Protein AF-0000000086440190 (afdb_homodimer)

Structure (mmCIF, N/CA/C/O backbone):
data_AF-0000000086440190-model_v1
#
loop_
_entity.id
_entity.type
_entity.pdbx_description
1 polymer 'Cleavage and polyadenylation specificity factor subunit 5'
#
loop_
_atom_site.group_PDB
_atom_site.id
_atom_site.type_symbol
_atom_site.label_atom_id
_atom_site.label_alt_id
_atom_site.label_comp_id
_atom_site.label_asym_id
_atom_site.label_entity_id
_atom_site.label_seq_id
_atom_site.pdbx_PDB_ins_code
_atom_site.Cartn_x
_atom_site.Cartn_y
_atom_site.Cartn_z
_atom_site.occupancy
_atom_site.B_iso_or_equiv
_atom_site.auth_seq_id
_atom_site.auth_comp_id
_atom_site.auth_asym_id
_atom_site.auth_atom_id
_atom_site.pdbx_PDB_model_num
ATOM 1 N N . MET A 1 1 ? -8 -5.422 13.922 1 87.81 1 MET A N 1
ATOM 2 C CA . MET A 1 1 ? -9.266 -4.715 13.742 1 87.81 1 MET A CA 1
ATOM 3 C C . MET A 1 1 ? -9.133 -3.25 14.148 1 87.81 1 MET A C 1
ATOM 5 O O . MET A 1 1 ? -8.477 -2.936 15.148 1 87.81 1 MET A O 1
ATOM 9 N N . GLN A 1 2 ? -9.625 -2.344 13.266 1 91.38 2 GLN A N 1
ATOM 10 C CA . GLN A 1 2 ? -9.523 -0.905 13.492 1 91.38 2 GLN A CA 1
ATOM 11 C C . GLN A 1 2 ? -10.906 -0.265 13.602 1 91.38 2 GLN A C 1
ATOM 13 O O . GLN A 1 2 ? -11.703 -0.325 12.656 1 91.38 2 GLN A O 1
ATOM 18 N N . SER A 1 3 ? -11.188 0.339 14.719 1 95.25 3 SER A N 1
ATOM 19 C CA . SER A 1 3 ? -12.453 1.037 14.883 1 95.25 3 SER A CA 1
ATOM 20 C C . SER A 1 3 ? -12.453 2.369 14.141 1 95.25 3 SER A C 1
ATOM 22 O O . SER A 1 3 ? -11.516 3.156 14.266 1 95.25 3 SER A O 1
ATOM 24 N N . VAL A 1 4 ? -13.477 2.572 13.422 1 96.94 4 VAL A N 1
ATOM 25 C CA . VAL A 1 4 ? -13.664 3.824 12.695 1 96.94 4 VAL A CA 1
ATOM 26 C C . VAL A 1 4 ? -15.008 4.445 13.078 1 96.94 4 VAL A C 1
ATOM 28 O O . VAL A 1 4 ? -16.031 3.752 13.133 1 96.94 4 VAL A O 1
ATOM 31 N N . TYR A 1 5 ? -15.016 5.688 13.367 1 98 5 TYR A N 1
ATOM 32 C CA . TYR A 1 5 ? -16.203 6.391 13.844 1 98 5 TYR A CA 1
ATOM 33 C C . TYR A 1 5 ? -16.719 7.367 12.797 1 98 5 TYR A C 1
ATOM 35 O O . TYR A 1 5 ? -15.969 7.781 11.906 1 98 5 TYR A O 1
ATOM 43 N N . PRO A 1 6 ? -17.969 7.664 12.859 1 97.75 6 PRO A N 1
ATOM 44 C CA . PRO A 1 6 ? -18.547 8.562 11.859 1 97.75 6 PRO A CA 1
ATOM 45 C C . PRO A 1 6 ? -17.953 9.977 11.93 1 97.75 6 PRO A C 1
ATOM 47 O O . PRO A 1 6 ? -17.656 10.461 13.023 1 97.75 6 PRO A O 1
ATOM 50 N N . LEU A 1 7 ? -17.891 10.602 10.836 1 97.12 7 LEU A N 1
ATOM 51 C CA . LEU A 1 7 ? -17.375 11.961 10.742 1 97.12 7 LEU A CA 1
ATOM 52 C C . LEU A 1 7 ? -18.125 12.898 11.68 1 97.12 7 LEU A C 1
ATOM 54 O O . LEU A 1 7 ? -17.547 13.836 12.234 1 97.12 7 LEU A O 1
ATOM 58 N N . THR A 1 8 ? -19.344 12.648 11.898 1 97 8 THR A N 1
ATOM 59 C CA . THR A 1 8 ? -20.234 13.508 12.688 1 97 8 THR A CA 1
ATOM 60 C C . THR A 1 8 ? -19.844 13.477 14.164 1 97 8 THR A C 1
ATOM 62 O O . THR A 1 8 ? -20.297 14.312 14.945 1 97 8 THR A O 1
ATOM 65 N N . ASN A 1 9 ? -19 12.484 14.539 1 97.12 9 ASN A N 1
ATOM 66 C CA . ASN A 1 9 ? -18.547 12.383 15.93 1 97.12 9 ASN A CA 1
ATOM 67 C C . ASN A 1 9 ? -17.531 13.461 16.266 1 97.12 9 ASN A C 1
ATOM 69 O O . ASN A 1 9 ? -17.203 13.672 17.438 1 97.12 9 ASN A O 1
ATOM 73 N N . TYR A 1 10 ? -17.094 14.172 15.25 1 96.12 10 TYR A N 1
ATOM 74 C CA . TYR A 1 10 ? -15.984 15.109 15.453 1 96.12 10 TYR A CA 1
ATOM 75 C C . TYR A 1 10 ? -16.422 16.547 15.164 1 96.12 10 TYR A C 1
ATOM 77 O O . TYR A 1 10 ? -17.188 16.781 14.227 1 96.12 10 TYR A O 1
ATOM 85 N N . THR A 1 11 ? -16.047 17.344 16.047 1 95.25 11 THR A N 1
ATOM 86 C CA . THR A 1 11 ? -16.297 18.781 15.875 1 95.25 11 THR A CA 1
ATOM 87 C C . THR A 1 11 ? -15.016 19.5 15.469 1 95.25 11 THR A C 1
ATOM 89 O O . THR A 1 11 ? -13.938 19.188 15.969 1 95.25 11 THR A O 1
ATOM 92 N N . PHE A 1 12 ? -15.219 20.422 14.617 1 93.12 12 PHE A N 1
ATOM 93 C CA . PHE A 1 12 ? -14.055 21.109 14.07 1 93.12 12 PHE A CA 1
ATOM 94 C C . PHE A 1 12 ? -14.125 22.609 14.375 1 93.12 12 PHE A C 1
ATOM 96 O O . PHE A 1 12 ? -14.992 23.312 13.852 1 93.12 12 PHE A O 1
ATOM 103 N N . GLY A 1 13 ? -13.312 23.031 15.297 1 94.19 13 GLY A N 1
ATOM 104 C CA . GLY A 1 13 ? -13.125 24.453 15.523 1 94.19 13 GLY A CA 1
ATOM 105 C C . GLY A 1 13 ? -12.039 25.062 14.656 1 94.19 13 GLY A C 1
ATOM 106 O O . GLY A 1 13 ? -11.484 24.391 13.789 1 94.19 13 GLY A O 1
ATOM 107 N N . THR A 1 14 ? -11.852 26.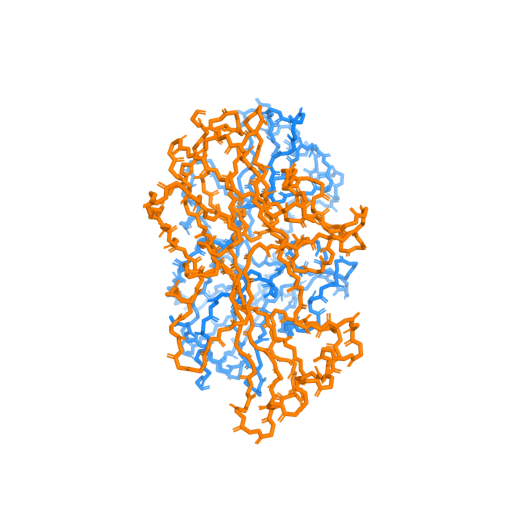359 14.836 1 95.12 14 THR A N 1
ATOM 108 C CA . THR A 1 14 ? -10.844 27.062 14.055 1 95.12 14 THR A CA 1
ATOM 109 C C . THR A 1 14 ? -9.805 27.703 14.969 1 95.12 14 THR A C 1
ATOM 111 O O . THR A 1 14 ? -10.133 28.141 16.078 1 95.12 14 THR A O 1
ATOM 114 N N . LYS A 1 15 ? -8.594 27.734 14.539 1 95.81 15 LYS A N 1
ATOM 115 C CA . LYS A 1 15 ? -7.527 28.406 15.273 1 95.81 15 LYS A CA 1
ATOM 116 C C . LYS A 1 15 ? -6.699 29.297 14.352 1 95.81 15 LYS A C 1
ATOM 118 O O . LYS A 1 15 ? -7.02 29.438 13.172 1 95.81 15 LYS A O 1
ATOM 123 N N . GLU A 1 16 ? -5.672 29.984 14.906 1 95.44 16 GLU A N 1
ATOM 124 C CA . GLU A 1 16 ? -4.824 30.891 14.141 1 95.44 16 GLU A CA 1
ATOM 125 C C . GLU A 1 16 ? -4.148 30.172 12.977 1 95.44 16 GLU A C 1
ATOM 127 O O . GLU A 1 16 ? -3.846 28.984 13.07 1 95.44 16 GLU A O 1
ATOM 132 N N . PRO A 1 17 ? -3.91 30.922 11.984 1 94.81 17 PRO A N 1
ATOM 133 C CA . PRO A 1 17 ? -3.289 30.297 10.812 1 94.81 17 PRO A CA 1
ATOM 134 C C . PRO A 1 17 ? -1.923 29.688 11.117 1 94.81 17 PRO A C 1
ATOM 136 O O . PRO A 1 17 ? -1.203 30.188 11.992 1 94.81 17 PRO A O 1
ATOM 139 N N . LEU A 1 18 ? -1.679 28.672 10.469 1 91.19 18 LEU A N 1
ATOM 140 C CA . LEU A 1 18 ? -0.367 28.031 10.492 1 91.19 18 LEU A CA 1
ATOM 141 C C . LEU A 1 18 ? 0.325 28.172 9.141 1 91.19 18 LEU A C 1
ATOM 143 O O . LEU A 1 18 ? -0.147 27.641 8.133 1 91.19 18 LEU A O 1
ATOM 147 N N . TYR A 1 19 ? 1.412 28.938 9.117 1 86.38 19 TYR A N 1
ATOM 148 C CA . TYR A 1 19 ? 2.084 29.203 7.848 1 86.38 19 TYR A CA 1
ATOM 149 C C . TYR A 1 19 ? 3.275 28.266 7.664 1 86.38 19 TYR A C 1
ATOM 151 O O . TYR A 1 19 ? 3.984 27.953 8.625 1 86.38 19 TYR A O 1
ATOM 159 N N . GLU A 1 20 ? 3.379 27.734 6.441 1 77.56 20 GLU A N 1
ATOM 160 C CA . GLU A 1 20 ? 4.527 26.891 6.102 1 77.56 20 GLU A CA 1
ATOM 161 C C . GLU A 1 20 ? 5.832 27.672 6.234 1 77.56 20 GLU A C 1
ATOM 163 O O . GLU A 1 20 ? 5.848 28.906 6.102 1 77.56 20 GLU A O 1
ATOM 168 N N . ARG A 1 21 ? 6.859 27.047 6.57 1 80.12 21 ARG A N 1
ATOM 169 C CA . ARG A 1 21 ? 8.164 27.656 6.762 1 80.12 21 ARG A CA 1
ATOM 170 C C . ARG A 1 21 ? 8.688 28.266 5.465 1 80.12 21 ARG A C 1
ATOM 172 O O . ARG A 1 21 ? 9.344 29.312 5.48 1 80.12 21 ARG A O 1
ATOM 179 N N . ASP A 1 22 ? 8.234 27.547 4.348 1 84.31 22 ASP A N 1
ATOM 180 C CA . ASP A 1 22 ? 8.773 27.953 3.053 1 84.31 22 ASP A CA 1
ATOM 181 C C . ASP A 1 22 ? 7.695 28.625 2.199 1 84.31 22 ASP A C 1
ATOM 183 O O . ASP A 1 22 ? 6.562 28.141 2.129 1 84.31 22 ASP A O 1
ATOM 187 N N . SER A 1 23 ? 8.078 29.734 1.521 1 84.06 23 SER A N 1
ATOM 188 C CA . SER A 1 23 ? 7.141 30.547 0.744 1 84.06 23 SER A CA 1
ATOM 189 C C . SER A 1 23 ? 6.914 29.953 -0.642 1 84.06 23 SER A C 1
ATOM 191 O O . SER A 1 23 ? 5.969 30.328 -1.34 1 84.06 23 SER A O 1
ATOM 193 N N . SER A 1 24 ? 7.824 29.109 -1.024 1 85.5 24 SER A N 1
ATOM 194 C CA . SER A 1 24 ? 7.75 28.5 -2.346 1 85.5 24 SER A CA 1
ATOM 195 C C . SER A 1 24 ? 8.359 27.109 -2.338 1 85.5 24 SER A C 1
ATOM 197 O O . SER A 1 24 ? 9.055 26.719 -1.39 1 85.5 24 SER A O 1
ATOM 199 N N . VAL A 1 25 ? 8.047 26.422 -3.393 1 86.38 25 VAL A N 1
ATOM 200 C CA . VAL A 1 25 ? 8.633 25.109 -3.566 1 86.38 25 VAL A CA 1
ATOM 201 C C . VAL A 1 25 ? 10.148 25.219 -3.682 1 86.38 25 VAL A C 1
ATOM 203 O O . VAL A 1 25 ? 10.891 24.438 -3.076 1 86.38 25 VAL A O 1
ATOM 206 N N . LEU A 1 26 ? 10.539 26.188 -4.441 1 91.75 26 LEU A N 1
ATOM 207 C CA . LEU A 1 26 ? 11.969 26.422 -4.625 1 91.75 26 LEU A CA 1
ATOM 208 C C . LEU A 1 26 ? 12.648 26.703 -3.291 1 91.75 26 LEU A C 1
ATOM 210 O O . LEU A 1 26 ? 13.727 26.172 -3.01 1 91.75 26 LEU A O 1
ATOM 214 N N . ALA A 1 27 ? 12.039 27.547 -2.506 1 93.38 27 ALA A N 1
ATOM 215 C CA . ALA A 1 27 ? 12.586 27.891 -1.195 1 93.38 27 ALA A CA 1
ATOM 216 C C . ALA A 1 27 ? 12.68 26.672 -0.294 1 93.38 27 ALA A C 1
ATOM 218 O O . ALA A 1 27 ? 13.641 26.516 0.469 1 93.38 27 ALA A O 1
ATOM 219 N N . ARG A 1 28 ? 11.734 25.828 -0.378 1 91.31 28 ARG A N 1
ATOM 220 C CA . ARG A 1 28 ? 11.719 24.609 0.417 1 91.31 28 ARG A CA 1
ATOM 221 C C . ARG A 1 28 ? 12.898 23.703 0.056 1 91.31 28 ARG A C 1
ATOM 223 O O . ARG A 1 28 ? 13.594 23.203 0.939 1 91.31 28 ARG A O 1
ATOM 230 N N . PHE A 1 29 ? 13.156 23.547 -1.215 1 95.06 29 PHE A N 1
ATOM 231 C CA . PHE A 1 29 ? 14.234 22.656 -1.636 1 95.06 29 PHE A CA 1
ATOM 232 C C . PHE A 1 29 ? 15.594 23.281 -1.339 1 95.06 29 PHE A C 1
ATOM 234 O O . PHE A 1 29 ? 16.547 22.578 -1.028 1 95.06 29 PHE A O 1
ATOM 241 N N . GLN A 1 30 ? 15.625 24.609 -1.437 1 94.81 30 GLN A N 1
ATOM 242 C CA . GLN A 1 30 ? 16.859 25.281 -1.041 1 94.81 30 GLN A CA 1
ATOM 243 C C . GLN A 1 30 ? 17.141 25.078 0.442 1 94.81 30 GLN A C 1
ATOM 245 O O . GLN A 1 30 ? 18.281 24.797 0.823 1 94.81 30 GLN A O 1
ATOM 250 N N . ARG A 1 31 ? 16.109 25.219 1.192 1 95 31 ARG A N 1
ATOM 251 C CA . ARG A 1 31 ? 16.281 24.984 2.621 1 95 31 ARG A CA 1
ATOM 252 C C . ARG A 1 31 ? 16.703 23.531 2.879 1 95 31 ARG A C 1
ATOM 254 O O . ARG A 1 31 ? 17.562 23.281 3.723 1 95 31 ARG A O 1
ATOM 261 N N . MET A 1 32 ? 16.125 22.641 2.182 1 95.12 32 MET A N 1
ATOM 262 C CA . MET A 1 32 ? 16.484 21.219 2.328 1 95.12 32 MET A CA 1
ATOM 263 C C . MET A 1 32 ? 17.938 20.984 1.982 1 95.12 32 MET A C 1
ATOM 265 O O . MET A 1 32 ? 18.641 20.234 2.67 1 95.12 32 MET A O 1
ATOM 269 N N . ARG A 1 33 ? 18.375 21.625 0.956 1 96.25 33 ARG A N 1
ATOM 270 C CA . ARG A 1 33 ? 19.766 21.5 0.535 1 96.25 33 ARG A CA 1
ATOM 271 C C . ARG A 1 33 ? 20.703 22.016 1.62 1 96.25 33 ARG A C 1
ATOM 273 O O . ARG A 1 33 ? 21.688 21.328 1.964 1 96.25 33 ARG A O 1
ATOM 280 N N . ASP A 1 34 ? 20.406 23.125 2.176 1 95.56 34 ASP A N 1
ATOM 281 C CA . ASP A 1 34 ? 21.234 23.75 3.209 1 95.56 34 ASP A CA 1
ATOM 282 C C . ASP A 1 34 ? 21.266 22.891 4.473 1 95.56 34 ASP A C 1
ATOM 284 O O . ASP A 1 34 ? 22.328 22.719 5.082 1 95.56 34 ASP A O 1
ATOM 288 N N . GLU A 1 35 ? 20.188 22.344 4.773 1 94.75 35 GLU A N 1
ATOM 289 C CA . GLU A 1 35 ? 20.078 21.547 5.988 1 94.75 35 GLU A CA 1
ATOM 290 C C . GLU A 1 35 ? 20.75 20.188 5.816 1 94.75 35 GLU A C 1
ATOM 292 O O . GLU A 1 35 ? 21.266 19.609 6.777 1 94.75 35 GLU A O 1
ATOM 297 N N . PHE A 1 36 ? 20.688 19.719 4.586 1 96.12 36 PHE A N 1
ATOM 298 C CA . PHE A 1 36 ? 21.25 18.406 4.316 1 96.12 36 PHE A CA 1
ATOM 299 C C . PHE A 1 36 ? 22.75 18.375 4.613 1 96.12 36 PHE A C 1
ATOM 301 O O . PHE A 1 36 ? 23.266 17.391 5.141 1 96.12 36 PHE A O 1
ATOM 308 N N . GLU A 1 37 ? 23.422 19.375 4.309 1 93.5 37 GLU A N 1
ATOM 309 C CA . GLU A 1 37 ? 24.859 19.484 4.5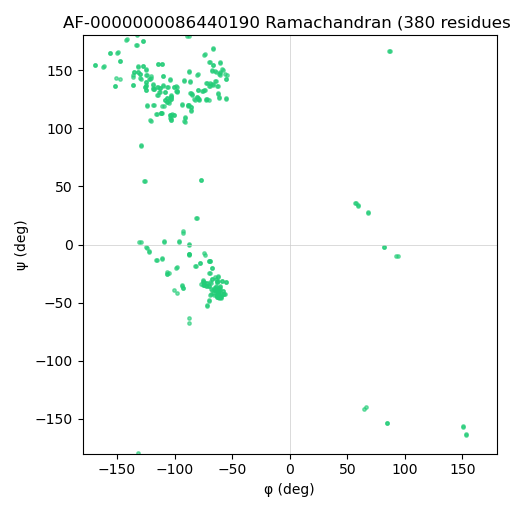31 1 93.5 37 GLU A CA 1
ATOM 310 C C . GLU A 1 37 ? 25.188 19.469 6.023 1 93.5 37 GLU A C 1
ATOM 312 O O . GLU A 1 37 ? 26.219 18.922 6.426 1 93.5 37 GLU A O 1
ATOM 317 N N . ARG A 1 38 ? 24.297 19.906 6.781 1 93.44 38 ARG A N 1
ATOM 318 C CA . ARG A 1 38 ? 24.562 20.062 8.203 1 93.44 38 ARG A CA 1
ATOM 319 C C . ARG A 1 38 ? 23.969 18.906 9.008 1 93.44 38 ARG A C 1
ATOM 321 O O . ARG A 1 38 ? 24.594 18.422 9.953 1 93.44 38 ARG A O 1
ATOM 328 N N . MET A 1 39 ? 22.766 18.484 8.594 1 93.94 39 MET A N 1
ATOM 329 C CA . MET A 1 39 ? 21.984 17.609 9.453 1 93.94 39 MET A CA 1
ATOM 330 C C . MET A 1 39 ? 21.781 16.25 8.789 1 93.94 39 MET A C 1
ATOM 332 O O . MET A 1 39 ? 21.359 15.289 9.438 1 93.94 39 MET A O 1
ATOM 336 N N . GLY A 1 40 ? 22.062 16.125 7.484 1 95.44 40 GLY A N 1
ATOM 337 C CA . GLY A 1 40 ? 21.828 14.883 6.754 1 95.44 40 GLY A CA 1
ATOM 338 C C . GLY A 1 40 ? 20.406 14.75 6.25 1 95.44 40 GLY A C 1
ATOM 339 O O . GLY A 1 40 ? 19.766 15.75 5.93 1 95.44 40 GLY A O 1
ATOM 340 N N . MET A 1 41 ? 19.969 13.508 6.086 1 97.38 41 MET A N 1
ATOM 341 C CA . MET A 1 41 ? 18.672 13.195 5.5 1 97.38 41 MET A CA 1
ATOM 342 C C . MET A 1 41 ? 17.531 13.766 6.352 1 97.38 41 MET A C 1
ATOM 344 O O . MET A 1 41 ? 17.531 13.602 7.57 1 97.38 41 MET A O 1
ATOM 348 N N . ARG A 1 42 ? 16.656 14.445 5.734 1 97.44 42 ARG A N 1
ATOM 349 C CA . ARG A 1 42 ? 15.461 14.945 6.418 1 97.44 42 ARG A CA 1
ATOM 350 C C . ARG A 1 42 ? 14.531 13.797 6.812 1 97.44 42 ARG A C 1
ATOM 352 O O . ARG A 1 42 ? 14.328 12.859 6.031 1 97.44 42 ARG A O 1
ATOM 359 N N . ARG A 1 43 ? 13.984 13.875 8.008 1 98 43 ARG A N 1
ATOM 360 C CA . ARG A 1 43 ? 12.992 12.906 8.477 1 98 43 ARG A CA 1
ATOM 361 C C . ARG A 1 43 ? 11.625 13.562 8.648 1 98 43 ARG A C 1
ATOM 363 O O . ARG A 1 43 ? 11.523 14.664 9.188 1 98 43 ARG A O 1
ATOM 370 N N . SER A 1 44 ? 10.648 12.953 8.125 1 98.12 44 SER A N 1
ATOM 371 C CA . SER A 1 44 ? 9.281 13.453 8.211 1 98.12 44 SER A CA 1
ATOM 372 C C . SER A 1 44 ? 8.312 12.359 8.633 1 98.12 44 SER A C 1
ATOM 374 O O . SER A 1 44 ? 8.586 11.172 8.422 1 98.12 44 SER A O 1
ATOM 376 N N . ALA A 1 45 ? 7.254 12.758 9.242 1 98.62 45 ALA A N 1
ATOM 377 C CA . ALA A 1 45 ? 6.18 11.859 9.648 1 98.62 45 ALA A CA 1
ATOM 378 C C . ALA A 1 45 ? 4.812 12.461 9.328 1 98.62 45 ALA A C 1
ATOM 380 O O . ALA A 1 45 ? 4.594 13.656 9.516 1 98.62 45 ALA A O 1
ATOM 381 N N . GLU A 1 46 ? 3.943 11.625 8.812 1 98.69 46 GLU A N 1
ATOM 382 C CA . GLU A 1 46 ? 2.576 12.039 8.523 1 98.69 46 GLU A CA 1
ATOM 383 C C . GLU A 1 46 ? 1.562 11.055 9.102 1 98.69 46 GLU A C 1
ATOM 385 O O . GLU A 1 46 ? 1.834 9.859 9.18 1 98.69 46 GLU A O 1
ATOM 390 N N . GLY A 1 47 ? 0.428 11.594 9.508 1 98.81 47 GLY A N 1
ATOM 391 C CA . GLY A 1 47 ? -0.616 10.781 10.109 1 98.81 47 GLY A CA 1
ATOM 392 C C . GLY A 1 47 ? -1.803 10.562 9.188 1 98.81 47 GLY A C 1
ATOM 393 O O . GLY A 1 47 ? -2.262 11.492 8.523 1 98.81 47 GLY A O 1
ATOM 394 N N . VAL A 1 48 ? -2.25 9.375 9.148 1 98.88 48 VAL A N 1
ATOM 395 C CA . VAL A 1 48 ? -3.455 9 8.414 1 98.88 48 VAL A CA 1
ATOM 396 C C . VAL A 1 48 ? -4.609 8.797 9.391 1 98.88 48 VAL A C 1
ATOM 398 O O . VAL A 1 48 ? -4.605 7.844 10.18 1 98.88 48 VAL A O 1
ATOM 401 N N . LEU A 1 49 ? -5.547 9.672 9.398 1 98.19 49 LEU A N 1
ATOM 402 C CA . LEU A 1 49 ? -6.734 9.633 10.25 1 98.19 49 LEU A CA 1
ATOM 403 C C . LEU A 1 49 ? -7.953 9.188 9.453 1 98.19 49 LEU A C 1
ATOM 405 O O . LEU A 1 49 ? -8.258 9.75 8.398 1 98.19 49 LEU A O 1
ATOM 409 N N . ILE A 1 50 ? -8.625 8.211 9.961 1 97.94 50 ILE A N 1
ATOM 410 C CA . ILE A 1 50 ? -9.711 7.613 9.195 1 97.94 50 ILE A CA 1
ATOM 411 C C . ILE A 1 50 ? -11.031 7.797 9.945 1 97.94 50 ILE A C 1
ATOM 413 O O . ILE A 1 50 ? -11.102 7.574 11.156 1 97.94 50 ILE A O 1
ATOM 417 N N . VAL A 1 51 ? -11.992 8.203 9.242 1 98.12 51 VAL A N 1
ATOM 418 C CA . VAL A 1 51 ? -13.383 8.258 9.688 1 98.12 51 VAL A CA 1
ATOM 419 C C . VAL A 1 51 ? -14.273 7.539 8.68 1 98.12 51 VAL A C 1
ATOM 421 O O . VAL A 1 51 ? -13.789 7.008 7.68 1 98.12 51 VAL A O 1
ATOM 424 N N . HIS A 1 52 ? -15.547 7.41 8.977 1 97.06 52 HIS A N 1
ATOM 425 C CA . HIS A 1 52 ? -16.422 6.84 7.949 1 97.06 52 HIS A CA 1
ATOM 426 C C . HIS A 1 52 ? -17.672 7.68 7.77 1 97.06 52 HIS A C 1
ATOM 428 O O . HIS A 1 52 ? -18.078 8.414 8.68 1 97.06 52 HIS A O 1
ATOM 434 N N . GLU A 1 53 ? -18.156 7.699 6.605 1 95.88 53 GLU A N 1
ATOM 435 C CA . GLU A 1 53 ? -19.469 8.203 6.215 1 95.88 53 GLU A CA 1
ATOM 436 C C . GLU A 1 53 ? -20.281 7.141 5.477 1 95.88 53 GLU A C 1
ATOM 438 O O . GLU A 1 53 ? -19.828 6.598 4.465 1 95.88 53 GLU A O 1
ATOM 443 N N . HIS A 1 54 ? -21.406 6.734 5.957 1 90.88 54 HIS A N 1
ATOM 444 C CA . HIS A 1 54 ? -22.25 5.68 5.391 1 90.88 54 HIS A CA 1
ATOM 445 C C . HIS A 1 54 ? -21.469 4.367 5.281 1 90.88 54 HIS A C 1
ATOM 447 O O . HIS A 1 54 ? -21.547 3.684 4.258 1 90.88 54 HIS A O 1
ATOM 453 N N . ARG A 1 55 ? -20.625 4.121 6.23 1 91.06 55 ARG A N 1
ATOM 454 C CA . ARG A 1 55 ? -19.844 2.893 6.336 1 91.06 55 ARG A CA 1
ATOM 455 C C . ARG A 1 55 ? -18.812 2.795 5.207 1 91.06 55 ARG A C 1
ATOM 457 O O . ARG A 1 55 ? -18.562 1.708 4.684 1 91.06 55 ARG A O 1
ATOM 464 N N . LEU A 1 56 ? -18.453 3.959 4.785 1 93.62 56 LEU A N 1
ATOM 465 C CA . LEU A 1 56 ? -17.344 4.098 3.84 1 93.62 56 LEU A CA 1
ATOM 466 C C . LEU A 1 56 ? -16.172 4.832 4.477 1 93.62 56 LEU A C 1
ATOM 468 O O . LEU A 1 56 ? -16.359 5.895 5.074 1 93.62 56 LEU A O 1
ATOM 472 N N . PRO A 1 57 ? -15.016 4.25 4.379 1 96.56 57 PRO A N 1
ATOM 473 C CA . PRO A 1 57 ? -13.859 4.898 5 1 96.56 57 PRO A CA 1
ATOM 474 C C . PRO A 1 57 ? -13.445 6.18 4.281 1 96.56 57 PRO A C 1
ATOM 476 O O . PRO A 1 57 ? -13.469 6.234 3.047 1 96.56 57 PRO A O 1
ATOM 479 N N . HIS A 1 58 ? -13.148 7.203 5.039 1 98.38 58 HIS A N 1
ATOM 480 C CA . HIS A 1 58 ? -12.648 8.5 4.59 1 98.38 58 HIS A CA 1
ATOM 481 C C . HIS A 1 58 ? -11.344 8.859 5.285 1 98.38 58 HIS A C 1
ATOM 483 O O . HIS A 1 58 ? -11.172 8.586 6.477 1 98.38 58 HIS A O 1
ATOM 489 N N . VAL A 1 59 ? -10.453 9.414 4.52 1 98.62 59 VAL A N 1
ATOM 490 C CA . VAL A 1 59 ? -9.211 9.922 5.086 1 98.62 59 VAL A CA 1
ATOM 491 C C . VAL A 1 59 ? -9.328 11.43 5.312 1 98.62 59 VAL A C 1
ATOM 493 O O . VAL A 1 59 ? -9.789 12.164 4.434 1 98.62 59 VAL A O 1
ATOM 496 N N . LEU A 1 60 ? -8.961 11.891 6.473 1 98.56 60 LEU A N 1
ATOM 497 C CA . LEU A 1 60 ? -8.938 13.32 6.742 1 98.56 60 LEU A CA 1
ATOM 498 C C . LEU A 1 60 ? -7.699 13.977 6.137 1 98.56 60 LEU A C 1
ATOM 500 O O . LEU A 1 60 ? -6.574 13.539 6.398 1 98.56 60 LEU A O 1
ATOM 504 N N . LEU A 1 61 ? -7.934 14.977 5.324 1 98.44 61 LEU A N 1
ATOM 505 C CA . LEU A 1 61 ? -6.867 15.695 4.637 1 98.44 61 LEU A CA 1
ATOM 506 C C . LEU A 1 61 ? -6.941 17.188 4.938 1 98.44 61 LEU A C 1
ATOM 508 O O . LEU A 1 61 ? -8.031 17.734 5.129 1 98.44 61 LEU A O 1
ATOM 512 N N . LEU A 1 62 ? -5.785 17.781 5.004 1 97.25 62 LEU A N 1
ATOM 513 C CA . LEU A 1 62 ? -5.707 19.234 5.008 1 97.25 62 LEU A CA 1
ATOM 514 C C . LEU A 1 62 ? -5.73 19.781 3.586 1 97.25 62 LEU A C 1
ATOM 516 O O . LEU A 1 62 ? -5.016 19.281 2.713 1 97.25 62 LEU A O 1
ATOM 520 N N . GLN A 1 63 ? -6.539 20.656 3.361 1 96.06 63 GLN A N 1
ATOM 521 C CA . GLN A 1 63 ? -6.645 21.297 2.055 1 96.06 63 GLN A CA 1
ATOM 522 C C . GLN A 1 63 ? -6.148 22.734 2.107 1 96.06 63 GLN A C 1
ATOM 524 O O . GLN A 1 63 ? -6.594 23.516 2.947 1 96.06 63 GLN A O 1
ATOM 529 N N . LEU A 1 64 ? -5.184 23 1.376 1 90.44 64 LEU A N 1
ATOM 530 C CA . LEU A 1 64 ? -4.695 24.359 1.185 1 90.44 64 LEU A CA 1
ATOM 531 C C . LEU A 1 64 ? -5.105 24.906 -0.18 1 90.44 64 LEU A C 1
ATOM 533 O O . LEU A 1 64 ? -4.754 24.328 -1.213 1 90.44 64 LEU A O 1
ATOM 537 N N . GLY A 1 65 ? -5.805 25.984 -0.242 1 87.81 65 GLY A N 1
ATOM 538 C CA . GLY A 1 65 ? -6.367 26.438 -1.503 1 87.81 65 GLY A CA 1
ATOM 539 C C . GLY A 1 65 ? -7.426 25.516 -2.055 1 87.81 65 GLY A C 1
ATOM 540 O O . GLY A 1 65 ? -8.234 24.969 -1.302 1 87.81 65 GLY A O 1
ATOM 541 N N . THR A 1 66 ? -7.41 25.312 -3.354 1 88.12 66 THR A N 1
ATOM 542 C CA . THR A 1 66 ? -8.492 24.547 -3.957 1 88.12 66 THR A CA 1
ATOM 543 C C . THR A 1 66 ? -8 23.156 -4.355 1 88.12 66 THR A C 1
ATOM 545 O O . THR A 1 66 ? -8.781 22.203 -4.371 1 88.12 66 THR A O 1
ATOM 548 N N . THR A 1 67 ? -6.758 23.016 -4.559 1 88.94 67 THR A N 1
ATOM 549 C CA . THR A 1 67 ? -6.359 21.781 -5.223 1 88.94 67 THR A CA 1
ATOM 550 C C . THR A 1 67 ? -5.219 21.109 -4.469 1 88.94 67 THR A C 1
ATOM 552 O O . THR A 1 67 ? -4.672 20.094 -4.926 1 88.94 67 THR A O 1
ATOM 555 N N . PHE A 1 68 ? -4.848 21.688 -3.41 1 91.19 68 PHE A N 1
ATOM 556 C CA . PHE A 1 68 ? -3.705 21.109 -2.715 1 91.19 68 PHE A CA 1
ATOM 557 C C . PHE A 1 68 ? -4.148 20.391 -1.444 1 91.19 68 PHE A C 1
ATOM 559 O O . PHE A 1 68 ? -4.777 21 -0.573 1 91.19 68 PHE A O 1
ATOM 566 N N . PHE A 1 69 ? -3.826 19.156 -1.372 1 96.75 69 PHE A N 1
ATOM 567 C CA . PHE A 1 69 ? -4.18 18.312 -0.229 1 96.75 69 PHE A CA 1
ATOM 568 C C . PHE A 1 69 ? -2.934 17.719 0.417 1 96.75 69 PHE A C 1
ATOM 570 O O . PHE A 1 69 ? -1.987 17.344 -0.278 1 96.75 69 PHE A O 1
ATOM 577 N N . LYS A 1 70 ? -2.928 17.625 1.721 1 96.44 70 LYS A N 1
ATOM 578 C CA . LYS A 1 70 ? -1.82 16.969 2.404 1 96.44 70 LYS A CA 1
ATOM 579 C C . LYS A 1 70 ? -2.295 16.266 3.676 1 96.44 70 LYS A C 1
ATOM 581 O O . LYS A 1 70 ? -3.375 16.578 4.188 1 96.44 70 LYS A O 1
ATOM 586 N N . LEU A 1 71 ? -1.578 15.367 4.094 1 98.5 71 LEU A N 1
ATOM 587 C CA . LEU A 1 71 ? -1.8 14.719 5.379 1 98.5 71 LEU A CA 1
ATOM 588 C C . LEU A 1 71 ? -1.248 15.57 6.52 1 98.5 71 LEU A C 1
ATOM 590 O O . LEU A 1 71 ? -0.276 16.312 6.34 1 98.5 71 LEU A O 1
ATOM 594 N N . PRO A 1 72 ? -1.892 15.555 7.676 1 98.12 72 PRO A N 1
ATOM 595 C CA . PRO A 1 72 ? -1.267 16.234 8.812 1 98.12 72 PRO A CA 1
ATOM 596 C C . PRO A 1 72 ? 0.073 15.609 9.203 1 98.12 72 PRO A C 1
ATOM 598 O O . PRO A 1 72 ? 0.202 14.383 9.25 1 98.12 72 PRO A O 1
ATOM 601 N N . GLY A 1 73 ? 1.046 16.375 9.469 1 97.5 73 GLY A N 1
ATOM 602 C CA . GLY A 1 73 ? 2.402 15.961 9.789 1 97.5 73 GLY A CA 1
ATOM 603 C C . GLY A 1 73 ? 3.453 16.969 9.367 1 97.5 73 GLY A C 1
ATOM 604 O O . GLY A 1 73 ? 3.184 18.172 9.312 1 97.5 73 GLY A O 1
ATOM 605 N N . GLY A 1 74 ? 4.723 16.469 9.164 1 96.5 74 GLY A N 1
ATOM 606 C CA . GLY A 1 74 ? 5.805 17.359 8.781 1 96.5 74 GLY A CA 1
ATOM 607 C C . GLY A 1 74 ? 7.168 16.859 9.219 1 96.5 74 GLY A C 1
ATOM 608 O O . GLY A 1 74 ? 7.352 15.664 9.453 1 96.5 74 GLY A O 1
ATOM 609 N N . GLU A 1 75 ? 8.039 17.797 9.18 1 96.5 75 GLU A N 1
ATOM 610 C CA . GLU A 1 75 ? 9.438 17.5 9.469 1 96.5 75 GLU A CA 1
ATOM 611 C C . GLU A 1 75 ? 9.648 17.234 10.961 1 96.5 75 GLU A C 1
ATOM 613 O O . GLU A 1 75 ? 9.094 17.953 11.805 1 96.5 75 GLU A O 1
ATOM 618 N N . LEU A 1 76 ? 10.453 16.266 11.242 1 97.75 76 LEU A N 1
ATOM 619 C CA . LEU A 1 76 ? 10.82 15.938 12.617 1 97.75 76 LEU A CA 1
ATOM 620 C C . LEU A 1 76 ? 12.031 16.75 13.062 1 97.75 76 LEU A C 1
ATOM 622 O O . LEU A 1 76 ? 12.883 17.109 12.242 1 97.75 76 LEU A O 1
ATOM 626 N N . ASN A 1 77 ? 12.062 17.047 14.297 1 95.81 77 ASN A N 1
ATOM 627 C CA . ASN A 1 77 ? 13.266 17.656 14.859 1 95.81 77 ASN A CA 1
ATOM 628 C C . ASN A 1 77 ? 14.422 16.672 14.898 1 95.81 77 ASN A C 1
ATOM 630 O O . ASN A 1 77 ? 14.203 15.453 14.938 1 95.81 77 ASN A O 1
ATOM 634 N N . PRO A 1 78 ? 15.609 17.234 14.922 1 93.5 78 PRO A N 1
ATOM 635 C CA . PRO A 1 78 ? 16.75 16.328 15.039 1 93.5 78 PRO A CA 1
ATOM 636 C C . PRO A 1 78 ? 16.656 15.414 16.25 1 93.5 78 PRO A C 1
ATOM 638 O O . PRO A 1 78 ? 16.438 15.883 17.375 1 93.5 78 PRO A O 1
ATOM 641 N N . GLY A 1 79 ? 16.766 14.156 16.047 1 94.5 79 GLY A N 1
ATOM 642 C CA . GLY A 1 79 ? 16.781 13.18 17.125 1 94.5 79 GLY A CA 1
ATOM 643 C C . GLY A 1 79 ? 15.391 12.828 17.625 1 94.5 79 GLY A C 1
ATOM 644 O O . GLY A 1 79 ? 15.242 11.984 18.516 1 94.5 79 GLY A O 1
ATOM 645 N N . GLU A 1 80 ? 14.43 13.445 17.078 1 97.31 80 GLU A N 1
ATOM 646 C CA . GLU A 1 80 ? 13.062 13.211 17.516 1 97.31 80 GLU A CA 1
ATOM 647 C C . GLU A 1 80 ? 12.547 11.859 17.031 1 97.31 80 GLU A C 1
ATOM 649 O O . GLU A 1 80 ? 12.758 11.492 15.875 1 97.31 80 GLU A O 1
ATOM 654 N N . ASP A 1 81 ? 11.953 11.156 17.969 1 97.69 81 ASP A N 1
ATOM 655 C CA . ASP A 1 81 ? 11.305 9.898 17.594 1 97.69 81 ASP A CA 1
ATOM 656 C C . ASP A 1 81 ? 10.133 10.148 16.656 1 97.69 81 ASP A C 1
ATOM 658 O O . ASP A 1 81 ? 9.375 11.109 16.828 1 97.69 81 ASP A O 1
ATOM 662 N N . GLU A 1 82 ? 9.945 9.312 15.656 1 97.62 82 GLU A N 1
ATOM 663 C CA . GLU A 1 82 ? 8.914 9.516 14.641 1 97.62 82 GLU A CA 1
ATOM 664 C C . GLU A 1 82 ? 7.527 9.609 15.266 1 97.62 82 GLU A C 1
ATOM 666 O O . GLU A 1 82 ? 6.723 10.461 14.883 1 97.62 82 GLU A O 1
ATOM 671 N N . VAL A 1 83 ? 7.258 8.75 16.219 1 98.06 83 VAL A N 1
ATOM 672 C CA . VAL A 1 83 ? 5.941 8.688 16.844 1 98.06 83 VAL A CA 1
ATOM 673 C C . VAL A 1 83 ? 5.727 9.93 17.703 1 98.06 83 VAL A C 1
ATOM 675 O O . VAL A 1 83 ? 4.684 10.586 17.609 1 98.06 83 VAL A O 1
ATOM 678 N N . GLU A 1 84 ? 6.695 10.258 18.516 1 97.5 84 GLU A N 1
ATOM 679 C CA . GLU A 1 84 ? 6.605 11.445 19.359 1 97.5 84 GLU A CA 1
ATOM 680 C C . GLU A 1 84 ? 6.527 12.711 18.516 1 97.5 84 GLU A C 1
ATOM 682 O O . GLU A 1 84 ? 5.762 13.625 18.844 1 97.5 84 GLU A O 1
ATOM 687 N N . GLY A 1 85 ? 7.344 12.711 17.484 1 98.25 85 GLY A N 1
ATOM 688 C CA . GLY A 1 85 ? 7.301 13.852 16.578 1 98.25 85 GLY A CA 1
ATOM 689 C C . GLY A 1 85 ? 5.957 14.016 15.891 1 98.25 85 GLY A C 1
ATOM 690 O O . GLY A 1 85 ? 5.457 15.133 15.75 1 98.25 85 GLY A O 1
ATOM 691 N N . LEU A 1 86 ? 5.387 12.898 15.523 1 98.56 86 LEU A N 1
ATOM 692 C CA . LEU A 1 86 ? 4.082 12.969 14.867 1 98.56 86 LEU A CA 1
ATOM 693 C C . LEU A 1 86 ? 3.01 13.438 15.844 1 98.56 86 LEU A C 1
ATOM 695 O O . LEU A 1 86 ? 2.137 14.227 15.477 1 98.56 86 LEU A O 1
ATOM 699 N N . LYS A 1 87 ? 3.082 13 17.047 1 98.19 87 LYS A N 1
ATOM 700 C CA . LYS A 1 87 ? 2.131 13.461 18.062 1 98.19 87 LYS A CA 1
ATOM 701 C C . LYS A 1 87 ? 2.232 14.977 18.266 1 98.19 87 LYS A C 1
ATOM 703 O O . LYS A 1 87 ? 1.214 15.664 18.344 1 98.19 87 LYS A O 1
ATOM 708 N N . ARG A 1 88 ? 3.459 15.398 18.344 1 97.44 88 ARG A N 1
ATOM 709 C CA . ARG A 1 88 ? 3.684 16.844 18.469 1 97.44 88 ARG A CA 1
ATOM 710 C C . ARG A 1 88 ? 3.1 17.594 17.281 1 97.44 88 ARG A C 1
ATOM 712 O O . ARG A 1 88 ? 2.426 18.609 17.453 1 97.44 88 ARG A O 1
ATOM 719 N N . LEU A 1 89 ? 3.316 17.109 16.125 1 97.38 89 LEU A N 1
ATOM 720 C CA . LEU A 1 89 ? 2.863 17.734 14.883 1 97.38 89 LEU A CA 1
ATOM 721 C C . LEU A 1 89 ? 1.342 17.734 14.797 1 97.38 89 LEU A C 1
ATOM 723 O O . LEU A 1 89 ? 0.733 18.734 14.398 1 97.38 89 LEU A O 1
ATOM 727 N N . LEU A 1 90 ? 0.734 16.641 15.156 1 97.94 90 LEU A N 1
ATOM 728 C CA . LEU A 1 90 ? -0.721 16.547 15.164 1 97.94 90 LEU A CA 1
ATOM 729 C C . LEU A 1 90 ? -1.322 17.531 16.156 1 97.94 90 LEU A C 1
ATOM 731 O O . LEU A 1 90 ? -2.346 18.156 15.867 1 97.94 90 LEU A O 1
ATOM 735 N N . ALA A 1 91 ? -0.679 17.625 17.281 1 96.62 91 ALA A N 1
ATOM 736 C CA . ALA A 1 91 ? -1.134 18.594 18.266 1 96.62 91 ALA A CA 1
ATOM 737 C C . ALA A 1 91 ? -1.033 20.016 17.719 1 96.62 91 ALA A C 1
ATOM 739 O O . ALA A 1 91 ? -1.928 20.844 17.938 1 96.62 91 ALA A O 1
ATOM 740 N N . GLU A 1 92 ? 0.011 20.266 17.047 1 95.25 92 GLU A N 1
ATOM 741 C CA . GLU A 1 92 ? 0.224 21.594 16.453 1 95.25 92 GLU A CA 1
ATOM 742 C C . GLU A 1 92 ? -0.821 21.906 15.391 1 95.25 92 GLU A C 1
ATOM 744 O O . GLU A 1 92 ? -1.339 23.016 15.32 1 95.25 92 GLU A O 1
ATOM 749 N N . ILE A 1 93 ? -1.18 20.938 14.617 1 96.5 93 ILE A N 1
ATOM 750 C CA . ILE A 1 93 ? -1.975 21.172 13.414 1 96.5 93 ILE A CA 1
ATOM 751 C C . ILE A 1 93 ? -3.459 21.031 13.742 1 96.5 93 ILE A C 1
ATOM 753 O O . ILE A 1 93 ? -4.285 21.812 13.281 1 96.5 93 ILE A O 1
ATOM 757 N N . LEU A 1 94 ? -3.766 20.047 14.633 1 96.81 94 LEU A N 1
ATOM 758 C CA . LEU A 1 94 ? -5.176 19.719 14.828 1 96.81 94 LEU A CA 1
ATOM 759 C C . LEU A 1 94 ? -5.555 19.828 16.297 1 96.81 94 LEU A C 1
ATOM 761 O O . LEU A 1 94 ? -6.719 19.641 16.656 1 96.81 94 LEU A O 1
ATOM 765 N N . GLY A 1 95 ? -4.629 20.125 17.125 1 95.69 95 GLY A N 1
ATOM 766 C CA . GLY A 1 95 ? -4.887 20.188 18.562 1 95.69 95 GLY A CA 1
ATOM 767 C C . GLY A 1 95 ? -5.809 21.328 18.953 1 95.69 95 GLY A C 1
ATOM 768 O O . GLY A 1 95 ? -5.766 22.391 18.344 1 95.69 95 GLY A O 1
ATOM 769 N N . ARG A 1 96 ? -6.504 21.094 19.969 1 92.56 96 ARG A N 1
ATOM 770 C CA . ARG A 1 96 ? -7.43 22.109 20.484 1 92.56 96 ARG A CA 1
ATOM 771 C C . ARG A 1 96 ? -6.68 23.234 21.188 1 92.56 96 ARG A C 1
ATOM 773 O O . ARG A 1 96 ? -5.5 23.078 21.516 1 92.56 96 ARG A O 1
ATOM 780 N N . GLN A 1 97 ? -7.43 24.344 21.359 1 89.19 97 GLN A N 1
ATOM 781 C CA . GLN A 1 97 ? -6.836 25.531 21.969 1 89.19 97 GLN A CA 1
ATOM 782 C C . GLN A 1 97 ? -7.387 25.766 23.375 1 89.19 97 GLN A C 1
ATOM 784 O O . GLN A 1 97 ? -7.066 26.781 24 1 89.19 97 GLN A O 1
ATOM 789 N N . ASP A 1 98 ? -8.188 25.016 23.922 1 89.5 98 ASP A N 1
ATOM 790 C CA . ASP A 1 98 ? -8.82 25.234 25.203 1 89.5 98 ASP A CA 1
ATOM 791 C C . ASP A 1 98 ? -8.023 24.594 26.344 1 89.5 98 ASP A C 1
ATOM 793 O O . ASP A 1 98 ? -8.508 24.469 27.453 1 89.5 98 ASP A O 1
ATOM 797 N N . GLY A 1 99 ? -6.805 24.125 26.078 1 86.5 99 GLY A N 1
ATOM 798 C CA . GLY A 1 99 ? -5.938 23.594 27.125 1 86.5 99 GLY A CA 1
ATOM 799 C C . GLY A 1 99 ? -6.059 22.094 27.281 1 86.5 99 GLY A C 1
ATOM 800 O O . GLY A 1 99 ? -5.297 21.484 28.047 1 86.5 99 GLY A O 1
ATOM 801 N N . VAL A 1 100 ? -7.02 21.531 26.641 1 86.62 100 VAL A N 1
ATOM 802 C CA . VAL A 1 100 ? -7.188 20.078 26.719 1 86.62 100 VAL A CA 1
ATOM 803 C C . VAL A 1 100 ? -6.195 19.406 25.781 1 86.62 100 VAL A C 1
ATOM 805 O O . VAL A 1 100 ? -6.105 19.75 24.594 1 86.62 100 VAL A O 1
ATOM 808 N N . HIS A 1 101 ? -5.461 18.516 26.406 1 87.56 101 HIS A N 1
ATOM 809 C CA . HIS A 1 101 ? -4.477 17.781 25.625 1 87.56 101 HIS A CA 1
ATOM 810 C C . HIS A 1 101 ? -5.09 16.531 25.016 1 87.56 101 HIS A C 1
ATOM 812 O O . HIS A 1 101 ? -5.629 15.68 25.734 1 87.56 101 HIS A O 1
ATOM 818 N N . GLN A 1 102 ? -5.062 16.5 23.734 1 88.88 102 GLN A N 1
ATOM 819 C CA . GLN A 1 102 ? -5.531 15.305 23.031 1 88.88 102 GLN A CA 1
ATOM 820 C C . GLN A 1 102 ? -4.473 14.203 23.031 1 88.88 102 GLN A C 1
ATOM 822 O O . GLN A 1 102 ? -3.293 14.469 22.812 1 88.88 102 GLN A O 1
ATOM 827 N N . ASP A 1 103 ? -4.926 13.047 23.359 1 90.56 103 ASP A N 1
ATOM 828 C CA . ASP A 1 103 ? -4.023 11.898 23.312 1 90.56 103 ASP A CA 1
ATOM 829 C C . ASP A 1 103 ? -4.074 11.219 21.953 1 90.56 103 ASP A C 1
ATOM 831 O O . ASP A 1 103 ? -5.07 10.57 21.609 1 90.56 103 ASP A O 1
ATOM 835 N N . TRP A 1 104 ? -3.057 11.422 21.188 1 95.88 104 TRP A N 1
ATOM 836 C CA . TRP A 1 104 ? -2.971 10.805 19.875 1 95.88 104 TRP A CA 1
ATOM 837 C C . TRP A 1 104 ? -2.451 9.367 19.969 1 95.88 104 TRP A C 1
ATOM 839 O O . TRP A 1 104 ? -1.392 9.125 20.547 1 95.88 104 TRP A O 1
ATOM 849 N N . ILE A 1 105 ? -3.137 8.438 19.469 1 96.12 105 ILE A N 1
ATOM 850 C CA . ILE A 1 105 ? -2.752 7.031 19.469 1 96.12 105 ILE A CA 1
ATOM 851 C C . ILE A 1 105 ? -2.24 6.637 18.094 1 96.12 105 ILE A C 1
ATOM 853 O O . ILE A 1 105 ? -3.014 6.57 17.125 1 96.12 105 ILE A O 1
ATOM 857 N N . ILE A 1 106 ? -0.989 6.453 18 1 96.94 106 ILE A N 1
ATOM 858 C CA . ILE A 1 106 ? -0.367 6.035 16.75 1 96.94 106 ILE A CA 1
ATOM 859 C C . ILE A 1 106 ? -0.355 4.508 16.656 1 96.94 106 ILE A C 1
ATOM 861 O O . ILE A 1 106 ? 0.198 3.836 17.531 1 96.94 106 ILE A O 1
ATOM 865 N N . GLU A 1 107 ? -0.955 3.916 15.695 1 93.12 107 GLU A N 1
ATOM 866 C CA . GLU A 1 107 ? -1.134 2.473 15.578 1 93.12 107 GLU A CA 1
ATOM 867 C C . GLU A 1 107 ? 0.06 1.821 14.883 1 93.12 107 GLU A C 1
ATOM 869 O O . GLU A 1 107 ? 0.769 1.013 15.492 1 93.12 107 GLU A O 1
ATOM 874 N N . ASP A 1 108 ? 0.244 2.086 13.672 1 92.69 108 ASP A N 1
ATOM 875 C CA . ASP A 1 108 ? 1.209 1.356 12.852 1 92.69 108 ASP A CA 1
ATOM 876 C C . ASP A 1 108 ? 1.823 2.262 11.789 1 92.69 108 ASP A C 1
ATOM 878 O O . ASP A 1 108 ? 1.174 3.191 11.305 1 92.69 108 ASP A O 1
ATOM 882 N N . CYS A 1 109 ? 3.133 2.043 11.539 1 97.06 109 CYS A N 1
ATOM 883 C CA . CYS A 1 109 ? 3.701 2.59 10.312 1 97.06 109 CYS A CA 1
ATOM 884 C C . CYS A 1 109 ? 3.17 1.851 9.086 1 97.06 109 CYS A C 1
ATOM 886 O O . CYS A 1 109 ? 3.301 0.629 8.992 1 97.06 109 CYS A O 1
ATOM 888 N N . ILE A 1 110 ? 2.613 2.588 8.188 1 97.69 110 ILE A N 1
ATOM 889 C CA . ILE A 1 110 ? 1.931 1.864 7.121 1 97.69 110 ILE A CA 1
ATOM 890 C C . ILE A 1 110 ? 2.697 2.031 5.812 1 97.69 110 ILE A C 1
ATOM 892 O O . ILE A 1 110 ? 2.414 1.345 4.828 1 97.69 110 ILE A O 1
ATOM 896 N N . SER A 1 111 ? 3.67 2.955 5.77 1 98.25 111 SER A N 1
ATOM 897 C CA . SER A 1 111 ? 4.473 3.072 4.555 1 98.25 111 SER A CA 1
ATOM 898 C C . SER A 1 111 ? 5.68 3.975 4.777 1 98.25 111 SER A C 1
ATOM 900 O O . SER A 1 111 ? 5.676 4.824 5.672 1 98.25 111 SER A O 1
ATOM 902 N N . ASN A 1 112 ? 6.684 3.779 4.023 1 98.44 112 ASN A N 1
ATOM 903 C CA . ASN A 1 112 ? 7.879 4.609 3.932 1 98.44 112 ASN A CA 1
ATOM 904 C C . ASN A 1 112 ? 8.055 5.188 2.531 1 98.44 112 ASN A C 1
ATOM 906 O O . ASN A 1 112 ? 7.828 4.496 1.537 1 98.44 112 ASN A O 1
ATOM 910 N N . TRP A 1 113 ? 8.406 6.406 2.504 1 98.62 113 TRP A N 1
ATOM 911 C CA . TRP A 1 113 ? 8.672 7.098 1.245 1 98.62 113 TRP A CA 1
ATOM 912 C C . TRP A 1 113 ? 10.016 7.812 1.284 1 98.62 113 TRP A C 1
ATOM 914 O O . TRP A 1 113 ? 10.391 8.391 2.307 1 98.62 113 TRP A O 1
ATOM 924 N N . TRP A 1 114 ? 10.688 7.801 0.183 1 98.31 114 TRP A N 1
ATOM 925 C CA . TRP A 1 114 ? 12.023 8.398 0.09 1 98.31 114 TRP A CA 1
ATOM 926 C C . TRP A 1 114 ? 12.078 9.43 -1.033 1 98.31 114 TRP A C 1
ATOM 928 O O . TRP A 1 114 ? 11.539 9.203 -2.117 1 98.31 114 TRP A O 1
ATOM 938 N N . ARG A 1 115 ? 12.688 10.477 -0.711 1 98.25 115 ARG A N 1
ATOM 939 C CA . ARG A 1 115 ? 13.055 11.469 -1.719 1 98.25 115 ARG A CA 1
ATOM 940 C C . ARG A 1 115 ? 14.531 11.375 -2.068 1 98.25 115 ARG A C 1
ATOM 942 O O . ARG A 1 115 ? 15.391 11.664 -1.232 1 98.25 115 ARG A O 1
ATOM 949 N N . PRO A 1 116 ? 14.836 10.961 -3.25 1 97.5 116 PRO A N 1
ATOM 950 C CA . PRO A 1 116 ? 16.25 10.711 -3.58 1 97.5 116 PRO A CA 1
ATOM 951 C C . PRO A 1 116 ? 17.031 12 -3.809 1 97.5 116 PRO A C 1
ATOM 953 O O . PRO A 1 116 ? 18.234 12.039 -3.547 1 97.5 116 PRO A O 1
ATOM 956 N N . ASN A 1 117 ? 16.344 13.062 -4.324 1 96.88 117 ASN A N 1
ATOM 957 C CA . ASN A 1 117 ? 17 14.305 -4.695 1 96.88 117 ASN A CA 1
ATOM 958 C C . ASN A 1 117 ? 16.25 15.523 -4.152 1 96.88 117 ASN A C 1
ATOM 960 O O . ASN A 1 117 ? 15.18 15.383 -3.557 1 96.88 117 ASN A O 1
ATOM 964 N N . PHE A 1 118 ? 16.859 16.641 -4.305 1 96.69 118 PHE A N 1
ATOM 965 C CA . PHE A 1 118 ? 16.219 17.891 -3.906 1 96.69 118 PHE A CA 1
ATOM 966 C C . PHE A 1 118 ? 15.172 18.312 -4.93 1 96.69 118 PHE A C 1
ATOM 968 O O . PHE A 1 118 ? 15.258 19.406 -5.508 1 96.69 118 PHE A O 1
ATOM 975 N N . GLU A 1 119 ? 14.227 17.328 -5.148 1 95.06 119 GLU A N 1
ATOM 976 C CA . GLU A 1 119 ? 13.148 17.5 -6.117 1 95.06 119 GLU A CA 1
ATOM 977 C C . GLU A 1 119 ? 11.844 16.891 -5.609 1 95.06 119 GLU A C 1
ATOM 979 O O . GLU A 1 119 ? 11.797 16.344 -4.508 1 95.06 119 GLU A O 1
ATOM 984 N N . GLN A 1 120 ? 10.828 17.031 -6.297 1 94 120 GLN A N 1
ATOM 985 C CA . GLN A 1 120 ? 9.469 16.703 -5.859 1 94 120 GLN A CA 1
ATOM 986 C C . GLN A 1 120 ? 9.258 15.195 -5.773 1 94 120 GLN A C 1
ATOM 988 O O . GLN A 1 120 ? 8.617 14.711 -4.84 1 94 120 GLN A O 1
ATOM 993 N N . PRO A 1 121 ? 9.844 14.414 -6.656 1 95.69 121 PRO A N 1
ATOM 994 C CA . PRO A 1 121 ? 9.469 13 -6.68 1 95.69 121 PRO A CA 1
ATOM 995 C C . PRO A 1 121 ? 9.891 12.258 -5.414 1 95.69 121 PRO A C 1
ATOM 997 O O . PRO A 1 121 ? 10.977 12.508 -4.879 1 95.69 121 PRO A O 1
ATOM 1000 N N . GLN A 1 122 ? 9.023 11.445 -4.941 1 97.38 122 GLN A N 1
ATOM 1001 C CA . GLN A 1 122 ? 9.25 10.5 -3.848 1 97.38 122 GLN A CA 1
ATOM 1002 C C . GLN A 1 122 ? 8.852 9.086 -4.25 1 97.38 122 GLN A C 1
ATOM 1004 O O . GLN A 1 122 ? 7.988 8.898 -5.109 1 97.38 122 GLN A O 1
ATOM 1009 N N . TYR A 1 123 ? 9.453 8.125 -3.635 1 98.06 123 TYR A N 1
ATOM 1010 C CA . TYR A 1 123 ? 9.211 6.73 -3.988 1 98.06 123 TYR A CA 1
ATOM 1011 C C . TYR A 1 123 ? 9.023 5.875 -2.74 1 98.06 123 TYR A C 1
ATOM 1013 O O . TYR A 1 123 ? 9.625 6.145 -1.701 1 98.06 123 TYR A O 1
ATOM 1021 N N . PRO A 1 124 ? 8.234 4.844 -2.789 1 98.25 124 PRO A N 1
ATOM 1022 C CA . PRO A 1 124 ? 8.047 3.93 -1.66 1 98.25 124 PRO A CA 1
ATOM 1023 C C . PRO A 1 124 ? 9.164 2.896 -1.546 1 98.25 124 PRO A C 1
ATOM 1025 O O . PRO A 1 124 ? 8.938 1.779 -1.075 1 98.25 124 PRO A O 1
ATOM 1028 N N . TYR A 1 125 ? 10.32 3.182 -2.088 1 96.25 125 TYR A N 1
ATOM 1029 C CA . TYR A 1 125 ? 11.578 2.439 -2.031 1 96.25 125 TYR A CA 1
ATOM 1030 C C . TYR A 1 125 ? 12.766 3.363 -2.273 1 96.25 125 TYR A C 1
ATOM 1032 O O . TYR A 1 125 ? 12.594 4.5 -2.721 1 96.25 125 TYR A O 1
ATOM 1040 N N . ILE A 1 126 ? 13.93 2.902 -1.952 1 94.44 126 ILE A N 1
ATOM 1041 C CA . ILE A 1 126 ? 15.125 3.658 -2.316 1 94.44 126 ILE A CA 1
ATOM 1042 C C . ILE A 1 126 ? 15.555 3.289 -3.736 1 94.44 126 ILE A C 1
ATOM 1044 O O . ILE A 1 126 ? 15.883 2.133 -4.012 1 94.44 126 ILE A O 1
ATOM 1048 N N . PRO A 1 127 ? 15.555 4.266 -4.609 1 92.38 127 PRO A N 1
ATOM 1049 C CA . PRO A 1 127 ? 16 3.963 -5.969 1 92.38 127 PRO A CA 1
ATOM 1050 C C . PRO A 1 127 ? 17.406 3.354 -6 1 92.38 127 PRO A C 1
ATOM 1052 O O . PRO A 1 127 ? 18.266 3.717 -5.188 1 92.38 127 PRO A O 1
ATOM 1055 N N . ALA A 1 128 ? 17.609 2.498 -6.918 1 88.25 128 ALA A N 1
ATOM 1056 C CA . ALA A 1 128 ? 18.797 1.643 -6.984 1 88.25 128 ALA A CA 1
ATOM 1057 C C . ALA A 1 128 ? 20.078 2.475 -7.055 1 88.25 128 ALA A C 1
ATOM 1059 O O . ALA A 1 128 ? 21.094 2.094 -6.492 1 88.25 128 ALA A O 1
ATOM 1060 N N . HIS A 1 129 ? 19.984 3.605 -7.648 1 90.56 129 HIS A N 1
ATOM 1061 C CA . HIS A 1 129 ? 21.188 4.387 -7.887 1 90.56 129 HIS A CA 1
ATOM 1062 C C . HIS A 1 129 ? 21.391 5.434 -6.793 1 90.56 129 HIS A C 1
ATOM 1064 O O . HIS A 1 129 ? 22.359 6.211 -6.844 1 90.56 129 HIS A O 1
ATOM 1070 N N . ILE A 1 130 ? 20.578 5.457 -5.863 1 92.62 130 ILE A N 1
ATOM 1071 C CA . ILE A 1 130 ? 20.641 6.449 -4.793 1 92.62 130 ILE A CA 1
ATOM 1072 C C . ILE A 1 130 ? 21.219 5.816 -3.533 1 92.62 130 ILE A C 1
ATOM 1074 O O . ILE A 1 130 ? 20.688 4.824 -3.025 1 92.62 130 ILE A O 1
ATOM 1078 N N . THR A 1 131 ? 22.234 6.398 -3.01 1 91.5 131 THR A N 1
ATOM 1079 C CA . THR A 1 131 ? 22.875 5.895 -1.796 1 91.5 131 THR A CA 1
ATOM 1080 C C . THR A 1 131 ? 22.547 6.801 -0.607 1 91.5 131 THR A C 1
ATOM 1082 O O . THR A 1 131 ? 22.609 6.363 0.544 1 91.5 131 THR A O 1
ATOM 1085 N N . LYS A 1 132 ? 22.266 8.031 -0.953 1 95.31 132 LYS A N 1
ATOM 1086 C CA . LYS A 1 132 ? 21.969 8.984 0.114 1 95.31 132 LYS A CA 1
ATOM 1087 C C . LYS A 1 132 ? 20.656 9.727 -0.159 1 95.31 132 LYS A C 1
ATOM 1089 O O . LYS A 1 132 ? 20.672 10.844 -0.675 1 95.31 132 LYS A O 1
ATOM 1094 N N . PRO A 1 133 ? 19.594 9.102 0.224 1 97.25 133 PRO A N 1
ATOM 1095 C CA . PRO A 1 133 ? 18.328 9.82 0.023 1 97.25 133 PRO A CA 1
ATOM 1096 C C . PRO A 1 133 ? 18.266 11.141 0.786 1 97.25 133 PRO A C 1
ATOM 1098 O O . PRO A 1 133 ? 18.984 11.32 1.771 1 97.25 133 PRO A O 1
ATOM 1101 N N . LYS A 1 134 ? 17.438 12.086 0.341 1 98.31 134 LYS A N 1
ATOM 1102 C CA . LYS A 1 134 ? 17.391 13.438 0.885 1 98.31 134 LYS A CA 1
ATOM 1103 C C . LYS A 1 134 ? 16.266 13.586 1.904 1 98.31 134 LYS A C 1
ATOM 1105 O O . LYS A 1 134 ? 16.297 14.5 2.734 1 98.31 134 LYS A O 1
ATOM 1110 N N . GLU A 1 135 ? 15.289 12.68 1.854 1 98.12 135 GLU A N 1
ATOM 1111 C CA . GLU A 1 135 ? 14.188 12.688 2.818 1 98.12 135 GLU A CA 1
ATOM 1112 C C . GLU A 1 135 ? 13.633 11.281 3.025 1 98.12 135 GLU A C 1
ATOM 1114 O O . GLU A 1 135 ? 13.516 10.508 2.072 1 98.12 135 GLU A O 1
ATOM 1119 N N . HIS A 1 136 ? 13.398 10.938 4.211 1 98.12 136 HIS A N 1
ATOM 1120 C CA . HIS A 1 136 ? 12.664 9.742 4.613 1 98.12 136 HIS A CA 1
ATOM 1121 C C . HIS A 1 136 ? 11.367 10.109 5.332 1 98.12 136 HIS A C 1
ATOM 1123 O O . HIS A 1 136 ? 11.398 10.703 6.414 1 98.12 136 HIS A O 1
ATOM 1129 N N . LYS A 1 137 ? 10.273 9.828 4.711 1 98.5 137 LYS A N 1
ATOM 1130 C CA . LYS A 1 137 ? 8.953 10.109 5.266 1 98.5 137 LYS A CA 1
ATOM 1131 C C . LYS A 1 137 ? 8.242 8.82 5.688 1 98.5 137 LYS A C 1
ATOM 1133 O O . LYS A 1 137 ? 8.195 7.855 4.922 1 98.5 137 LYS A O 1
ATOM 1138 N N . LYS A 1 138 ? 7.73 8.812 6.871 1 98.62 138 LYS A N 1
ATOM 1139 C CA . LYS A 1 138 ? 6.953 7.676 7.363 1 98.62 138 LYS A CA 1
ATOM 1140 C C . LYS A 1 138 ? 5.484 8.055 7.547 1 98.62 138 LYS A C 1
ATOM 1142 O O . LYS A 1 138 ? 5.176 9.148 8.031 1 98.62 138 LYS A O 1
ATOM 1147 N N . LEU A 1 139 ? 4.633 7.207 7.09 1 98.81 139 LEU A N 1
ATOM 1148 C CA . LEU A 1 139 ? 3.199 7.359 7.309 1 98.81 139 LEU A CA 1
ATOM 1149 C C . LEU A 1 139 ? 2.725 6.449 8.438 1 98.81 139 LEU A C 1
ATOM 1151 O O . LEU A 1 139 ? 3.076 5.266 8.477 1 98.81 139 LEU A O 1
ATOM 1155 N N . PHE A 1 140 ? 1.906 7.008 9.305 1 98.75 140 PHE A N 1
ATOM 1156 C CA . PHE A 1 140 ? 1.389 6.246 10.43 1 98.75 140 PHE A CA 1
ATOM 1157 C C . PHE A 1 140 ? -0.135 6.289 10.461 1 98.75 140 PHE A C 1
ATOM 1159 O O . PHE A 1 140 ? -0.737 7.332 10.203 1 98.75 140 PHE A O 1
ATOM 1166 N N . LEU A 1 141 ? -0.745 5.176 10.688 1 98.31 141 LEU A N 1
ATOM 1167 C CA . LEU A 1 141 ? -2.17 5.141 11 1 98.31 141 LEU A CA 1
ATOM 1168 C C . LEU A 1 141 ? -2.432 5.664 12.406 1 98.31 141 LEU A C 1
ATOM 1170 O O . LEU A 1 141 ? -1.809 5.211 13.367 1 98.31 141 LEU A O 1
ATOM 1174 N N . VAL A 1 142 ? -3.283 6.66 12.484 1 98.06 142 VAL A N 1
ATOM 1175 C CA . VAL A 1 142 ? -3.623 7.277 13.758 1 98.06 142 VAL A CA 1
ATOM 1176 C C . VAL A 1 142 ? -5.047 6.891 14.156 1 98.06 142 VAL A C 1
ATOM 1178 O O . VAL A 1 142 ? -5.984 7.07 13.375 1 98.06 142 VAL A O 1
ATOM 1181 N N . GLN A 1 143 ? -5.195 6.34 15.305 1 96.12 143 GLN A N 1
ATOM 1182 C CA . GLN A 1 143 ? -6.512 5.988 15.82 1 96.12 143 GLN A CA 1
ATOM 1183 C C . GLN A 1 143 ? -7.215 7.203 16.422 1 96.12 143 GLN A C 1
ATOM 1185 O O . GLN A 1 143 ? -6.648 7.898 17.266 1 96.12 143 GLN A O 1
ATOM 1190 N N . LEU A 1 144 ? -8.375 7.414 15.953 1 96.12 144 LEU A N 1
ATOM 1191 C CA . LEU A 1 144 ? -9.172 8.508 16.516 1 96.12 144 LEU A CA 1
ATOM 1192 C C . LEU A 1 144 ? -10.055 8.008 17.656 1 96.12 144 LEU A C 1
ATOM 1194 O O . LEU A 1 144 ? -10.562 6.887 17.609 1 96.12 144 LEU A O 1
ATOM 1198 N N . PRO A 1 145 ? -10.172 8.82 18.672 1 95 145 PRO A N 1
ATOM 1199 C CA . PRO A 1 145 ? -11.141 8.469 19.703 1 95 145 PRO A CA 1
ATOM 1200 C C . PRO A 1 145 ? -12.586 8.516 19.219 1 95 145 PRO A C 1
ATOM 1202 O O . PRO A 1 145 ? -12.844 8.977 18.094 1 95 145 PRO A O 1
ATOM 1205 N N . GLU A 1 146 ? -13.492 8.016 19.969 1 96.19 146 GLU A N 1
ATOM 1206 C CA . GLU A 1 146 ? -14.906 7.977 19.594 1 96.19 146 GLU A CA 1
ATOM 1207 C C . GLU A 1 146 ? -15.43 9.367 19.266 1 96.19 146 GLU A C 1
ATOM 1209 O O . GLU A 1 146 ? -16.219 9.539 18.344 1 96.19 146 GLU A O 1
ATOM 1214 N N . LYS A 1 147 ? -15.016 10.32 20.125 1 95.06 147 LYS A N 1
ATOM 1215 C CA . LYS A 1 147 ? -15.352 11.727 19.953 1 95.06 147 LYS A CA 1
ATOM 1216 C C . LYS A 1 147 ? -14.148 12.625 20.203 1 95.06 147 LYS A C 1
ATOM 1218 O O . LYS A 1 147 ? -13.297 12.305 21.031 1 95.06 147 LYS A O 1
ATOM 1223 N N . ALA A 1 148 ? -14.148 13.672 19.406 1 94.62 148 ALA A N 1
ATOM 1224 C CA . ALA A 1 148 ? -13.062 14.633 19.625 1 94.62 148 ALA A CA 1
ATOM 1225 C C . ALA A 1 148 ? -13.398 15.984 19 1 94.62 148 ALA A C 1
ATOM 1227 O O . ALA A 1 148 ? -14.219 16.062 18.078 1 94.62 148 ALA A O 1
ATOM 1228 N N . LEU A 1 149 ? -12.812 16.969 19.562 1 95 149 LEU A N 1
ATOM 1229 C CA . LEU A 1 149 ? -12.82 18.312 18.969 1 95 149 LEU A CA 1
ATOM 1230 C C . LEU A 1 149 ? -11.453 18.641 18.391 1 95 149 LEU A C 1
ATOM 1232 O O . LEU A 1 149 ? -10.43 18.531 19.078 1 95 149 LEU A O 1
ATOM 1236 N N . PHE A 1 150 ? -11.406 19.016 17.141 1 95.25 150 PHE A N 1
ATOM 1237 C CA . PHE A 1 150 ? -10.18 19.438 16.484 1 95.25 150 PHE A CA 1
ATOM 1238 C C . PHE A 1 150 ? -10.211 20.938 16.203 1 95.25 150 PHE A C 1
ATOM 1240 O O . PHE A 1 150 ? -11.281 21.516 15.984 1 95.25 150 PHE A O 1
ATOM 1247 N N . ALA A 1 151 ? -9.109 21.547 16.297 1 96.69 151 ALA A N 1
ATOM 1248 C CA . ALA A 1 151 ? -8.961 22.938 15.883 1 96.69 151 ALA A CA 1
ATOM 1249 C C . ALA A 1 151 ? -8.094 23.047 14.633 1 96.69 151 ALA A C 1
ATOM 1251 O O . ALA A 1 151 ? -6.887 22.797 14.688 1 96.69 151 ALA A O 1
ATOM 1252 N N . VAL A 1 152 ? -8.695 23.453 13.578 1 96.5 152 VAL A N 1
ATOM 1253 C CA . VAL A 1 152 ? -8.016 23.516 12.289 1 96.5 152 VAL A CA 1
ATOM 1254 C C . VAL A 1 152 ? -7.543 24.938 12.016 1 96.5 152 VAL A C 1
ATOM 1256 O O . VAL A 1 152 ? -8.297 25.891 12.195 1 96.5 152 VAL A O 1
ATOM 1259 N N . PRO A 1 153 ? -6.305 25.047 11.609 1 96.44 153 PRO A N 1
ATOM 1260 C CA . PRO A 1 153 ? -5.848 26.391 11.234 1 96.44 153 PRO A CA 1
ATOM 1261 C C . PRO A 1 153 ? -6.727 27.047 10.172 1 96.44 153 PRO A C 1
ATOM 1263 O O . PRO A 1 153 ? -7.164 26.375 9.234 1 96.44 153 PRO A O 1
ATOM 1266 N N . LYS A 1 154 ? -6.938 28.328 10.297 1 95.69 154 LYS A N 1
ATOM 1267 C CA . LYS A 1 154 ? -7.906 29.062 9.492 1 95.69 154 LYS A CA 1
ATOM 1268 C C . LYS A 1 154 ? -7.535 29.016 8.008 1 95.69 154 LYS A C 1
ATOM 1270 O O . LYS A 1 154 ? -8.398 29.172 7.145 1 95.69 154 LYS A O 1
ATOM 1275 N N . ASN A 1 155 ? -6.289 28.891 7.746 1 94.06 155 ASN A N 1
ATOM 1276 C CA . ASN A 1 155 ? -5.859 28.891 6.352 1 94.06 155 ASN A CA 1
ATOM 1277 C C . ASN A 1 155 ? -5.91 27.484 5.746 1 94.06 155 ASN A C 1
ATOM 1279 O O . ASN A 1 155 ? -5.492 27.281 4.605 1 94.06 155 ASN A O 1
ATOM 1283 N N . TYR A 1 156 ? -6.309 26.531 6.48 1 94.5 156 TYR A N 1
ATOM 1284 C CA . TYR A 1 156 ? -6.539 25.172 6.004 1 94.5 156 TYR A CA 1
ATOM 1285 C C . TYR A 1 156 ? -8.016 24.797 6.086 1 94.5 156 TYR A C 1
ATOM 1287 O O . TYR A 1 156 ? -8.773 25.422 6.828 1 94.5 156 TYR A O 1
ATOM 1295 N N . LYS A 1 157 ? -8.344 23.891 5.273 1 95.62 157 LYS A N 1
ATOM 1296 C CA . LYS A 1 157 ? -9.602 23.156 5.445 1 95.62 157 LYS A CA 1
ATOM 1297 C C . LYS A 1 157 ? -9.352 21.688 5.734 1 95.62 157 LYS A C 1
ATOM 1299 O O . LYS A 1 157 ? -8.461 21.078 5.137 1 95.62 157 LYS A O 1
ATOM 1304 N N . LEU A 1 158 ? -10.07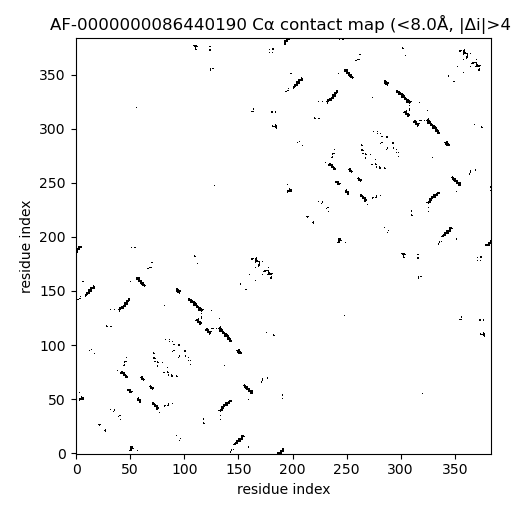 21.234 6.664 1 96.75 158 LEU A N 1
ATOM 1305 C CA . LEU A 1 158 ? -10.047 19.797 6.902 1 96.75 158 LEU A CA 1
ATOM 1306 C C . LEU A 1 158 ? -11.172 19.094 6.145 1 96.75 158 LEU A C 1
ATOM 1308 O O . LEU A 1 158 ? -12.344 19.391 6.363 1 96.75 158 LEU A O 1
ATOM 1312 N N . VAL A 1 159 ? -10.805 18.203 5.301 1 96.88 159 VAL A N 1
ATOM 1313 C CA . VAL A 1 159 ? -11.812 17.531 4.484 1 96.88 159 VAL A CA 1
ATOM 1314 C C . VAL A 1 159 ? -11.688 16.016 4.656 1 96.88 159 VAL A C 1
ATOM 1316 O O . VAL A 1 159 ? -10.609 15.516 4.988 1 96.88 159 VAL A O 1
ATOM 1319 N N . ALA A 1 160 ? -12.75 15.367 4.512 1 97.88 160 ALA A N 1
ATOM 1320 C CA . ALA A 1 160 ? -12.789 13.906 4.512 1 97.88 160 ALA A CA 1
ATOM 1321 C C . ALA A 1 160 ? -12.953 13.359 3.096 1 97.88 160 ALA A C 1
ATOM 1323 O O . ALA A 1 160 ? -14 13.547 2.471 1 97.88 160 ALA A O 1
ATOM 1324 N N . ALA A 1 161 ? -11.961 12.734 2.611 1 97.88 161 ALA A N 1
ATOM 1325 C CA . ALA A 1 161 ? -12.008 12.18 1.26 1 97.88 161 ALA A CA 1
ATOM 1326 C C . ALA A 1 161 ? -12.234 10.672 1.291 1 97.88 161 ALA A C 1
ATOM 1328 O O . ALA A 1 161 ? -11.523 9.945 1.988 1 97.88 161 ALA A O 1
ATOM 1329 N N . PRO A 1 162 ? -13.242 10.203 0.576 1 97.75 162 PRO A N 1
ATOM 1330 C CA . PRO A 1 162 ? -13.438 8.75 0.536 1 97.75 162 PRO A CA 1
ATOM 1331 C C . PRO A 1 162 ? -12.305 8.023 -0.178 1 97.75 162 PRO A C 1
ATOM 1333 O O . PRO A 1 162 ? -11.672 8.586 -1.081 1 97.75 162 PRO A O 1
ATOM 1336 N N . LEU A 1 163 ? -12.102 6.809 0.142 1 97.31 163 LEU A N 1
ATOM 1337 C CA . LEU A 1 163 ? -11.016 6.023 -0.43 1 97.31 163 LEU A CA 1
ATOM 1338 C C . LEU A 1 163 ? -11.164 5.91 -1.943 1 97.31 163 LEU A C 1
ATOM 1340 O O . LEU A 1 163 ? -10.164 5.918 -2.672 1 97.31 163 LEU A O 1
ATOM 1344 N N . PHE A 1 164 ? -12.359 5.816 -2.412 1 96.25 164 PHE A N 1
ATOM 1345 C CA . PHE A 1 164 ? -12.562 5.598 -3.84 1 96.25 164 PHE A CA 1
ATOM 1346 C C . PHE A 1 164 ? -12.172 6.836 -4.637 1 96.25 164 PHE A C 1
ATOM 1348 O O . PHE A 1 164 ? -11.891 6.75 -5.836 1 96.25 164 PHE A O 1
ATOM 1355 N N . GLU A 1 165 ? -12.211 8 -3.994 1 97.06 165 GLU A N 1
ATOM 1356 C CA . GLU A 1 165 ? -11.758 9.227 -4.648 1 97.06 165 GLU A CA 1
ATOM 1357 C C . GLU A 1 165 ? -10.234 9.273 -4.73 1 97.06 165 GLU A C 1
ATOM 1359 O O . GLU A 1 165 ? -9.68 9.82 -5.688 1 97.06 165 GLU A O 1
ATOM 1364 N N . LEU A 1 166 ? -9.602 8.75 -3.719 1 98.12 166 LEU A N 1
ATOM 1365 C CA . LEU A 1 166 ? -8.148 8.773 -3.639 1 98.12 166 LEU A CA 1
ATOM 1366 C C . LEU A 1 166 ? -7.531 7.742 -4.578 1 98.12 166 LEU A C 1
ATOM 1368 O O . LEU A 1 166 ? -6.508 8.008 -5.211 1 98.12 166 LEU A O 1
ATOM 1372 N N . TYR A 1 167 ? -8.188 6.605 -4.746 1 97.94 167 TYR A N 1
ATOM 1373 C CA . TYR A 1 167 ? -7.641 5.469 -5.477 1 97.94 167 TYR A CA 1
ATOM 1374 C C . TYR A 1 167 ? -7.363 5.836 -6.93 1 97.94 167 TYR A C 1
ATOM 1376 O O . TYR A 1 167 ? -8.242 6.355 -7.625 1 97.94 167 TYR A O 1
ATOM 1384 N N . ASP A 1 168 ? -6.074 5.547 -7.305 1 95.5 168 ASP A N 1
ATOM 1385 C CA . ASP A 1 168 ? -5.629 5.77 -8.68 1 95.5 168 ASP A CA 1
ATOM 1386 C C . ASP A 1 168 ? -5.785 7.234 -9.078 1 95.5 168 ASP A C 1
ATOM 1388 O O . ASP A 1 168 ? -6.168 7.535 -10.211 1 95.5 168 ASP A O 1
ATOM 1392 N N . ASN A 1 169 ? -5.602 8.195 -8.117 1 96.56 169 ASN A N 1
ATOM 1393 C CA . ASN A 1 169 ? -5.773 9.625 -8.367 1 96.56 169 ASN A CA 1
ATOM 1394 C C . ASN A 1 169 ? -4.539 10.422 -7.949 1 96.56 169 ASN A C 1
ATOM 1396 O O . ASN A 1 169 ? -4.648 11.406 -7.219 1 96.56 169 ASN A O 1
ATOM 1400 N N . ALA A 1 170 ? -3.43 9.992 -8.508 1 95.69 170 ALA A N 1
ATOM 1401 C CA . ALA A 1 170 ? -2.178 10.672 -8.188 1 95.69 170 ALA A CA 1
ATOM 1402 C C . ALA A 1 170 ? -2.166 12.094 -8.758 1 95.69 170 ALA A C 1
ATOM 1404 O O . ALA A 1 170 ? -1.516 12.984 -8.203 1 95.69 170 ALA A O 1
ATOM 1405 N N . SER A 1 171 ? -2.836 12.297 -9.805 1 95.25 171 SER A N 1
ATOM 1406 C CA . SER A 1 171 ? -2.898 13.625 -10.406 1 95.25 171 SER A CA 1
ATOM 1407 C C . SER A 1 171 ? -3.57 14.625 -9.461 1 95.25 171 SER A C 1
ATOM 1409 O O . SER A 1 171 ? -3.193 15.797 -9.422 1 95.25 171 SER A O 1
ATOM 1411 N N . GLY A 1 172 ? -4.496 14.164 -8.688 1 95.44 172 GLY A N 1
ATOM 1412 C CA . GLY A 1 172 ? -5.246 15.039 -7.801 1 95.44 172 GLY A CA 1
ATOM 1413 C C . GLY A 1 172 ? -4.656 15.125 -6.406 1 95.44 172 GLY A C 1
ATOM 1414 O O . GLY A 1 172 ? -4.621 16.203 -5.805 1 95.44 172 GLY A O 1
ATOM 1415 N N . TYR A 1 173 ? -4.125 14.016 -5.965 1 97.31 173 TYR A N 1
ATOM 1416 C CA . TYR A 1 173 ? -3.793 13.969 -4.547 1 97.31 173 TYR A CA 1
ATOM 1417 C C . TYR A 1 173 ? -2.312 13.664 -4.344 1 97.31 173 TYR A C 1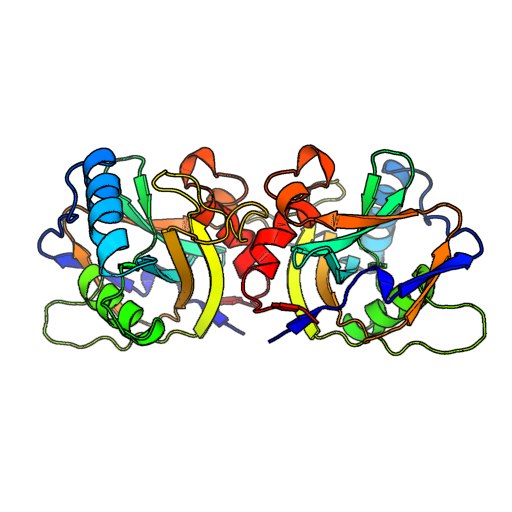
ATOM 1419 O O . TYR A 1 173 ? -1.813 13.695 -3.217 1 97.31 173 TYR A O 1
ATOM 1427 N N . GLY A 1 174 ? -1.578 13.375 -5.477 1 96 174 GLY A N 1
ATOM 1428 C CA . GLY A 1 174 ? -0.185 12.969 -5.371 1 96 174 GLY A CA 1
ATOM 1429 C C . GLY A 1 174 ? -0.009 11.484 -5.145 1 96 174 GLY A C 1
ATOM 1430 O O . GLY A 1 174 ? -0.959 10.789 -4.773 1 96 174 GLY A O 1
ATOM 1431 N N . PRO A 1 175 ? 1.16 10.977 -5.297 1 96.94 175 PRO A N 1
ATOM 1432 C CA . PRO A 1 175 ? 1.419 9.539 -5.234 1 96.94 175 PRO A CA 1
ATOM 1433 C C . PRO A 1 175 ? 1.237 8.969 -3.832 1 96.94 175 PRO A C 1
ATOM 1435 O O . PRO A 1 175 ? 0.79 7.824 -3.68 1 96.94 175 PRO A O 1
ATOM 1438 N N . VAL A 1 176 ? 1.545 9.773 -2.848 1 98.12 176 VAL A N 1
ATOM 1439 C CA . VAL A 1 176 ? 1.502 9.281 -1.478 1 98.12 176 VAL A CA 1
ATOM 1440 C C . VAL A 1 176 ? 0.051 9.078 -1.045 1 98.12 176 VAL A C 1
ATOM 1442 O O . VAL A 1 176 ? -0.349 7.969 -0.689 1 98.12 176 VAL A O 1
ATOM 1445 N N . ILE A 1 177 ? -0.744 10.078 -1.203 1 98.44 177 ILE A N 1
ATOM 1446 C CA . ILE A 1 177 ? -2.125 10.031 -0.734 1 98.44 177 ILE A CA 1
ATOM 1447 C C . ILE A 1 177 ? -2.93 9.062 -1.595 1 98.44 177 ILE A C 1
ATOM 1449 O O . ILE A 1 177 ? -3.799 8.352 -1.09 1 98.44 177 ILE A O 1
ATOM 1453 N N . SER A 1 178 ? -2.643 9.016 -2.846 1 98.12 178 SER A N 1
ATOM 1454 C CA . SER A 1 178 ? -3.393 8.148 -3.746 1 98.12 178 SER A CA 1
ATOM 1455 C C . SER A 1 178 ? -3.086 6.676 -3.477 1 98.12 178 SER A C 1
ATOM 1457 O O . SER A 1 178 ? -3.797 5.793 -3.957 1 98.12 178 SER A O 1
ATOM 1459 N N . SER A 1 179 ? -2.037 6.379 -2.732 1 98.25 179 SER A N 1
ATOM 1460 C CA . SER A 1 179 ? -1.672 5 -2.414 1 98.25 179 SER A CA 1
ATOM 1461 C C . SER A 1 179 ? -2.395 4.512 -1.163 1 98.25 179 SER A C 1
ATOM 1463 O O . SER A 1 179 ? -2.377 3.318 -0.856 1 98.25 179 SER A O 1
ATOM 1465 N N . LEU A 1 180 ? -3.062 5.34 -0.483 1 98.69 180 LEU A N 1
ATOM 1466 C CA . LEU A 1 180 ? -3.611 5.031 0.833 1 98.69 180 LEU A CA 1
ATOM 1467 C C . LEU A 1 180 ? -4.676 3.945 0.736 1 98.69 180 LEU A C 1
ATOM 1469 O O . LEU A 1 180 ? -4.77 3.078 1.609 1 98.69 180 LEU A O 1
ATOM 1473 N N . PRO A 1 181 ? -5.5 3.953 -0.34 1 98.44 181 PRO A N 1
ATOM 1474 C CA . PRO A 1 181 ? -6.496 2.879 -0.408 1 98.44 181 PRO A CA 1
ATOM 1475 C C . PRO A 1 181 ? -5.863 1.488 -0.381 1 98.44 181 PRO A C 1
ATOM 1477 O O . PRO A 1 181 ? -6.367 0.592 0.303 1 98.44 181 PRO A O 1
ATOM 1480 N N . GLN A 1 182 ? -4.758 1.279 -1.062 1 98.12 182 GLN A N 1
ATOM 1481 C CA . GLN A 1 182 ? -4.062 -0.002 -1.053 1 98.12 182 GLN A CA 1
ATOM 1482 C C . GLN A 1 182 ? -3.445 -0.282 0.315 1 98.12 182 GLN A C 1
ATOM 1484 O O . GLN A 1 182 ? -3.545 -1.396 0.831 1 98.12 182 GLN A O 1
ATOM 1489 N N . LEU A 1 183 ? -2.852 0.74 0.872 1 98.12 183 LEU A N 1
ATOM 1490 C CA . LEU A 1 183 ? -2.162 0.607 2.152 1 98.12 183 LEU A CA 1
ATOM 1491 C C . LEU A 1 183 ? -3.146 0.257 3.264 1 98.12 183 LEU A C 1
ATOM 1493 O O . LEU A 1 183 ? -2.824 -0.526 4.16 1 98.12 183 LEU A O 1
ATOM 1497 N N . LEU A 1 184 ? -4.289 0.801 3.166 1 97.75 184 LEU A N 1
ATOM 1498 C CA . LEU A 1 184 ? -5.273 0.649 4.234 1 97.75 184 LEU A CA 1
ATOM 1499 C C . LEU A 1 184 ? -6.105 -0.612 4.027 1 97.75 184 LEU A C 1
ATOM 1501 O O . LEU A 1 184 ? -6.852 -1.02 4.918 1 97.75 184 LEU A O 1
ATOM 1505 N N . SER A 1 185 ? -5.961 -1.267 2.893 1 97.56 185 SER A N 1
ATOM 1506 C CA . SER A 1 185 ? -6.812 -2.393 2.521 1 97.56 185 SER A CA 1
ATOM 1507 C C . SER A 1 185 ? -6.562 -3.594 3.428 1 97.56 185 SER A C 1
ATOM 1509 O O . SER A 1 185 ? -7.402 -4.492 3.52 1 97.56 185 SER A O 1
ATOM 1511 N N . ARG A 1 186 ? -5.457 -3.637 4.07 1 96.25 186 ARG A N 1
ATOM 1512 C CA . ARG A 1 186 ? -5.148 -4.789 4.91 1 96.25 186 ARG A CA 1
ATOM 1513 C C . ARG A 1 186 ? -5.898 -4.715 6.238 1 96.25 186 ARG A C 1
ATOM 1515 O O . ARG A 1 186 ? -5.934 -5.688 6.992 1 96.25 186 ARG A O 1
ATOM 1522 N N . PHE A 1 187 ? -6.414 -3.574 6.582 1 95.06 187 PHE A N 1
ATOM 1523 C CA . PHE A 1 187 ? -7.078 -3.402 7.867 1 95.06 187 PHE A CA 1
ATOM 1524 C C . PHE A 1 187 ? -8.547 -3.791 7.773 1 95.06 187 PHE A C 1
ATOM 1526 O O . PHE A 1 187 ? -9.203 -3.523 6.766 1 95.06 187 PHE A O 1
ATOM 1533 N N . ASN A 1 188 ? -9.008 -4.418 8.766 1 92.56 188 ASN A N 1
ATOM 1534 C CA . ASN A 1 188 ? -10.438 -4.645 8.938 1 92.56 188 ASN A CA 1
ATOM 1535 C C . ASN A 1 188 ? -11.094 -3.525 9.742 1 92.56 188 ASN A C 1
ATOM 1537 O O . ASN A 1 188 ? -10.898 -3.438 10.961 1 92.56 188 ASN A O 1
ATOM 1541 N N . PHE A 1 189 ? -11.875 -2.736 9.062 1 94.25 189 PHE A N 1
ATOM 1542 C CA . PHE A 1 189 ? -12.508 -1.597 9.719 1 94.25 189 PHE A CA 1
ATOM 1543 C C . PHE A 1 189 ? -13.812 -2.01 10.383 1 94.25 189 PHE A C 1
ATOM 1545 O O . PHE A 1 189 ? -14.625 -2.715 9.781 1 94.25 189 PHE A O 1
ATOM 1552 N N . ILE A 1 190 ? -13.938 -1.648 11.547 1 95.56 190 ILE A N 1
ATOM 1553 C CA . ILE A 1 190 ? -15.203 -1.76 12.258 1 95.56 190 ILE A CA 1
ATOM 1554 C C . ILE A 1 190 ? -15.898 -0.403 12.281 1 95.56 190 ILE A C 1
ATOM 1556 O O . ILE A 1 190 ? -15.43 0.534 12.938 1 95.56 190 ILE A O 1
ATOM 1560 N N . TYR A 1 191 ? -16.953 -0.382 11.562 1 94.31 191 TYR A N 1
ATOM 1561 C CA . TYR A 1 191 ? -17.703 0.869 11.477 1 94.31 191 TYR A CA 1
ATOM 1562 C C . TYR A 1 191 ? -18.688 0.994 12.641 1 94.31 191 TYR A C 1
ATOM 1564 O O . TYR A 1 191 ? -19.641 0.213 12.742 1 94.31 191 TYR A O 1
ATOM 1572 N N . ASN A 1 192 ? -18.453 1.961 13.461 1 93.06 192 ASN A N 1
ATOM 1573 C CA . ASN A 1 192 ? -19.281 2.184 14.648 1 93.06 192 ASN A CA 1
ATOM 1574 C C . ASN A 1 192 ? -20.438 3.146 14.352 1 93.06 192 ASN A C 1
ATOM 1576 O O . ASN A 1 192 ? -20.328 3.977 13.445 1 93.06 192 ASN A O 1
ATOM 1580 N N . MET B 1 1 ? 11.102 -6.734 11.055 1 87.88 1 MET B N 1
ATOM 1581 C CA . MET B 1 1 ? 12.234 -6.941 10.156 1 87.88 1 MET B CA 1
ATOM 1582 C C . MET B 1 1 ? 12.039 -8.203 9.328 1 87.88 1 MET B C 1
ATOM 1584 O O . MET B 1 1 ? 11.562 -9.219 9.828 1 87.88 1 MET B O 1
ATOM 1588 N N . GLN B 1 2 ? 12.281 -8.094 7.988 1 91.44 2 GLN B N 1
ATOM 1589 C CA . GLN B 1 2 ? 12.086 -9.195 7.055 1 91.44 2 GLN B CA 1
ATOM 1590 C C . GLN B 1 2 ? 13.398 -9.57 6.363 1 91.44 2 GLN B C 1
ATOM 1592 O O . GLN B 1 2 ? 14 -8.742 5.672 1 91.44 2 GLN B O 1
ATOM 1597 N N . SER B 1 3 ? 13.828 -10.789 6.539 1 95.25 3 SER B N 1
ATOM 1598 C CA . SER B 1 3 ? 15.039 -11.242 5.863 1 95.25 3 SER B CA 1
ATOM 1599 C C . SER B 1 3 ? 14.766 -11.539 4.391 1 95.25 3 SER B C 1
ATOM 1601 O O . SER B 1 3 ? 13.805 -12.234 4.055 1 95.25 3 SER B O 1
ATOM 1603 N N . VAL B 1 4 ? 15.602 -11.039 3.6 1 96.94 4 VAL B N 1
ATOM 1604 C CA . VAL B 1 4 ? 15.531 -11.281 2.162 1 96.94 4 VAL B CA 1
ATOM 1605 C C . VAL B 1 4 ? 16.859 -11.844 1.671 1 96.94 4 VAL B C 1
ATOM 1607 O O . VAL B 1 4 ? 17.922 -11.344 2.023 1 96.94 4 VAL B O 1
ATOM 1610 N N . TYR B 1 5 ? 16.812 -12.875 0.907 1 98 5 TYR B N 1
ATOM 1611 C CA . TYR B 1 5 ? 18.016 -13.578 0.442 1 98 5 TYR B CA 1
ATOM 1612 C C . TYR B 1 5 ? 18.219 -13.367 -1.052 1 98 5 TYR B C 1
ATOM 1614 O O . TYR B 1 5 ? 17.281 -13.023 -1.775 1 98 5 TYR B O 1
ATOM 1622 N N . PRO B 1 6 ? 19.438 -13.492 -1.476 1 97.69 6 PRO B N 1
ATOM 1623 C CA . PRO B 1 6 ? 19.719 -13.258 -2.895 1 97.69 6 PRO B CA 1
ATOM 1624 C C . PRO B 1 6 ? 19.031 -14.281 -3.805 1 97.69 6 PRO B C 1
ATOM 1626 O O . PRO B 1 6 ? 18.891 -15.445 -3.436 1 97.69 6 PRO B O 1
ATOM 1629 N N . LEU B 1 7 ? 18.703 -13.867 -4.949 1 97.06 7 LEU B N 1
ATOM 1630 C CA . LEU B 1 7 ? 18.062 -14.719 -5.945 1 97.06 7 LEU B CA 1
ATOM 1631 C C . LEU B 1 7 ? 18.891 -15.969 -6.207 1 97.06 7 LEU B C 1
ATOM 1633 O O . LEU B 1 7 ? 18.344 -17.047 -6.465 1 97.06 7 LEU B O 1
ATOM 1637 N N . THR B 1 8 ? 20.141 -15.867 -6.113 1 96.94 8 THR B N 1
ATOM 1638 C CA . THR B 1 8 ? 21.078 -16.938 -6.441 1 96.94 8 THR B CA 1
ATOM 1639 C C . THR B 1 8 ? 20.984 -18.062 -5.422 1 96.94 8 THR B C 1
ATOM 1641 O O . THR B 1 8 ? 21.5 -19.172 -5.648 1 96.94 8 THR B O 1
ATOM 1644 N N . ASN B 1 9 ? 20.328 -17.781 -4.273 1 97.12 9 ASN B N 1
ATOM 1645 C CA . ASN B 1 9 ? 20.172 -18.812 -3.248 1 97.12 9 ASN B CA 1
ATOM 1646 C C . ASN B 1 9 ? 19.125 -19.859 -3.656 1 97.12 9 ASN B C 1
ATOM 1648 O O . ASN B 1 9 ? 19.016 -20.906 -3.025 1 97.12 9 ASN B O 1
ATOM 1652 N N . TYR B 1 10 ? 18.453 -19.594 -4.75 1 96.12 10 TYR B N 1
ATOM 1653 C CA . TYR B 1 10 ? 17.328 -20.453 -5.121 1 96.12 10 TYR B CA 1
ATOM 1654 C C . TYR B 1 10 ? 17.578 -21.125 -6.469 1 96.12 10 TYR B C 1
ATOM 1656 O O . TYR B 1 10 ? 18.125 -20.5 -7.383 1 96.12 10 TYR B O 1
ATOM 1664 N N . THR B 1 11 ? 17.297 -22.344 -6.461 1 95.31 11 THR B N 1
ATOM 1665 C CA . THR B 1 11 ? 17.391 -23.125 -7.695 1 95.31 11 THR B CA 1
ATOM 1666 C C . THR B 1 11 ? 15.992 -23.391 -8.258 1 95.31 11 THR B C 1
ATOM 1668 O O . THR B 1 11 ? 15.055 -23.656 -7.504 1 95.31 11 THR B O 1
ATOM 1671 N N . PHE B 1 12 ? 15.953 -23.344 -9.523 1 93.31 12 PHE B N 1
ATOM 1672 C CA . PHE B 1 12 ? 14.656 -23.469 -10.172 1 93.31 12 PHE B CA 1
ATOM 1673 C C . PHE B 1 12 ? 14.641 -24.656 -11.125 1 93.31 12 PHE B C 1
ATOM 1675 O O . PHE B 1 12 ? 15.336 -24.656 -12.148 1 93.31 12 PHE B O 1
ATOM 1682 N N . GLY B 1 13 ? 13.953 -25.688 -10.719 1 94.31 13 GLY B N 1
ATOM 1683 C CA . GLY B 1 13 ? 13.688 -26.797 -11.617 1 94.31 13 GLY B CA 1
ATOM 1684 C C . GLY B 1 13 ? 12.406 -26.625 -12.414 1 94.31 13 GLY B C 1
ATOM 1685 O O . GLY B 1 13 ? 11.766 -25.578 -12.344 1 94.31 13 GLY B O 1
ATOM 1686 N N . THR B 1 14 ? 12.141 -27.609 -13.258 1 95.19 14 THR B N 1
ATOM 1687 C CA . THR B 1 14 ? 10.945 -27.562 -14.094 1 95.19 14 THR B CA 1
ATOM 1688 C C . THR B 1 14 ? 10.047 -28.766 -13.812 1 95.19 14 THR B C 1
ATOM 1690 O O . THR B 1 14 ? 10.539 -29.859 -13.531 1 95.19 14 THR B O 1
ATOM 1693 N N . LYS B 1 15 ? 8.781 -28.547 -13.852 1 95.88 15 LYS B N 1
ATOM 1694 C CA . LYS B 1 15 ? 7.816 -29.641 -13.703 1 95.88 15 LYS B CA 1
ATOM 1695 C C . LYS B 1 15 ? 6.75 -29.578 -14.797 1 95.88 15 LYS B C 1
ATOM 1697 O O . LYS B 1 15 ? 6.828 -28.75 -15.703 1 95.88 15 LYS B O 1
ATOM 1702 N N . GLU B 1 16 ? 5.785 -30.531 -14.773 1 95.5 16 GLU B N 1
ATOM 1703 C CA . GLU B 1 16 ? 4.727 -30.609 -15.773 1 95.5 16 GLU B CA 1
ATOM 1704 C C . GLU B 1 16 ? 3.91 -29.328 -15.812 1 95.5 16 GLU B C 1
ATOM 1706 O O . GLU B 1 16 ? 3.74 -28.656 -14.797 1 95.5 16 GLU B O 1
ATOM 1711 N N . PRO B 1 17 ? 3.414 -29.078 -16.953 1 94.88 17 PRO B N 1
ATOM 1712 C CA . PRO B 1 17 ? 2.643 -27.828 -17.094 1 94.88 17 PRO B CA 1
ATOM 1713 C C . PRO B 1 17 ? 1.425 -27.797 -16.172 1 94.88 17 PRO B C 1
ATOM 1715 O O . PRO B 1 17 ? 0.838 -28.844 -15.875 1 94.88 17 PRO B O 1
ATOM 1718 N N . LEU B 1 18 ? 1.158 -26.672 -15.758 1 91.31 18 LEU B N 1
ATOM 1719 C CA . LEU B 1 18 ? -0.06 -26.391 -15.008 1 91.31 18 LEU B CA 1
ATOM 1720 C C . LEU B 1 18 ? -1.009 -25.516 -15.82 1 91.31 18 LEU B C 1
ATOM 1722 O O . LEU B 1 18 ? -0.694 -24.359 -16.125 1 91.31 18 LEU B O 1
ATOM 1726 N N . TYR B 1 19 ? -2.141 -26.078 -16.203 1 86.5 19 TYR B N 1
ATOM 1727 C CA . TYR B 1 19 ? -3.064 -25.344 -17.062 1 86.5 19 TYR B CA 1
ATOM 1728 C C . TYR B 1 19 ? -4.184 -24.719 -16.234 1 86.5 19 TYR B C 1
ATOM 1730 O O . TYR B 1 19 ? -4.656 -25.312 -15.266 1 86.5 19 TYR B O 1
ATOM 1738 N N . GLU B 1 20 ? -4.477 -23.453 -16.578 1 77.69 20 GLU B N 1
ATOM 1739 C CA . GLU B 1 20 ? -5.594 -22.766 -15.938 1 77.69 20 GLU B CA 1
ATOM 1740 C C . GLU B 1 20 ? -6.91 -23.484 -16.203 1 77.69 20 GLU B C 1
ATOM 1742 O O . GLU B 1 20 ? -7.055 -24.188 -17.219 1 77.69 20 GLU B O 1
ATOM 1747 N N . ARG B 1 21 ? -7.793 -23.438 -15.32 1 80.56 21 ARG B N 1
ATOM 1748 C CA . ARG B 1 21 ? -9.086 -24.094 -15.422 1 80.56 21 ARG B CA 1
ATOM 1749 C C . ARG B 1 21 ? -9.891 -23.547 -16.594 1 80.56 21 ARG B C 1
ATOM 1751 O O . ARG B 1 21 ? -10.617 -24.297 -17.266 1 80.56 21 ARG B O 1
ATOM 1758 N N . ASP B 1 22 ? -9.609 -22.203 -16.828 1 84.69 22 ASP B N 1
ATOM 1759 C CA . ASP B 1 22 ? -10.422 -21.531 -17.844 1 84.69 22 ASP B CA 1
ATOM 1760 C C . ASP B 1 22 ? -9.602 -21.219 -19.094 1 84.69 22 ASP B C 1
ATOM 1762 O O . ASP B 1 22 ? -8.461 -20.766 -18.984 1 84.69 22 ASP B O 1
ATOM 1766 N N . SER B 1 23 ? -10.195 -21.469 -20.281 1 84.12 23 SER B N 1
ATOM 1767 C CA . SER B 1 23 ? -9.508 -21.328 -21.562 1 84.12 23 SER B CA 1
ATOM 1768 C C . SER B 1 23 ? -9.5 -19.859 -22.016 1 84.12 23 SER B C 1
ATOM 1770 O O . SER B 1 23 ? -8.75 -19.5 -22.922 1 84.12 23 SER B O 1
ATOM 1772 N N . SER B 1 24 ? -10.383 -19.109 -21.438 1 85.5 24 SER B N 1
ATOM 1773 C CA . SER B 1 24 ? -10.508 -17.703 -21.812 1 85.5 24 SER B CA 1
ATOM 1774 C C . SER B 1 24 ? -10.984 -16.859 -20.625 1 85.5 24 SER B C 1
ATOM 1776 O O . SER B 1 24 ? -11.438 -17.406 -19.609 1 85.5 24 SER B O 1
ATOM 1778 N N . VAL B 1 25 ? -10.805 -15.602 -20.844 1 86.38 25 VAL B N 1
ATOM 1779 C CA . VAL B 1 25 ? -11.289 -14.672 -19.828 1 86.38 25 VAL B CA 1
ATOM 1780 C C . VAL B 1 25 ? -12.805 -14.789 -19.688 1 86.38 25 VAL B C 1
ATOM 1782 O O . VAL B 1 25 ? -13.336 -14.812 -18.578 1 86.38 25 VAL B O 1
ATOM 1785 N N . LEU B 1 26 ? -13.422 -14.875 -20.828 1 91.69 26 LEU B N 1
ATOM 1786 C CA . LEU B 1 26 ? -14.875 -15.008 -20.828 1 91.69 26 LEU B CA 1
ATOM 1787 C C . LEU B 1 26 ? -15.305 -16.266 -20.094 1 91.69 26 LEU B C 1
ATOM 1789 O O . LEU B 1 26 ? -16.25 -16.234 -19.297 1 91.69 26 LEU B O 1
ATOM 1793 N N . ALA B 1 27 ? -14.648 -17.344 -20.359 1 93.38 27 ALA B N 1
ATOM 1794 C CA . ALA B 1 27 ? -14.953 -18.609 -19.703 1 93.38 27 ALA B CA 1
ATOM 1795 C C . ALA B 1 27 ? -14.766 -18.516 -18.188 1 93.38 27 ALA B C 1
ATOM 1797 O O . ALA B 1 27 ? -15.539 -19.094 -17.422 1 93.38 27 ALA B O 1
ATOM 1798 N N . ARG B 1 28 ? -13.789 -17.828 -17.797 1 91.38 28 ARG B N 1
ATOM 1799 C CA . ARG B 1 28 ? -13.508 -17.641 -16.375 1 91.38 28 ARG B CA 1
ATOM 1800 C C . ARG B 1 28 ? -14.641 -16.891 -15.688 1 91.38 28 ARG B C 1
ATOM 1802 O O . ARG B 1 28 ? -15.109 -17.297 -14.625 1 91.38 28 ARG B O 1
ATOM 1809 N N . PHE B 1 29 ? -15.125 -15.836 -16.297 1 95 29 PHE B N 1
ATOM 1810 C CA . PHE B 1 29 ? -16.172 -15.039 -15.68 1 95 29 PHE B CA 1
ATOM 1811 C C . PHE B 1 29 ? -17.5 -15.797 -15.703 1 95 29 PHE B C 1
ATOM 1813 O O . PHE B 1 29 ? -18.312 -15.656 -14.781 1 95 29 PHE B O 1
ATOM 1820 N N . GLN B 1 30 ? -17.672 -16.578 -16.75 1 94.88 30 GLN B N 1
ATOM 1821 C CA . GLN B 1 30 ? -18.859 -17.438 -16.781 1 94.88 30 GLN B CA 1
ATOM 1822 C C . GLN B 1 30 ? -18.828 -18.453 -15.641 1 94.88 30 GLN B C 1
ATOM 1824 O O . GLN B 1 30 ? -19.844 -18.656 -14.969 1 94.88 30 GLN B O 1
ATOM 1829 N N . ARG B 1 31 ? -17.703 -19.031 -15.492 1 95 31 ARG B N 1
ATOM 1830 C CA . ARG B 1 31 ? -17.562 -19.969 -14.383 1 95 31 ARG B CA 1
ATOM 1831 C C . ARG B 1 31 ? -17.781 -19.266 -13.047 1 95 31 ARG B C 1
ATOM 1833 O O . ARG B 1 31 ? -18.438 -19.812 -12.156 1 95 31 ARG B O 1
ATOM 1840 N N . MET B 1 32 ? -17.281 -18.109 -12.914 1 95.12 32 MET B N 1
ATOM 1841 C CA . MET B 1 32 ? -17.453 -17.328 -11.688 1 95.12 32 MET B CA 1
ATOM 1842 C C . MET B 1 32 ? -18.938 -17.047 -11.438 1 95.12 32 MET B C 1
ATOM 1844 O O . MET B 1 32 ? -19.391 -17.141 -10.305 1 95.12 32 MET B O 1
ATOM 1848 N N . ARG B 1 33 ? -19.609 -16.719 -12.469 1 96.31 33 ARG B N 1
ATOM 1849 C CA . ARG B 1 33 ? -21.047 -16.453 -12.367 1 96.31 33 ARG B CA 1
ATOM 1850 C C . ARG B 1 33 ? -21.797 -17.688 -11.891 1 96.31 33 ARG B C 1
ATOM 1852 O O . ARG B 1 33 ? -22.625 -17.594 -10.977 1 96.31 33 ARG B O 1
ATOM 1859 N N . ASP B 1 34 ? -21.5 -18.797 -12.453 1 95.69 34 ASP B N 1
ATOM 1860 C CA . ASP B 1 34 ? -22.172 -20.047 -12.117 1 95.69 34 ASP B CA 1
ATOM 1861 C C . ASP B 1 34 ? -21.875 -20.453 -10.68 1 95.69 34 ASP B C 1
ATOM 1863 O O . ASP B 1 34 ? -22.781 -20.906 -9.961 1 95.69 34 ASP B O 1
ATOM 1867 N N . GLU B 1 35 ? -20.719 -20.25 -10.297 1 94.75 35 GLU B N 1
ATOM 1868 C CA . GLU B 1 35 ? -20.297 -20.641 -8.953 1 94.75 35 GLU B CA 1
ATOM 1869 C C . GLU B 1 35 ? -20.859 -19.688 -7.902 1 94.75 35 GLU B C 1
ATOM 1871 O O . GLU B 1 35 ? -21.125 -20.094 -6.77 1 94.75 35 GLU B O 1
ATOM 1876 N N . PHE B 1 36 ? -21 -18.453 -8.328 1 96.12 36 PHE B N 1
ATOM 1877 C CA . PHE B 1 36 ? -21.484 -17.453 -7.395 1 96.12 36 PHE B CA 1
ATOM 1878 C C . PHE B 1 36 ? -22.891 -17.797 -6.914 1 96.12 36 PHE B C 1
ATOM 1880 O O . PHE B 1 36 ? -23.219 -17.609 -5.738 1 96.12 36 PHE B O 1
ATOM 1887 N N . GLU B 1 37 ? -23.688 -18.266 -7.73 1 93.56 37 GLU B N 1
ATOM 1888 C CA . GLU B 1 37 ? -25.062 -18.641 -7.406 1 93.56 37 GLU B CA 1
ATOM 1889 C C . GLU B 1 37 ? -25.094 -19.781 -6.402 1 93.56 37 GLU B C 1
ATOM 1891 O O . GLU B 1 37 ? -25.984 -19.844 -5.547 1 93.56 37 GLU B O 1
ATOM 1896 N N . ARG B 1 38 ? -24.125 -20.578 -6.441 1 93.56 38 ARG B N 1
ATOM 1897 C CA . ARG B 1 38 ? -24.109 -21.781 -5.621 1 93.56 38 ARG B CA 1
ATOM 1898 C C . ARG B 1 38 ? -23.297 -21.578 -4.355 1 93.56 38 ARG B C 1
ATOM 1900 O O . ARG B 1 38 ? -23.672 -22.031 -3.277 1 93.56 38 ARG B O 1
ATOM 1907 N N . MET B 1 39 ? -22.141 -20.891 -4.516 1 94 39 MET B N 1
ATOM 1908 C CA . MET B 1 39 ? -21.141 -20.891 -3.453 1 94 39 MET B CA 1
ATOM 1909 C C . MET B 1 39 ? -20.969 -19.484 -2.877 1 94 39 MET B C 1
ATOM 1911 O O . MET B 1 39 ? -20.344 -19.312 -1.822 1 94 39 MET B O 1
ATOM 1915 N N . GLY B 1 40 ? -21.484 -18.453 -3.545 1 95.44 40 GLY B N 1
ATOM 1916 C CA . GLY B 1 40 ? -21.281 -17.078 -3.107 1 95.44 40 GLY B CA 1
ATOM 1917 C C . GLY B 1 40 ? -19.969 -16.469 -3.59 1 95.44 40 GLY B C 1
ATOM 1918 O O . GLY B 1 40 ? -19.5 -16.797 -4.68 1 95.44 40 GLY B O 1
ATOM 1919 N N . MET B 1 41 ? -19.469 -15.508 -2.832 1 97.38 41 MET B N 1
ATOM 1920 C CA . MET B 1 41 ? -18.281 -14.75 -3.209 1 97.38 41 MET B CA 1
ATOM 1921 C C . MET B 1 41 ? -17.062 -15.656 -3.326 1 97.38 41 MET B C 1
ATOM 1923 O O . MET B 1 41 ? -16.812 -16.484 -2.445 1 97.38 41 MET B O 1
ATOM 1927 N N . ARG B 1 42 ? -16.375 -15.555 -4.391 1 97.44 42 ARG B N 1
ATOM 1928 C CA . ARG B 1 42 ? -15.125 -16.297 -4.57 1 97.44 42 ARG B CA 1
ATOM 1929 C C . ARG B 1 42 ? -14.039 -15.766 -3.635 1 97.44 42 ARG B C 1
ATOM 1931 O O . ARG B 1 42 ? -13.906 -14.555 -3.447 1 97.44 42 ARG B O 1
ATOM 1938 N N . ARG B 1 43 ? -13.281 -16.672 -3.061 1 98 43 ARG B N 1
ATOM 1939 C CA . ARG B 1 43 ? -12.141 -16.312 -2.225 1 98 43 ARG B CA 1
ATOM 1940 C C . ARG B 1 43 ? -10.828 -16.75 -2.875 1 98 43 ARG B C 1
ATOM 1942 O O . ARG B 1 43 ? -10.719 -17.859 -3.398 1 98 43 ARG B O 1
ATOM 1949 N N . SER B 1 44 ? -9.914 -15.875 -2.928 1 98.12 44 SER B N 1
ATOM 1950 C CA . SER B 1 44 ? -8.602 -16.141 -3.518 1 98.12 44 SER B CA 1
ATOM 1951 C C . SER B 1 44 ? -7.48 -15.664 -2.605 1 98.12 44 SER B C 1
ATOM 1953 O O . SER B 1 44 ? -7.676 -14.766 -1.785 1 98.12 44 SER B O 1
ATOM 1955 N N . ALA B 1 45 ? -6.371 -16.281 -2.732 1 98.62 45 ALA B N 1
ATOM 1956 C CA . ALA B 1 45 ? -5.164 -15.914 -2.002 1 98.62 45 ALA B CA 1
ATOM 1957 C C . ALA B 1 45 ? -3.941 -15.938 -2.916 1 98.62 45 ALA B C 1
ATOM 1959 O O . ALA B 1 45 ? -3.803 -16.844 -3.752 1 98.62 45 ALA B O 1
ATOM 1960 N N . GLU B 1 46 ? -3.113 -14.93 -2.766 1 98.69 46 GLU B N 1
ATOM 1961 C CA . GLU B 1 46 ? -1.87 -14.859 -3.529 1 98.69 46 GLU B CA 1
ATOM 1962 C C . GLU B 1 46 ? -0.679 -14.57 -2.619 1 98.69 46 GLU B C 1
ATOM 1964 O O . GLU B 1 46 ? -0.817 -13.883 -1.607 1 98.69 46 GLU B O 1
ATOM 1969 N N . GLY B 1 47 ? 0.456 -15.133 -2.986 1 98.81 47 GLY B N 1
ATOM 1970 C CA . GLY B 1 47 ? 1.668 -14.977 -2.197 1 98.81 47 GLY B CA 1
ATOM 1971 C C . GLY B 1 47 ? 2.672 -14.031 -2.832 1 98.81 47 GLY B C 1
ATOM 1972 O O . GLY B 1 47 ? 2.906 -14.086 -4.039 1 98.81 47 GLY B O 1
ATOM 1973 N N . VAL B 1 48 ? 3.207 -13.195 -2.053 1 98.88 48 VAL B N 1
ATOM 1974 C CA . VAL B 1 48 ? 4.277 -12.289 -2.459 1 98.88 48 VAL B CA 1
ATOM 1975 C C . VAL B 1 48 ? 5.613 -12.797 -1.918 1 98.88 48 VAL B C 1
ATOM 1977 O O . VAL B 1 48 ? 5.848 -12.781 -0.708 1 98.88 48 VAL B O 1
ATOM 1980 N N . LEU B 1 49 ? 6.449 -13.281 -2.754 1 98.19 49 LEU B N 1
ATOM 1981 C CA . LEU B 1 49 ? 7.777 -13.789 -2.424 1 98.19 49 LEU B CA 1
ATOM 1982 C C . LEU B 1 49 ? 8.859 -12.781 -2.812 1 98.19 49 LEU B C 1
ATOM 1984 O O . LEU B 1 49 ? 8.898 -12.328 -3.957 1 98.19 49 LEU B O 1
ATOM 1988 N N . ILE B 1 50 ? 9.695 -12.484 -1.899 1 97.94 50 ILE B N 1
ATOM 1989 C CA . ILE B 1 50 ? 10.664 -11.422 -2.131 1 97.94 50 ILE B CA 1
ATOM 1990 C C . ILE B 1 50 ? 12.078 -11.984 -2.057 1 97.94 50 ILE B C 1
ATOM 1992 O O . ILE B 1 50 ? 12.398 -12.75 -1.147 1 97.94 50 ILE B O 1
ATOM 1996 N N . VAL B 1 51 ? 12.852 -11.633 -2.984 1 98.12 51 VAL B N 1
ATOM 1997 C CA . VAL B 1 51 ? 14.289 -11.875 -3.02 1 98.12 51 VAL B CA 1
ATOM 1998 C C . VAL B 1 51 ? 15.031 -10.57 -3.273 1 98.12 51 VAL B C 1
ATOM 2000 O O . VAL B 1 51 ? 14.414 -9.508 -3.391 1 98.12 51 VAL B O 1
ATOM 2003 N N . HIS B 1 52 ? 16.344 -10.594 -3.23 1 97.06 52 HIS B N 1
ATOM 2004 C CA . HIS B 1 52 ? 17.047 -9.375 -3.604 1 97.06 52 HIS B CA 1
ATOM 2005 C C . HIS B 1 52 ? 18.172 -9.664 -4.594 1 97.06 52 HIS B C 1
ATOM 2007 O O . HIS B 1 52 ? 18.656 -10.789 -4.664 1 97.06 52 HIS B O 1
ATOM 2013 N N . GLU B 1 53 ? 18.406 -8.742 -5.422 1 95.94 53 GLU B N 1
ATOM 2014 C CA . GLU B 1 53 ? 19.578 -8.656 -6.297 1 95.94 53 GLU B CA 1
ATOM 2015 C C . GLU B 1 53 ? 20.328 -7.34 -6.102 1 95.94 53 GLU B C 1
ATOM 2017 O O . GLU B 1 53 ? 19.734 -6.266 -6.23 1 95.94 53 GLU B O 1
ATOM 2022 N N . HIS B 1 54 ? 21.547 -7.34 -5.719 1 90.88 54 HIS B N 1
ATOM 2023 C CA . HIS B 1 54 ? 22.344 -6.156 -5.43 1 90.88 54 HIS B CA 1
ATOM 2024 C C . HIS B 1 54 ? 21.688 -5.293 -4.359 1 90.88 54 HIS B C 1
ATOM 2026 O O . HIS B 1 54 ? 21.641 -4.066 -4.492 1 90.88 54 HIS B O 1
ATOM 2032 N N . ARG B 1 55 ? 21.062 -5.918 -3.422 1 91 55 ARG B N 1
ATOM 2033 C CA . ARG B 1 55 ? 20.438 -5.277 -2.277 1 91 55 ARG B CA 1
ATOM 2034 C C . ARG B 1 55 ? 19.234 -4.445 -2.713 1 91 55 ARG B C 1
ATOM 2036 O O . ARG B 1 55 ? 18.984 -3.361 -2.18 1 91 55 ARG B O 1
ATOM 2043 N N . LEU B 1 56 ? 18.703 -4.93 -3.785 1 93.62 56 LEU B N 1
ATOM 2044 C CA . LEU B 1 56 ? 17.422 -4.402 -4.27 1 93.62 56 LEU B CA 1
ATOM 2045 C C . LEU B 1 56 ? 16.344 -5.465 -4.203 1 93.62 56 LEU B C 1
ATOM 2047 O O . LEU B 1 56 ? 16.531 -6.59 -4.672 1 93.62 56 LEU B O 1
ATOM 2051 N N . PRO B 1 57 ? 15.234 -5.125 -3.604 1 96.62 57 PRO B N 1
ATOM 2052 C CA . PRO B 1 57 ? 14.164 -6.117 -3.486 1 96.62 57 PRO B CA 1
ATOM 2053 C C . PRO B 1 57 ? 13.5 -6.434 -4.828 1 96.62 57 PRO B C 1
ATOM 2055 O O . PRO B 1 57 ? 13.281 -5.535 -5.641 1 96.62 57 PRO B O 1
ATOM 2058 N N . HIS B 1 58 ? 13.266 -7.695 -5.066 1 98.38 58 HIS B N 1
ATOM 2059 C CA . HIS B 1 58 ? 12.578 -8.234 -6.234 1 98.38 58 HIS B CA 1
ATOM 2060 C C . HIS B 1 58 ? 11.398 -9.109 -5.82 1 98.38 58 HIS B C 1
ATOM 2062 O O . HIS B 1 58 ? 11.492 -9.852 -4.84 1 98.38 58 HIS B O 1
ATOM 2068 N N . VAL B 1 59 ? 10.336 -8.969 -6.547 1 98.56 59 VAL B N 1
ATOM 2069 C CA . VAL B 1 59 ? 9.18 -9.836 -6.344 1 98.56 59 VAL B CA 1
ATOM 2070 C C . VAL B 1 59 ? 9.203 -10.969 -7.371 1 98.56 59 VAL B C 1
ATOM 2072 O O . VAL B 1 59 ? 9.422 -10.734 -8.562 1 98.56 59 VAL B O 1
ATOM 2075 N N . LEU B 1 60 ? 9.016 -12.18 -6.93 1 98.56 60 LEU B N 1
ATOM 2076 C CA . LEU B 1 60 ? 8.922 -13.312 -7.848 1 98.56 60 LEU B CA 1
ATOM 2077 C C . LEU B 1 60 ? 7.535 -13.383 -8.477 1 98.56 60 LEU B C 1
ATOM 2079 O O . LEU B 1 60 ? 6.523 -13.398 -7.77 1 98.56 60 LEU B O 1
ATOM 2083 N N . LEU B 1 61 ? 7.512 -13.398 -9.789 1 98.44 61 LEU B N 1
ATOM 2084 C CA . LEU B 1 61 ? 6.273 -13.438 -10.562 1 98.44 61 LEU B CA 1
ATOM 2085 C C . LEU B 1 61 ? 6.27 -14.625 -11.523 1 98.44 61 LEU B C 1
ATOM 2087 O O . LEU B 1 61 ? 7.32 -15.016 -12.031 1 98.44 61 LEU B O 1
ATOM 2091 N N . LEU B 1 62 ? 5.109 -15.148 -11.695 1 97.25 62 LEU B N 1
ATOM 2092 C CA . LEU B 1 62 ? 4.902 -16.094 -12.781 1 97.25 62 LEU B CA 1
ATOM 2093 C C . LEU B 1 62 ? 4.598 -15.375 -14.094 1 97.25 62 LEU B C 1
ATOM 2095 O O . LEU B 1 62 ? 3.781 -14.453 -14.117 1 97.25 62 LEU B O 1
ATOM 2099 N N . GLN B 1 63 ? 5.258 -15.703 -15.047 1 96.06 63 GLN B N 1
ATOM 2100 C CA . GLN B 1 63 ? 5.051 -15.109 -16.359 1 96.06 63 GLN B CA 1
ATOM 2101 C C . GLN B 1 63 ? 4.449 -16.125 -17.328 1 96.06 63 GLN B C 1
ATOM 2103 O O . GLN B 1 63 ? 4.977 -17.234 -17.484 1 96.06 63 GLN B O 1
ATOM 2108 N N . LEU B 1 64 ? 3.342 -15.836 -17.797 1 90.44 64 LEU B N 1
ATOM 2109 C CA . LEU B 1 64 ? 2.707 -16.609 -18.859 1 90.44 64 LEU B CA 1
ATOM 2110 C C . LEU B 1 64 ? 2.795 -15.875 -20.188 1 90.44 64 LEU B C 1
ATOM 2112 O O . LEU B 1 64 ? 2.309 -14.75 -20.312 1 90.44 64 LEU B O 1
ATOM 2116 N N . GLY B 1 65 ? 3.352 -16.469 -21.203 1 87.69 65 GLY B N 1
ATOM 2117 C CA . GLY B 1 65 ? 3.613 -15.742 -22.438 1 87.69 65 GLY B CA 1
ATOM 2118 C C . GLY B 1 65 ? 4.625 -14.625 -22.266 1 87.69 65 GLY B C 1
ATOM 2119 O O . GLY B 1 65 ? 5.613 -14.781 -21.547 1 87.69 65 GLY B O 1
ATOM 2120 N N . THR B 1 66 ? 4.375 -13.523 -22.938 1 88.06 66 THR B N 1
ATOM 2121 C CA . THR B 1 66 ? 5.383 -12.469 -22.922 1 88.06 66 THR B CA 1
ATOM 2122 C C . THR B 1 66 ? 4.953 -11.32 -22.016 1 88.06 66 THR B C 1
ATOM 2124 O O . THR B 1 66 ? 5.797 -10.633 -21.438 1 88.06 66 THR B O 1
ATOM 2127 N N . THR B 1 67 ? 3.715 -11.172 -21.812 1 88.94 67 THR B N 1
ATOM 2128 C CA . THR B 1 67 ? 3.309 -9.914 -21.203 1 88.94 67 THR B CA 1
ATOM 2129 C C . THR B 1 67 ? 2.4 -10.156 -20 1 88.94 67 THR B C 1
ATOM 2131 O O . THR B 1 67 ? 1.867 -9.211 -19.422 1 88.94 67 THR B O 1
ATOM 2134 N N . PHE B 1 68 ? 2.207 -11.375 -19.719 1 91.12 68 PHE B N 1
ATOM 2135 C CA . PHE B 1 68 ? 1.277 -11.633 -18.625 1 91.12 68 PHE B CA 1
ATOM 2136 C C . PHE B 1 68 ? 2.023 -12.094 -17.375 1 91.12 68 PHE B C 1
ATOM 2138 O O . PHE B 1 68 ? 2.75 -13.094 -17.406 1 91.12 68 PHE B O 1
ATOM 2145 N N . PHE B 1 69 ? 1.831 -11.375 -16.312 1 96.75 69 PHE B N 1
ATOM 2146 C CA . PHE B 1 69 ? 2.475 -11.672 -15.047 1 96.75 69 PHE B CA 1
ATOM 2147 C C . PHE B 1 69 ? 1.436 -11.891 -13.953 1 96.75 69 PHE B C 1
ATOM 2149 O O . PHE B 1 69 ? 0.408 -11.211 -13.914 1 96.75 69 PHE B O 1
ATOM 2156 N N . LYS B 1 70 ? 1.697 -12.828 -13.07 1 96.38 70 LYS B N 1
ATOM 2157 C CA . LYS B 1 70 ? 0.805 -13.023 -11.93 1 96.38 70 LYS B CA 1
ATOM 2158 C C . LYS B 1 70 ? 1.579 -13.492 -10.695 1 96.38 70 LYS B C 1
ATOM 2160 O O . LYS B 1 70 ? 2.705 -13.977 -10.82 1 96.38 70 LYS B O 1
ATOM 2165 N N . LEU B 1 71 ? 1.04 -13.289 -9.617 1 98.5 71 LEU B N 1
ATOM 2166 C CA . LEU B 1 71 ? 1.563 -13.828 -8.367 1 98.5 71 LEU B CA 1
ATOM 2167 C C . LEU B 1 71 ? 1.164 -15.289 -8.203 1 98.5 71 LEU B C 1
ATOM 2169 O O . LEU B 1 71 ? 0.112 -15.711 -8.688 1 98.5 71 LEU B O 1
ATOM 2173 N N . PRO B 1 72 ? 2.014 -16.094 -7.586 1 98.12 72 PRO B N 1
ATOM 2174 C CA . PRO B 1 72 ? 1.558 -17.453 -7.273 1 98.12 72 PRO B CA 1
ATOM 2175 C C . PRO B 1 72 ? 0.381 -17.469 -6.301 1 98.12 72 PRO B C 1
ATOM 2177 O O . PRO B 1 72 ? 0.376 -16.719 -5.316 1 98.12 72 PRO B O 1
ATOM 2180 N N . GLY B 1 73 ? -0.589 -18.25 -6.531 1 97.44 73 GLY B N 1
ATOM 2181 C CA . GLY B 1 73 ? -1.814 -18.344 -5.754 1 97.44 73 GLY B CA 1
ATOM 2182 C C . GLY B 1 73 ? -3.014 -18.766 -6.578 1 97.44 73 GLY B C 1
ATOM 2183 O O . GLY B 1 73 ? -2.867 -19.484 -7.566 1 97.44 73 GLY B O 1
ATOM 2184 N N . GLY B 1 74 ? -4.246 -18.406 -6.074 1 96.5 74 GLY B N 1
ATOM 2185 C CA . GLY B 1 74 ? -5.457 -18.797 -6.777 1 96.5 74 GLY B CA 1
ATOM 2186 C C . GLY B 1 74 ? -6.664 -18.922 -5.863 1 96.5 74 GLY B C 1
ATOM 2187 O O . GLY B 1 74 ? -6.684 -18.344 -4.773 1 96.5 74 GLY B O 1
ATOM 2188 N N . GLU B 1 75 ? -7.602 -19.578 -6.445 1 96.5 75 GLU B N 1
ATOM 2189 C CA . GLU B 1 75 ? -8.883 -19.734 -5.77 1 96.5 75 GLU B CA 1
ATOM 2190 C C . GLU B 1 75 ? -8.781 -20.703 -4.605 1 96.5 75 GLU B C 1
ATOM 2192 O O . GLU B 1 75 ? -8.141 -21.75 -4.723 1 96.5 75 GLU B O 1
ATOM 2197 N N . LEU B 1 76 ? -9.422 -20.359 -3.529 1 97.75 76 LEU B N 1
ATOM 2198 C CA . LEU B 1 76 ? -9.492 -21.234 -2.361 1 97.75 76 LEU B CA 1
ATOM 2199 C C . LEU B 1 76 ? -10.664 -22.203 -2.475 1 97.75 76 LEU B C 1
ATOM 2201 O O . LEU B 1 76 ? -11.68 -21.875 -3.088 1 97.75 76 LEU B O 1
ATOM 2205 N N . ASN B 1 77 ? -10.484 -23.328 -1.917 1 95.81 77 ASN B N 1
ATOM 2206 C CA . ASN B 1 77 ? -11.609 -24.25 -1.799 1 95.81 77 ASN B CA 1
ATOM 2207 C C . ASN B 1 77 ? -12.641 -23.75 -0.793 1 95.81 77 ASN B C 1
ATOM 2209 O O . ASN B 1 77 ? -12.32 -22.969 0.102 1 95.81 77 ASN B O 1
ATOM 2213 N N . PRO B 1 78 ? -13.852 -24.234 -0.979 1 93.5 78 PRO B N 1
ATOM 2214 C CA . PRO B 1 78 ? -14.867 -23.844 0.001 1 93.5 78 PRO B CA 1
ATOM 2215 C C . PRO B 1 78 ? -14.461 -24.172 1.437 1 93.5 78 PRO B C 1
ATOM 2217 O O . PRO B 1 78 ? -14.062 -25.297 1.729 1 93.5 78 PRO B O 1
ATOM 2220 N N . GLY B 1 79 ? -14.484 -23.203 2.277 1 94.5 79 GLY B N 1
ATOM 2221 C CA . GLY B 1 79 ? -14.203 -23.391 3.689 1 94.5 79 GLY B CA 1
ATOM 2222 C C . GLY B 1 79 ? -12.719 -23.422 4.004 1 94.5 79 GLY B C 1
ATOM 2223 O O . GLY B 1 79 ? -12.328 -23.531 5.164 1 94.5 79 GLY B O 1
ATOM 2224 N N . GLU B 1 80 ? -11.93 -23.328 3.012 1 97.31 80 GLU B N 1
ATOM 2225 C CA . GLU B 1 80 ? -10.484 -23.391 3.203 1 97.31 80 GLU B CA 1
ATOM 2226 C C . GLU B 1 80 ? -9.953 -22.094 3.82 1 97.31 80 GLU B C 1
ATOM 2228 O O . GLU B 1 80 ? -10.352 -21 3.418 1 97.31 80 GLU B O 1
ATOM 2233 N N . ASP B 1 81 ? -9.141 -22.297 4.824 1 97.75 81 ASP B N 1
ATOM 2234 C CA . ASP B 1 81 ? -8.469 -21.141 5.418 1 97.75 81 ASP B CA 1
ATOM 2235 C C . ASP B 1 81 ? -7.523 -20.484 4.418 1 97.75 81 ASP B C 1
ATOM 2237 O O . ASP B 1 81 ? -6.836 -21.172 3.66 1 97.75 81 ASP B O 1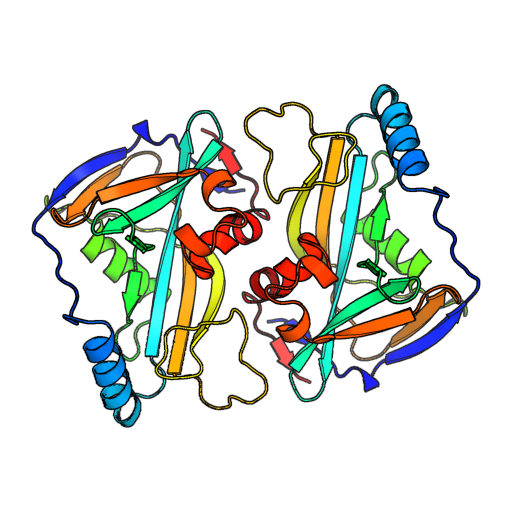
ATOM 2241 N N . GLU B 1 82 ? -7.445 -19.172 4.387 1 97.62 82 GLU B N 1
ATOM 2242 C CA . GLU B 1 82 ? -6.656 -18.438 3.406 1 97.62 82 GLU B CA 1
ATOM 2243 C C . GLU B 1 82 ? -5.188 -18.844 3.457 1 97.62 82 GLU B C 1
ATOM 2245 O O . GLU B 1 82 ? -4.555 -19.031 2.418 1 97.62 82 GLU B O 1
ATOM 2250 N N . VAL B 1 83 ? -4.668 -18.984 4.648 1 98.06 83 VAL B N 1
ATOM 2251 C CA . VAL B 1 83 ? -3.258 -19.312 4.828 1 98.06 83 VAL B CA 1
ATOM 2252 C C . VAL B 1 83 ? -2.994 -20.75 4.387 1 98.06 83 VAL B C 1
ATOM 2254 O O . VAL B 1 83 ? -2.053 -21.016 3.633 1 98.06 83 VAL B O 1
ATOM 2257 N N . GLU B 1 84 ? -3.816 -21.656 4.844 1 97.5 84 GLU B N 1
ATOM 2258 C CA . GLU B 1 84 ? -3.672 -23.062 4.453 1 97.5 84 GLU B CA 1
ATOM 2259 C C . GLU B 1 84 ? -3.869 -23.234 2.949 1 97.5 84 GLU B C 1
ATOM 2261 O O . GLU B 1 84 ? -3.143 -24 2.307 1 97.5 84 GLU B O 1
ATOM 2266 N N . GLY B 1 85 ? -4.867 -22.516 2.461 1 98.25 85 GLY B N 1
ATOM 2267 C CA . GLY B 1 85 ? -5.098 -22.562 1.025 1 98.25 85 GLY B CA 1
ATOM 2268 C C . GLY B 1 85 ? -3.932 -22.031 0.215 1 98.25 85 GLY B C 1
ATOM 2269 O O . GLY B 1 85 ? -3.57 -22.609 -0.814 1 98.25 85 GLY B O 1
ATOM 2270 N N . LEU B 1 86 ? -3.344 -20.984 0.71 1 98.5 86 LEU B N 1
ATOM 2271 C CA . LEU B 1 86 ? -2.201 -20.406 -0 1 98.5 86 LEU B CA 1
ATOM 2272 C C . LEU B 1 86 ? -1.008 -21.359 0.046 1 98.5 86 LEU B C 1
ATOM 2274 O O . LEU B 1 86 ? -0.294 -21.516 -0.948 1 98.5 86 LEU B O 1
ATOM 2278 N N . LYS B 1 87 ? -0.804 -22 1.146 1 98.19 87 LYS B N 1
ATOM 2279 C CA . LYS B 1 87 ? 0.277 -22.969 1.241 1 98.19 87 LYS B CA 1
ATOM 2280 C C . LYS B 1 87 ? 0.081 -24.109 0.241 1 98.19 87 LYS B C 1
ATOM 2282 O O . LYS B 1 87 ? 1.03 -24.531 -0.429 1 98.19 87 LYS B O 1
ATOM 2287 N N . ARG B 1 88 ? -1.143 -24.562 0.209 1 97.44 88 ARG B N 1
ATOM 2288 C CA . ARG B 1 88 ? -1.468 -25.609 -0.759 1 97.44 88 ARG B CA 1
ATOM 2289 C C . ARG B 1 88 ? -1.195 -25.125 -2.184 1 97.44 88 ARG B C 1
ATOM 2291 O O . ARG B 1 88 ? -0.594 -25.859 -2.979 1 97.44 88 ARG B O 1
ATOM 2298 N N . LEU B 1 89 ? -1.59 -23.969 -2.498 1 97.38 89 LEU B N 1
ATOM 2299 C CA . LEU B 1 89 ? -1.441 -23.406 -3.836 1 97.38 89 LEU B CA 1
ATOM 2300 C C . LEU B 1 89 ? 0.03 -23.188 -4.176 1 97.38 89 LEU B C 1
ATOM 2302 O O . LEU B 1 89 ? 0.459 -23.484 -5.297 1 97.38 89 LEU B O 1
ATOM 2306 N N . LEU B 1 90 ? 0.792 -22.703 -3.238 1 97.88 90 LEU B N 1
ATOM 2307 C CA . LEU B 1 90 ? 2.225 -22.516 -3.443 1 97.88 90 LEU B CA 1
ATOM 2308 C C . LEU B 1 90 ? 2.912 -23.859 -3.695 1 97.88 90 LEU B C 1
ATOM 2310 O O . LEU B 1 90 ? 3.803 -23.953 -4.543 1 97.88 90 LEU B O 1
ATOM 2314 N N . ALA B 1 91 ? 2.5 -24.828 -2.953 1 96.62 91 ALA B N 1
ATOM 2315 C CA . ALA B 1 91 ? 3.045 -26.156 -3.164 1 96.62 91 ALA B CA 1
ATOM 2316 C C . ALA B 1 91 ? 2.711 -26.672 -4.562 1 96.62 91 ALA B C 1
ATOM 2318 O O . ALA B 1 91 ? 3.555 -27.297 -5.223 1 96.62 91 ALA B O 1
ATOM 2319 N N . GLU B 1 92 ? 1.537 -26.422 -4.965 1 95.25 92 GLU B N 1
ATOM 2320 C CA . GLU B 1 92 ? 1.096 -26.844 -6.289 1 95.25 92 GLU B CA 1
ATOM 2321 C C . GLU B 1 92 ? 1.882 -26.141 -7.391 1 95.25 92 GLU B C 1
ATOM 2323 O O . GLU B 1 92 ? 2.27 -26.766 -8.383 1 95.25 92 GLU B O 1
ATOM 2328 N N . ILE B 1 93 ? 2.168 -24.906 -7.207 1 96.5 93 ILE B N 1
ATOM 2329 C CA . ILE B 1 93 ? 2.691 -24.078 -8.289 1 96.5 93 ILE B CA 1
ATOM 2330 C C . ILE B 1 93 ? 4.219 -24.094 -8.258 1 96.5 93 ILE B C 1
ATOM 2332 O O . ILE B 1 93 ? 4.863 -24.188 -9.312 1 96.5 93 ILE B O 1
ATOM 2336 N N . LEU B 1 94 ? 4.781 -24.094 -7.039 1 96.81 94 LEU B N 1
ATOM 2337 C CA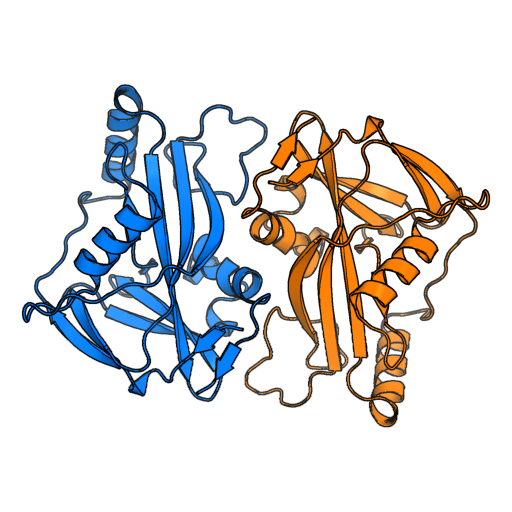 . LEU B 1 94 ? 6.223 -23.906 -6.941 1 96.81 94 LEU B CA 1
ATOM 2338 C C . LEU B 1 94 ? 6.871 -25.062 -6.184 1 96.81 94 LEU B C 1
ATOM 2340 O O . LEU B 1 94 ? 8.094 -25.109 -6.039 1 96.81 94 LEU B O 1
ATOM 2344 N N . GLY B 1 95 ? 6.09 -25.969 -5.695 1 95.62 95 GLY B N 1
ATOM 2345 C CA . GLY B 1 95 ? 6.613 -27.062 -4.898 1 95.62 95 GLY B CA 1
ATOM 2346 C C . GLY B 1 95 ? 7.48 -28.016 -5.699 1 95.62 95 GLY B C 1
ATOM 2347 O O . GLY B 1 95 ? 7.215 -28.266 -6.875 1 95.62 95 GLY B O 1
ATOM 2348 N N . ARG B 1 96 ? 8.391 -28.562 -5.047 1 92.56 96 ARG B N 1
ATOM 2349 C CA . ARG B 1 96 ? 9.289 -29.531 -5.676 1 92.56 96 ARG B CA 1
ATOM 2350 C C . ARG B 1 96 ? 8.586 -30.859 -5.93 1 92.56 96 ARG B C 1
ATOM 2352 O O . ARG B 1 96 ? 7.512 -31.109 -5.375 1 92.56 96 ARG B O 1
ATOM 2359 N N . GLN B 1 97 ? 9.242 -31.656 -6.809 1 89.25 97 GLN B N 1
ATOM 2360 C CA . GLN B 1 97 ? 8.664 -32.938 -7.211 1 89.25 97 GLN B CA 1
ATOM 2361 C C . GLN B 1 97 ? 9.445 -34.094 -6.629 1 89.25 97 GLN B C 1
ATOM 2363 O O . GLN B 1 97 ? 9.164 -35.25 -6.938 1 89.25 97 GLN B O 1
ATOM 2368 N N . ASP B 1 98 ? 10.406 -33.969 -5.871 1 89.44 98 ASP B N 1
ATOM 2369 C CA . ASP B 1 98 ? 11.258 -35.031 -5.367 1 89.44 98 ASP B CA 1
ATOM 2370 C C . ASP B 1 98 ? 10.75 -35.531 -4.02 1 89.44 98 ASP B C 1
ATOM 2372 O O . ASP B 1 98 ? 11.453 -36.281 -3.322 1 89.44 98 ASP B O 1
ATOM 2376 N N . GLY B 1 99 ? 9.555 -35.156 -3.588 1 86.5 99 GLY B N 1
ATOM 2377 C CA . GLY B 1 99 ? 8.953 -35.688 -2.371 1 86.5 99 GLY B CA 1
ATOM 2378 C C . GLY B 1 99 ? 9.25 -34.844 -1.147 1 86.5 99 GLY B C 1
ATOM 2379 O O . GLY B 1 99 ? 8.711 -35.094 -0.068 1 86.5 99 GLY B O 1
ATOM 2380 N N . VAL B 1 100 ? 10.125 -33.906 -1.294 1 86.62 100 VAL B N 1
ATOM 2381 C CA . VAL B 1 100 ? 10.438 -33 -0.179 1 86.62 100 VAL B CA 1
ATOM 2382 C C . VAL B 1 100 ? 9.352 -31.938 -0.046 1 86.62 100 VAL B C 1
ATOM 2384 O O . VAL B 1 100 ? 9.008 -31.266 -1.024 1 86.62 100 VAL B O 1
ATOM 2387 N N . HIS B 1 101 ? 8.836 -31.906 1.148 1 87.5 101 HIS B N 1
ATOM 2388 C CA . HIS B 1 101 ? 7.797 -30.922 1.41 1 87.5 101 HIS B CA 1
ATOM 2389 C C . HIS B 1 101 ? 8.398 -29.594 1.853 1 87.5 101 HIS B C 1
ATOM 2391 O O . HIS B 1 101 ? 9.148 -29.531 2.824 1 87.5 101 HIS B O 1
ATOM 2397 N N . GLN B 1 102 ? 8.117 -28.609 1.093 1 88.75 102 GLN B N 1
ATOM 2398 C CA . GLN B 1 102 ? 8.547 -27.266 1.46 1 88.75 102 GLN B CA 1
ATOM 2399 C C . GLN B 1 102 ? 7.621 -26.656 2.506 1 88.75 102 GLN B C 1
ATOM 2401 O O . GLN B 1 102 ? 6.398 -26.75 2.393 1 88.75 102 GLN B O 1
ATOM 2406 N N . ASP B 1 103 ? 8.234 -26.109 3.484 1 90.62 103 ASP B N 1
ATOM 2407 C CA . ASP B 1 103 ? 7.449 -25.406 4.5 1 90.62 103 ASP B CA 1
ATOM 2408 C C . ASP B 1 103 ? 7.297 -23.922 4.156 1 90.62 103 ASP B C 1
ATOM 2410 O O . ASP B 1 103 ? 8.266 -23.172 4.23 1 90.62 103 ASP B O 1
ATOM 2414 N N . TRP B 1 104 ? 6.137 -23.562 3.734 1 95.81 104 TRP B N 1
ATOM 2415 C CA . TRP B 1 104 ? 5.852 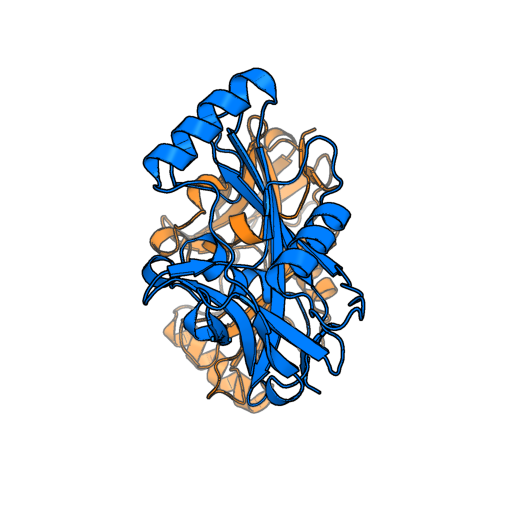-22.172 3.398 1 95.81 104 TRP B CA 1
ATOM 2416 C C . TRP B 1 104 ? 5.5 -21.375 4.648 1 95.81 104 TRP B C 1
ATOM 2418 O O . TRP B 1 104 ? 4.602 -21.75 5.402 1 95.81 104 TRP B O 1
ATOM 2428 N N . ILE B 1 105 ? 6.156 -20.328 4.906 1 96.06 105 ILE B N 1
ATOM 2429 C CA . ILE B 1 105 ? 5.91 -19.453 6.051 1 96.06 105 ILE B CA 1
ATOM 2430 C C . ILE B 1 105 ? 5.18 -18.203 5.586 1 96.06 105 ILE B C 1
ATOM 2432 O O . ILE B 1 105 ? 5.754 -17.359 4.887 1 96.06 105 ILE B O 1
ATOM 2436 N N . ILE B 1 106 ? 3.947 -18.125 5.91 1 96.94 106 ILE B N 1
ATOM 2437 C CA . ILE B 1 106 ? 3.137 -16.969 5.57 1 96.94 106 ILE B CA 1
ATOM 2438 C C . ILE B 1 106 ? 3.252 -15.914 6.676 1 96.94 106 ILE B C 1
ATOM 2440 O O . ILE B 1 106 ? 2.934 -16.188 7.836 1 96.94 106 ILE B O 1
ATOM 2444 N N . GLU B 1 107 ? 3.709 -14.734 6.406 1 92.56 107 GLU B N 1
ATOM 2445 C CA . GLU B 1 107 ? 4.012 -13.703 7.398 1 92.56 107 GLU B CA 1
ATOM 2446 C C . GLU B 1 107 ? 2.777 -12.859 7.711 1 92.56 107 GLU B C 1
ATOM 2448 O O . GLU B 1 107 ? 2.33 -12.812 8.859 1 92.56 107 GLU B O 1
ATOM 2453 N N . ASP B 1 108 ? 2.299 -12.18 6.762 1 92.81 108 ASP B N 1
ATOM 2454 C CA . ASP B 1 108 ? 1.278 -11.164 6.996 1 92.81 108 ASP B CA 1
ATOM 2455 C C . ASP B 1 108 ? 0.382 -10.992 5.773 1 92.81 108 ASP B C 1
ATOM 2457 O O . ASP B 1 108 ? 0.827 -11.18 4.637 1 92.81 108 ASP B O 1
ATOM 2461 N N . CYS B 1 109 ? -0.911 -10.75 6.035 1 97 109 CYS B N 1
ATOM 2462 C CA . CYS B 1 109 ? -1.757 -10.227 4.969 1 97 109 CYS B CA 1
ATOM 2463 C C . CYS B 1 109 ? -1.412 -8.773 4.664 1 97 109 CYS B C 1
ATOM 2465 O O . CYS B 1 109 ? -1.452 -7.918 5.551 1 97 109 CYS B O 1
ATOM 2467 N N . ILE B 1 110 ? -1.121 -8.516 3.439 1 97.69 110 ILE B N 1
ATOM 2468 C CA . ILE B 1 110 ? -0.594 -7.18 3.189 1 97.69 110 ILE B CA 1
ATOM 2469 C C . ILE B 1 110 ? -1.61 -6.363 2.395 1 97.69 110 ILE B C 1
ATOM 2471 O O . ILE B 1 110 ? -1.466 -5.148 2.252 1 97.69 110 ILE B O 1
ATOM 2475 N N . SER B 1 111 ? -2.65 -7.016 1.852 1 98.25 111 SER B N 1
ATOM 2476 C CA . SER B 1 111 ? -3.676 -6.242 1.156 1 98.25 111 SER B CA 1
ATOM 2477 C C . SER B 1 111 ? -4.895 -7.102 0.841 1 98.25 111 SER B C 1
ATOM 2479 O O . SER B 1 111 ? -4.793 -8.328 0.757 1 98.25 111 SER B O 1
ATOM 2481 N N . ASN B 1 112 ? -6 -6.484 0.717 1 98.44 112 ASN B N 1
ATOM 2482 C CA . ASN B 1 112 ? -7.262 -7.059 0.256 1 98.44 112 ASN B CA 1
ATOM 2483 C C . ASN B 1 112 ? -7.75 -6.383 -1.021 1 98.44 112 ASN B C 1
ATOM 2485 O O . ASN B 1 112 ? -7.652 -5.164 -1.16 1 98.44 112 ASN B O 1
ATOM 2489 N N . TRP B 1 113 ? -8.219 -7.184 -1.903 1 98.62 113 TRP B N 1
ATOM 2490 C CA . TRP B 1 113 ? -8.781 -6.695 -3.16 1 98.62 113 TRP B CA 1
ATOM 2491 C C . TRP B 1 113 ? -10.148 -7.309 -3.416 1 98.62 113 TRP B C 1
ATOM 2493 O O . TRP B 1 113 ? -10.375 -8.492 -3.143 1 98.62 113 TRP B O 1
ATOM 2503 N N . TRP B 1 114 ? -11.023 -6.527 -3.965 1 98.31 114 TRP B N 1
ATOM 2504 C CA . TRP B 1 114 ? -12.391 -6.961 -4.223 1 98.31 114 TRP B CA 1
ATOM 2505 C C . TRP B 1 114 ? -12.758 -6.777 -5.691 1 98.31 114 TRP B C 1
ATOM 2507 O O . TRP B 1 114 ? -12.414 -5.758 -6.297 1 98.31 114 TRP B O 1
ATOM 2517 N N . ARG B 1 115 ? -13.383 -7.754 -6.172 1 98.25 115 ARG B N 1
ATOM 2518 C CA . ARG B 1 115 ? -14.023 -7.66 -7.48 1 98.25 115 ARG B CA 1
ATOM 2519 C C . ARG B 1 115 ? -15.531 -7.465 -7.34 1 98.25 115 ARG B C 1
ATOM 2521 O O . ARG B 1 115 ? -16.234 -8.359 -6.871 1 98.25 115 ARG B O 1
ATOM 2528 N N . PRO B 1 116 ? -16.016 -6.336 -7.707 1 97.5 116 PRO B N 1
ATOM 2529 C CA . PRO B 1 116 ? -17.438 -6.047 -7.453 1 97.5 116 PRO B CA 1
ATOM 2530 C C . PRO B 1 116 ? -18.375 -6.773 -8.414 1 97.5 116 PRO B C 1
ATOM 2532 O O . PRO B 1 116 ? -19.5 -7.094 -8.055 1 97.5 116 PRO B O 1
ATOM 2535 N N . ASN B 1 117 ? -17.875 -7.012 -9.672 1 96.94 117 ASN B N 1
ATOM 2536 C CA . ASN B 1 117 ? -18.703 -7.594 -10.719 1 96.94 117 ASN B CA 1
ATOM 2537 C C . ASN B 1 117 ? -17.969 -8.719 -11.453 1 96.94 117 ASN B C 1
ATOM 2539 O O . ASN B 1 117 ? -16.797 -8.977 -11.18 1 96.94 117 ASN B O 1
ATOM 2543 N N . PHE B 1 118 ? -18.688 -9.391 -12.281 1 96.69 118 PHE B N 1
ATOM 2544 C CA . PHE B 1 118 ? -18.094 -10.438 -13.102 1 96.69 118 PHE B CA 1
ATOM 2545 C C . PHE B 1 118 ? -17.312 -9.836 -14.258 1 96.69 118 PHE B C 1
ATOM 2547 O O . PHE B 1 118 ? -17.594 -10.117 -15.422 1 96.69 118 PHE B O 1
ATOM 2554 N N . GLU B 1 119 ? -16.359 -8.938 -13.828 1 95.06 119 GLU B N 1
ATOM 2555 C CA . GLU B 1 119 ? -15.508 -8.219 -14.766 1 95.06 119 GLU B CA 1
ATOM 2556 C C . GLU B 1 119 ? -14.078 -8.094 -14.242 1 95.06 119 GLU B C 1
ATOM 2558 O O . GLU B 1 119 ? -13.773 -8.594 -13.156 1 95.06 119 GLU B O 1
ATOM 2563 N N . GLN B 1 120 ? -13.242 -7.559 -14.961 1 94 120 GLN B N 1
ATOM 2564 C CA . GLN B 1 120 ? -11.805 -7.566 -14.711 1 94 120 GLN B CA 1
ATOM 2565 C C . GLN B 1 120 ? -11.438 -6.648 -13.547 1 94 120 GLN B C 1
ATOM 2567 O O . GLN B 1 120 ? -10.594 -6.988 -12.719 1 94 120 GLN B O 1
ATOM 2572 N N . PRO B 1 121 ? -12.109 -5.527 -13.375 1 95.69 121 PRO B N 1
ATOM 2573 C CA . PRO B 1 121 ? -11.617 -4.566 -12.391 1 95.69 121 PRO B CA 1
ATOM 2574 C C . PRO B 1 121 ? -11.719 -5.086 -10.953 1 95.69 121 PRO B C 1
ATOM 2576 O O . PRO B 1 121 ? -12.695 -5.75 -10.602 1 95.69 121 PRO B O 1
ATOM 2579 N N . GLN B 1 122 ? -10.711 -4.844 -10.219 1 97.31 122 GLN B N 1
ATOM 2580 C CA . GLN B 1 122 ? -10.633 -5.086 -8.781 1 97.31 122 GLN B CA 1
ATOM 2581 C C . GLN B 1 122 ? -10.188 -3.832 -8.031 1 97.31 122 GLN B C 1
ATOM 2583 O O . GLN B 1 122 ? -9.5 -2.98 -8.594 1 97.31 122 GLN B O 1
ATOM 2588 N N . TYR B 1 123 ? -10.57 -3.725 -6.805 1 98.06 123 TYR B N 1
ATOM 2589 C CA . TYR B 1 123 ? -10.273 -2.533 -6.016 1 98.06 123 TYR B CA 1
ATOM 2590 C C . TYR B 1 123 ? -9.773 -2.91 -4.625 1 98.06 123 TYR B C 1
ATOM 2592 O O . TYR B 1 123 ? -10.195 -3.926 -4.066 1 98.06 123 TYR B O 1
ATOM 2600 N N . PRO B 1 124 ? -8.922 -2.141 -4.023 1 98.25 124 PRO B N 1
ATOM 2601 C CA . PRO B 1 124 ? -8.445 -2.389 -2.66 1 98.25 124 PRO B CA 1
ATOM 2602 C C . PRO B 1 124 ? -9.43 -1.904 -1.595 1 98.25 124 PRO B C 1
ATOM 2604 O O . PRO B 1 124 ? -9.016 -1.508 -0.502 1 98.25 124 PRO B O 1
ATOM 2607 N N . TYR B 1 125 ? -10.68 -1.785 -1.937 1 96.31 125 TYR B N 1
ATOM 2608 C CA . TYR B 1 125 ? -11.836 -1.463 -1.102 1 96.31 125 TYR B CA 1
ATOM 2609 C C . TYR B 1 125 ? -13.125 -1.981 -1.728 1 96.31 125 TYR B C 1
ATOM 2611 O O . TYR B 1 125 ? -13.141 -2.359 -2.9 1 96.31 125 TYR B O 1
ATOM 2619 N N . ILE B 1 126 ? -14.172 -2.043 -0.96 1 94.5 126 ILE B N 1
ATOM 2620 C CA . ILE B 1 126 ? -15.477 -2.357 -1.536 1 94.5 126 ILE B CA 1
ATOM 2621 C C . ILE B 1 126 ? -16.125 -1.082 -2.057 1 94.5 126 ILE B C 1
ATOM 2623 O O . ILE B 1 126 ? -16.406 -0.158 -1.286 1 94.5 126 ILE B O 1
ATOM 2627 N N . PRO B 1 127 ? -16.375 -1.046 -3.342 1 92.62 127 PRO B N 1
ATOM 2628 C CA . PRO B 1 127 ? -17.062 0.143 -3.867 1 92.62 127 PRO B CA 1
ATOM 2629 C C . PRO B 1 127 ? -18.375 0.437 -3.156 1 92.62 127 PRO B C 1
ATOM 2631 O O . PRO B 1 127 ? -19.094 -0.49 -2.766 1 92.62 127 PRO B O 1
ATOM 2634 N N . ALA B 1 128 ? -18.672 1.667 -3.037 1 88.69 128 ALA B N 1
ATOM 2635 C CA . ALA B 1 128 ? -19.75 2.166 -2.203 1 88.69 128 ALA B CA 1
ATOM 2636 C C . ALA B 1 128 ? -21.094 1.568 -2.631 1 88.69 128 ALA B C 1
ATOM 2638 O O . ALA B 1 128 ? -21.953 1.296 -1.794 1 88.69 128 ALA B O 1
ATOM 2639 N N . HIS B 1 129 ? -21.234 1.295 -3.883 1 90.88 129 HIS B N 1
ATOM 2640 C CA . HIS B 1 129 ? -22.531 0.865 -4.391 1 90.88 129 HIS B CA 1
ATOM 2641 C C . HIS B 1 129 ? -22.609 -0.656 -4.469 1 90.88 129 HIS B C 1
ATOM 2643 O O . HIS B 1 129 ? -23.625 -1.204 -4.91 1 90.88 129 HIS B O 1
ATOM 2649 N N . ILE B 1 130 ? -21.641 -1.31 -4.055 1 93.06 130 ILE B N 1
ATOM 2650 C CA . ILE B 1 130 ? -21.578 -2.766 -4.133 1 93.06 130 ILE B CA 1
ATOM 2651 C C . ILE B 1 130 ? -21.859 -3.367 -2.758 1 93.06 130 ILE B C 1
ATOM 2653 O O . ILE B 1 130 ? -21.156 -3.066 -1.787 1 93.06 130 ILE B O 1
ATOM 2657 N N . THR B 1 131 ? -22.797 -4.219 -2.682 1 91.69 131 THR B N 1
ATOM 2658 C CA . THR B 1 131 ? -23.141 -4.875 -1.427 1 91.69 131 THR B CA 1
ATOM 2659 C C . THR B 1 131 ? -22.688 -6.332 -1.431 1 91.69 131 THR B C 1
ATOM 2661 O O . THR B 1 131 ? -22.484 -6.926 -0.371 1 91.69 131 THR B O 1
ATOM 2664 N N . LYS B 1 132 ? -22.578 -6.852 -2.633 1 95.44 132 LYS B N 1
ATOM 2665 C CA . LYS B 1 132 ? -22.156 -8.25 -2.746 1 95.44 132 LYS B CA 1
ATOM 2666 C C . LYS B 1 132 ? -21 -8.398 -3.727 1 95.44 132 LYS B C 1
ATOM 2668 O O . LYS B 1 132 ? -21.203 -8.727 -4.895 1 95.44 132 LYS B O 1
ATOM 2673 N N . PRO B 1 133 ? -19.828 -8.203 -3.225 1 97.31 133 PRO B N 1
ATOM 2674 C CA . PRO B 1 133 ? -18.688 -8.398 -4.133 1 97.31 133 PRO B CA 1
ATOM 2675 C C . PRO B 1 133 ? -18.609 -9.82 -4.672 1 97.31 133 PRO B C 1
ATOM 2677 O O . PRO B 1 133 ? -19.141 -10.75 -4.059 1 97.31 133 PRO B O 1
ATOM 2680 N N . LYS B 1 134 ? -17.953 -10.016 -5.812 1 98.31 134 LYS B N 1
AT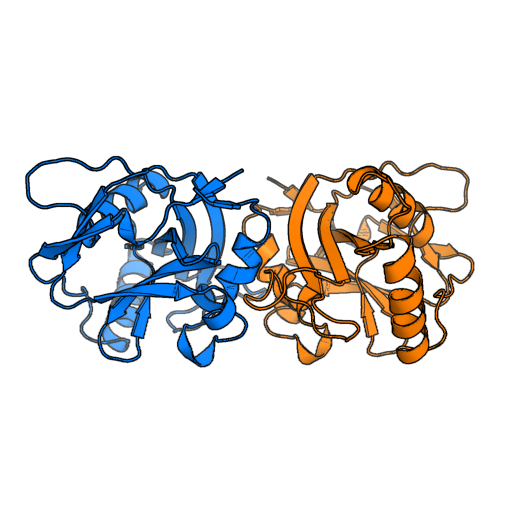OM 2681 C CA . LYS B 1 134 ? -17.938 -11.297 -6.512 1 98.31 134 LYS B CA 1
ATOM 2682 C C . LYS B 1 134 ? -16.656 -12.07 -6.203 1 98.31 134 LYS B C 1
ATOM 2684 O O . LYS B 1 134 ? -16.609 -13.289 -6.367 1 98.31 134 LYS B O 1
ATOM 2689 N N . GLU B 1 135 ? -15.633 -11.359 -5.742 1 98.12 135 GLU B N 1
ATOM 2690 C CA . GLU B 1 135 ? -14.375 -11.992 -5.355 1 98.12 135 GLU B CA 1
ATOM 2691 C C . GLU B 1 135 ? -13.664 -11.195 -4.27 1 98.12 135 GLU B C 1
ATOM 2693 O O . GLU B 1 135 ? -13.664 -9.961 -4.297 1 98.12 135 GLU B O 1
ATOM 2698 N N . HIS B 1 136 ? -13.172 -11.844 -3.316 1 98.12 136 HIS B N 1
ATOM 2699 C CA . HIS B 1 136 ? -12.273 -11.312 -2.299 1 98.12 136 HIS B CA 1
ATOM 2700 C C . HIS B 1 136 ? -10.906 -11.977 -2.373 1 98.12 136 HIS B C 1
ATOM 2702 O O . HIS B 1 136 ? -10.781 -13.18 -2.143 1 98.12 136 HIS B O 1
ATOM 2708 N N . LYS B 1 137 ? -9.922 -11.219 -2.754 1 98.5 137 LYS B N 1
ATOM 2709 C CA . LYS B 1 137 ? -8.547 -11.703 -2.873 1 98.5 137 LYS B CA 1
ATOM 2710 C C . LYS B 1 137 ? -7.664 -11.133 -1.77 1 98.5 137 LYS B C 1
ATOM 2712 O O . LYS B 1 137 ? -7.68 -9.922 -1.52 1 98.5 137 LYS B O 1
ATOM 2717 N N . LYS B 1 138 ? -6.926 -11.984 -1.124 1 98.62 138 LYS B N 1
ATOM 2718 C CA . LYS B 1 138 ? -5.969 -11.555 -0.108 1 98.62 138 LYS B CA 1
ATOM 2719 C C . LYS B 1 138 ? -4.535 -11.805 -0.562 1 98.62 138 LYS B C 1
ATOM 2721 O O . LYS B 1 138 ? -4.238 -12.852 -1.145 1 98.62 138 LYS B O 1
ATOM 2726 N N . LEU B 1 139 ? -3.715 -10.844 -0.373 1 98.81 139 LEU B N 1
ATOM 2727 C CA . LEU B 1 139 ? -2.283 -10.977 -0.623 1 98.81 139 LEU B CA 1
ATOM 2728 C C . LEU B 1 139 ? -1.522 -11.203 0.679 1 98.81 139 LEU B C 1
ATOM 2730 O O . LEU B 1 139 ? -1.753 -10.508 1.668 1 98.81 139 LEU B O 1
ATOM 2734 N N . PHE B 1 140 ? -0.609 -12.141 0.633 1 98.75 140 PHE B N 1
ATOM 2735 C CA . PHE B 1 140 ? 0.183 -12.461 1.814 1 98.75 140 PHE B CA 1
ATOM 2736 C C . PHE B 1 140 ? 1.673 -12.375 1.507 1 98.75 140 PHE B C 1
ATOM 2738 O O . PHE B 1 140 ? 2.115 -12.797 0.437 1 98.75 140 PHE B O 1
ATOM 2745 N N . LEU B 1 141 ? 2.416 -11.781 2.371 1 98.31 141 LEU B N 1
ATOM 2746 C CA . LEU B 1 141 ? 3.871 -11.867 2.314 1 98.31 141 LEU B CA 1
ATOM 2747 C C . LEU B 1 141 ? 4.348 -13.25 2.746 1 98.31 141 LEU B C 1
ATOM 2749 O O . LEU B 1 141 ? 3.965 -13.742 3.811 1 98.31 141 LEU B O 1
ATOM 2753 N N . VAL B 1 142 ? 5.109 -13.867 1.885 1 98.06 142 VAL B N 1
ATOM 2754 C CA . VAL B 1 142 ? 5.633 -15.211 2.146 1 98.06 142 VAL B CA 1
ATOM 2755 C C . VAL B 1 142 ? 7.133 -15.133 2.414 1 98.06 142 VAL B C 1
ATOM 2757 O O . VAL B 1 142 ? 7.883 -14.57 1.612 1 98.06 142 VAL B O 1
ATOM 2760 N N . GLN B 1 143 ? 7.547 -15.633 3.516 1 96 143 GLN B N 1
ATOM 2761 C CA . GLN B 1 143 ? 8.969 -15.68 3.848 1 96 143 GLN B CA 1
ATOM 2762 C C . GLN B 1 143 ? 9.656 -16.859 3.162 1 96 143 GLN B C 1
ATOM 2764 O O . GLN B 1 143 ? 9.203 -18 3.275 1 96 143 GLN B O 1
ATOM 2769 N N . LEU B 1 144 ? 10.68 -16.547 2.494 1 96.06 144 LEU B N 1
ATOM 2770 C CA . LEU B 1 144 ? 11.469 -17.594 1.858 1 96.06 144 LEU B CA 1
ATOM 2771 C C . LEU B 1 144 ? 12.594 -18.062 2.775 1 96.06 144 LEU B C 1
ATOM 2773 O O . LEU B 1 144 ? 13.18 -17.266 3.504 1 96.06 144 LEU B O 1
ATOM 2777 N N . PRO B 1 145 ? 12.836 -19.344 2.766 1 95 145 PRO B N 1
ATOM 2778 C CA . PRO B 1 145 ? 14.016 -19.812 3.494 1 95 145 PRO B CA 1
ATOM 2779 C C . PRO B 1 145 ? 15.32 -19.344 2.873 1 95 145 PRO B C 1
ATOM 2781 O O . PRO B 1 145 ? 15.32 -18.766 1.781 1 95 145 PRO B O 1
ATOM 2784 N N . GLU B 1 146 ? 16.391 -19.516 3.543 1 96.19 146 GLU B N 1
ATOM 2785 C CA . GLU B 1 146 ? 17.703 -19.078 3.07 1 96.19 146 GLU B CA 1
ATOM 2786 C C . GLU B 1 146 ? 18.031 -19.688 1.713 1 96.19 146 GLU B C 1
ATOM 2788 O O . GLU B 1 146 ? 18.609 -19.031 0.852 1 96.19 146 GLU B O 1
ATOM 2793 N N . LYS B 1 147 ? 17.703 -20.984 1.619 1 95.12 147 LYS B N 1
ATOM 2794 C CA . LYS B 1 147 ? 17.875 -21.734 0.372 1 95.12 147 LYS B CA 1
ATOM 2795 C C . LYS B 1 147 ? 16.672 -22.609 0.087 1 95.12 147 LYS B C 1
ATOM 2797 O O . LYS B 1 147 ? 16.031 -23.109 1.013 1 95.12 147 LYS B O 1
ATOM 2802 N N . ALA B 1 148 ? 16.422 -22.703 -1.215 1 94.56 148 ALA B N 1
ATOM 2803 C CA . ALA B 1 148 ? 15.312 -23.562 -1.6 1 94.56 148 ALA B CA 1
ATOM 2804 C C . ALA B 1 148 ? 15.391 -23.938 -3.078 1 94.56 148 ALA B C 1
ATOM 2806 O O . ALA B 1 148 ? 16.016 -23.234 -3.869 1 94.56 148 ALA B O 1
ATOM 2807 N N . LEU B 1 149 ? 14.836 -25.062 -3.365 1 95 149 LEU B N 1
ATOM 2808 C CA . LEU B 1 149 ? 14.609 -25.469 -4.746 1 95 149 LEU B CA 1
ATOM 2809 C C . LEU B 1 149 ? 13.125 -25.359 -5.105 1 95 149 LEU B C 1
ATOM 2811 O O . LEU B 1 149 ? 12.273 -25.906 -4.402 1 95 149 LEU B O 1
ATOM 2815 N N . PHE B 1 150 ? 12.82 -24.672 -6.145 1 95.31 150 PHE B N 1
ATOM 2816 C CA . PHE B 1 150 ? 11.461 -24.547 -6.648 1 95.31 150 PHE B CA 1
ATOM 2817 C C . PHE B 1 150 ? 11.305 -25.297 -7.969 1 95.31 150 PHE B C 1
ATOM 2819 O O . PHE B 1 150 ? 12.25 -25.391 -8.75 1 95.31 150 PHE B O 1
ATOM 2826 N N . ALA B 1 151 ? 10.188 -25.844 -8.164 1 96.75 151 ALA B N 1
ATOM 2827 C CA . ALA B 1 151 ? 9.836 -26.438 -9.453 1 96.75 151 ALA B CA 1
ATOM 2828 C C . ALA B 1 151 ? 8.742 -25.641 -10.148 1 96.75 151 ALA B C 1
ATOM 2830 O O . ALA B 1 151 ? 7.59 -25.625 -9.695 1 96.75 151 ALA B O 1
ATOM 2831 N N . VAL B 1 152 ? 9.086 -25.047 -11.227 1 96.56 152 VAL B N 1
ATOM 2832 C CA . VAL B 1 152 ? 8.172 -24.172 -11.945 1 96.56 152 VAL B CA 1
ATOM 2833 C C . VAL B 1 152 ? 7.523 -24.922 -13.102 1 96.56 152 VAL B C 1
ATOM 2835 O O . VAL B 1 152 ? 8.211 -25.609 -13.859 1 96.56 152 VAL B O 1
ATOM 2838 N N . PRO B 1 153 ? 6.23 -24.797 -13.203 1 96.5 153 PRO B N 1
ATOM 2839 C CA . PRO B 1 153 ? 5.59 -25.422 -14.367 1 96.5 153 PRO B CA 1
ATOM 2840 C C . PRO B 1 153 ? 6.18 -24.953 -15.695 1 96.5 153 PRO B C 1
ATOM 2842 O O . PRO B 1 153 ? 6.477 -23.766 -15.852 1 96.5 153 PRO B O 1
ATOM 2845 N N . LYS B 1 154 ? 6.289 -25.875 -16.625 1 95.81 154 LYS B N 1
ATOM 2846 C CA . LYS B 1 154 ? 7.016 -25.641 -17.875 1 95.81 154 LYS B CA 1
ATOM 2847 C C . LYS B 1 154 ? 6.367 -24.531 -18.688 1 95.81 154 LYS B C 1
ATOM 2849 O O . LYS B 1 154 ? 7.027 -23.891 -19.516 1 95.81 154 LYS B O 1
ATOM 2854 N N . ASN B 1 155 ? 5.121 -24.344 -18.516 1 94.19 155 ASN B N 1
ATOM 2855 C CA . ASN B 1 155 ? 4.438 -23.328 -19.297 1 94.19 155 ASN B CA 1
ATOM 2856 C C . ASN B 1 155 ? 4.504 -21.953 -18.625 1 94.19 155 ASN B C 1
ATOM 2858 O O . ASN B 1 155 ? 3.91 -21 -19.109 1 94.19 155 ASN B O 1
ATOM 2862 N N . TYR B 1 156 ? 5.121 -21.875 -17.516 1 94.62 156 TYR B N 1
ATOM 2863 C CA . TYR B 1 156 ? 5.379 -20.609 -16.828 1 94.62 156 TYR B CA 1
ATOM 2864 C C . TYR B 1 156 ? 6.871 -20.312 -16.781 1 94.62 156 TYR B C 1
ATOM 2866 O O . TYR B 1 156 ? 7.699 -21.219 -16.922 1 94.62 156 TYR B O 1
ATOM 2874 N N . LYS B 1 157 ? 7.121 -19.062 -16.672 1 95.69 157 LYS B N 1
ATOM 2875 C CA . LYS B 1 157 ? 8.445 -18.609 -16.25 1 95.69 157 LYS B CA 1
ATOM 2876 C C . LYS B 1 157 ? 8.391 -17.906 -14.906 1 95.69 157 LYS B C 1
ATOM 2878 O O . LYS B 1 157 ? 7.457 -17.141 -14.641 1 95.69 157 LYS B O 1
ATOM 2883 N N . LEU B 1 158 ? 9.305 -18.25 -14.117 1 96.75 158 LEU B N 1
ATOM 2884 C CA . LEU B 1 158 ? 9.453 -17.5 -12.875 1 96.75 158 LEU B CA 1
ATOM 2885 C C . LEU B 1 158 ? 10.469 -16.375 -13.031 1 96.75 158 LEU B C 1
ATOM 2887 O O . LEU B 1 158 ? 11.633 -16.625 -13.344 1 96.75 158 LEU B O 1
ATOM 2891 N N . VAL B 1 159 ? 10.031 -15.195 -12.812 1 96.94 159 VAL B N 1
ATOM 2892 C CA . VAL B 1 159 ? 10.906 -14.039 -13 1 96.94 159 VAL B CA 1
ATOM 2893 C C . VAL B 1 159 ? 10.961 -13.211 -11.719 1 96.94 159 VAL B C 1
ATOM 2895 O O . VAL B 1 159 ? 10.016 -13.234 -10.922 1 96.94 159 VAL B O 1
ATOM 2898 N N . ALA B 1 160 ? 12.031 -12.586 -11.523 1 97.88 160 ALA B N 1
ATOM 2899 C CA . ALA B 1 160 ? 12.203 -11.648 -10.422 1 97.88 160 ALA B CA 1
ATOM 2900 C C . ALA B 1 160 ? 12.141 -10.203 -10.914 1 97.88 160 ALA B C 1
ATOM 2902 O O . ALA B 1 160 ? 13.031 -9.758 -11.641 1 97.88 160 ALA B O 1
ATOM 2903 N N . ALA B 1 161 ? 11.133 -9.516 -10.547 1 97.88 161 ALA B N 1
ATOM 2904 C CA . ALA B 1 161 ? 10.969 -8.125 -10.977 1 97.88 161 ALA B CA 1
ATOM 2905 C C . ALA B 1 161 ? 11.336 -7.16 -9.852 1 97.88 161 ALA B C 1
ATOM 2907 O O . ALA B 1 161 ? 10.836 -7.281 -8.734 1 97.88 161 ALA B O 1
ATOM 2908 N N . PRO B 1 162 ? 12.227 -6.227 -10.133 1 97.75 162 PRO B N 1
ATOM 2909 C CA . PRO B 1 162 ? 12.547 -5.246 -9.094 1 97.75 162 PRO B CA 1
ATOM 2910 C C . PRO B 1 162 ? 11.367 -4.332 -8.766 1 97.75 162 PRO B C 1
ATOM 2912 O O . PRO B 1 162 ? 10.523 -4.066 -9.625 1 97.75 162 PRO B O 1
ATOM 2915 N N . LEU B 1 163 ? 11.336 -3.812 -7.609 1 97.31 163 LEU B N 1
ATOM 2916 C CA . LEU B 1 163 ? 10.242 -2.969 -7.156 1 97.31 163 LEU B CA 1
ATOM 2917 C C . LEU B 1 163 ? 10.102 -1.734 -8.039 1 97.31 163 LEU B C 1
ATOM 2919 O O . LEU B 1 163 ? 8.984 -1.279 -8.305 1 97.31 163 LEU B O 1
ATOM 2923 N N . PHE B 1 164 ? 11.18 -1.204 -8.492 1 96.31 164 PHE B N 1
ATOM 2924 C CA . PHE B 1 164 ? 11.117 0.038 -9.25 1 96.31 164 PHE B CA 1
ATOM 2925 C C . PHE B 1 164 ? 10.477 -0.191 -10.609 1 96.31 164 PHE B C 1
ATOM 2927 O O . PHE B 1 164 ? 9.977 0.75 -11.234 1 96.31 164 PHE B O 1
ATOM 2934 N N . GLU B 1 165 ? 10.539 -1.437 -11.109 1 97.06 165 GLU B N 1
ATOM 2935 C CA . GLU B 1 165 ? 9.859 -1.767 -12.359 1 97.06 165 GLU B CA 1
ATOM 2936 C C . GLU B 1 165 ? 8.352 -1.875 -12.156 1 97.06 165 GLU B C 1
ATOM 2938 O O . GLU B 1 165 ? 7.578 -1.55 -13.055 1 97.06 165 GLU B O 1
ATOM 2943 N N . LEU B 1 166 ? 7.98 -2.357 -11 1 98.12 166 LEU B N 1
ATOM 2944 C CA . LEU B 1 166 ? 6.57 -2.566 -10.695 1 98.12 166 LEU B CA 1
ATOM 2945 C C . LEU B 1 166 ? 5.879 -1.244 -10.367 1 98.12 166 LEU B C 1
ATOM 2947 O O . LEU B 1 166 ? 4.73 -1.025 -10.766 1 98.12 166 LEU B O 1
ATOM 2951 N N . TYR B 1 167 ? 6.586 -0.327 -9.742 1 97.88 167 TYR B N 1
ATOM 2952 C CA . TYR B 1 167 ? 6.016 0.912 -9.227 1 97.88 167 TYR B CA 1
ATOM 2953 C C . TYR B 1 167 ? 5.43 1.755 -10.352 1 97.88 167 TYR B C 1
ATOM 2955 O O . TYR B 1 167 ? 6.105 2.025 -11.344 1 97.88 167 TYR B O 1
ATOM 2963 N N . ASP B 1 168 ? 4.121 2.107 -10.117 1 95.5 168 ASP B N 1
ATOM 2964 C CA . ASP B 1 168 ? 3.398 2.969 -11.055 1 95.5 168 ASP B CA 1
ATOM 2965 C C . ASP B 1 168 ? 3.34 2.344 -12.445 1 95.5 168 ASP B C 1
ATOM 2967 O O . ASP B 1 168 ? 3.461 3.045 -13.453 1 95.5 168 ASP B O 1
ATOM 2971 N N . ASN B 1 169 ? 3.271 0.975 -12.547 1 96.56 169 ASN B N 1
ATOM 2972 C CA . ASN B 1 169 ? 3.264 0.259 -13.82 1 96.56 169 ASN B CA 1
ATOM 2973 C C . ASN B 1 169 ? 2.066 -0.68 -13.93 1 96.56 169 ASN B C 1
ATOM 2975 O O . ASN B 1 169 ? 2.223 -1.859 -14.25 1 96.56 169 ASN B O 1
ATOM 2979 N N . ALA B 1 170 ? 0.913 -0.083 -13.734 1 95.69 170 ALA B N 1
ATOM 2980 C CA . ALA B 1 170 ? -0.31 -0.878 -13.82 1 95.69 170 ALA B CA 1
ATOM 2981 C C . ALA B 1 170 ? -0.557 -1.36 -15.242 1 95.69 170 ALA B C 1
ATOM 2983 O O . ALA B 1 170 ? -1.165 -2.414 -15.453 1 95.69 170 ALA B O 1
ATOM 2984 N N . SER B 1 171 ? -0.126 -0.634 -16.188 1 95.19 171 SER B N 1
ATOM 2985 C CA . SER B 1 171 ? -0.298 -1.034 -17.578 1 95.19 171 SER B CA 1
ATOM 2986 C C . SER B 1 171 ? 0.448 -2.33 -17.875 1 95.19 171 SER B C 1
ATOM 2988 O O . SER B 1 171 ? -0.02 -3.154 -18.656 1 95.19 171 SER B O 1
ATOM 2990 N N . GLY B 1 172 ? 1.544 -2.533 -17.219 1 95.44 172 GLY B N 1
ATOM 2991 C CA . GLY B 1 172 ? 2.367 -3.705 -17.484 1 95.44 172 GLY B CA 1
ATOM 2992 C C . GLY B 1 172 ? 2.049 -4.871 -16.562 1 95.44 172 GLY B C 1
ATOM 2993 O O . GLY B 1 172 ? 2.037 -6.023 -17 1 95.44 172 GLY B O 1
ATOM 2994 N N . TYR B 1 173 ? 1.709 -4.543 -15.344 1 97.25 173 TYR B N 1
ATOM 2995 C CA . TYR B 1 173 ? 1.659 -5.617 -14.359 1 97.25 173 TYR B CA 1
ATOM 2996 C C . TYR B 1 173 ? 0.278 -5.711 -13.727 1 97.25 173 TYR B C 1
ATOM 2998 O O . TYR B 1 173 ? 0.005 -6.633 -12.953 1 97.25 173 TYR B O 1
ATOM 3006 N N . GLY B 1 174 ? -0.628 -4.727 -14.062 1 95.94 174 GLY B N 1
ATOM 3007 C CA . GLY B 1 174 ? -1.933 -4.676 -13.422 1 95.94 174 GLY B CA 1
ATOM 3008 C C . GLY B 1 174 ? -1.926 -3.9 -12.117 1 95.94 174 GLY B C 1
ATOM 3009 O O . GLY B 1 174 ? -0.864 -3.646 -11.547 1 95.94 174 GLY B O 1
ATOM 3010 N N . PRO B 1 175 ? -3.053 -3.57 -11.602 1 96.88 175 PRO B N 1
ATOM 3011 C CA . PRO B 1 175 ? -3.164 -2.709 -10.422 1 96.88 175 PRO B CA 1
ATOM 3012 C C . PRO B 1 175 ? -2.666 -3.387 -9.148 1 96.88 175 PRO B C 1
ATOM 3014 O O . PRO B 1 175 ? -2.102 -2.725 -8.273 1 96.88 175 PRO B O 1
ATOM 3017 N N . VAL B 1 176 ? -2.85 -4.688 -9.102 1 98.06 176 VAL B N 1
ATOM 3018 C CA . VAL B 1 176 ? -2.498 -5.402 -7.875 1 98.06 176 VAL B CA 1
ATOM 3019 C C . VAL B 1 176 ? -0.98 -5.473 -7.734 1 98.06 176 VAL B C 1
ATOM 3021 O O . VAL B 1 176 ? -0.42 -4.992 -6.746 1 98.06 176 VAL B O 1
ATOM 3024 N N . ILE B 1 177 ? -0.314 -5.922 -8.742 1 98.44 177 ILE B N 1
ATOM 3025 C CA . ILE B 1 177 ? 1.129 -6.125 -8.68 1 98.44 177 ILE B CA 1
ATOM 3026 C C . ILE B 1 177 ? 1.837 -4.773 -8.633 1 98.44 177 ILE B C 1
ATOM 3028 O O . ILE B 1 177 ? 2.85 -4.621 -7.945 1 98.44 177 ILE B O 1
ATOM 3032 N N . SER B 1 178 ? 1.314 -3.82 -9.32 1 98.12 178 SER B N 1
ATOM 3033 C CA . SER B 1 178 ? 1.952 -2.508 -9.367 1 98.12 178 SER B CA 1
ATOM 3034 C C . SER B 1 178 ? 1.838 -1.792 -8.023 1 98.12 178 SER B C 1
ATOM 3036 O O . SER B 1 178 ? 2.518 -0.792 -7.785 1 98.12 178 SER B O 1
ATOM 3038 N N . SER B 1 179 ? 0.99 -2.266 -7.133 1 98.25 179 SER B N 1
ATOM 3039 C CA . SER B 1 179 ? 0.82 -1.653 -5.816 1 98.25 179 SER B CA 1
ATOM 3040 C C . SER B 1 179 ? 1.811 -2.225 -4.809 1 98.25 179 SER B C 1
ATOM 3042 O O . SER B 1 179 ? 1.961 -1.689 -3.709 1 98.25 179 SER B O 1
ATOM 3044 N N . LEU B 1 180 ? 2.521 -3.211 -5.148 1 98.69 180 LEU B N 1
ATOM 3045 C CA . LEU B 1 180 ? 3.34 -3.961 -4.203 1 98.69 180 LEU B CA 1
ATOM 3046 C C . LEU B 1 180 ? 4.461 -3.092 -3.643 1 98.69 180 LEU B C 1
ATOM 3048 O O . LEU B 1 180 ? 4.793 -3.188 -2.459 1 98.69 180 LEU B O 1
ATOM 3052 N N . PRO B 1 181 ? 5.062 -2.199 -4.469 1 98.44 181 PRO B N 1
ATOM 3053 C CA . PRO B 1 181 ? 6.117 -1.362 -3.885 1 98.44 181 PRO B CA 1
ATOM 3054 C C . PRO B 1 181 ? 5.625 -0.543 -2.693 1 98.44 181 PRO B C 1
ATOM 3056 O O . PRO B 1 181 ? 6.328 -0.434 -1.685 1 98.44 181 PRO B O 1
ATOM 3059 N N . GLN B 1 182 ? 4.426 0.001 -2.75 1 98.19 182 GLN B N 1
ATOM 3060 C CA . GLN B 1 182 ? 3.857 0.757 -1.639 1 98.19 182 GLN B CA 1
ATOM 3061 C C . GLN B 1 182 ? 3.539 -0.156 -0.458 1 98.19 182 GLN B C 1
ATOM 3063 O O . GLN B 1 182 ? 3.832 0.182 0.691 1 98.19 182 GLN B O 1
ATOM 3068 N N . LEU B 1 183 ? 2.975 -1.288 -0.773 1 98.12 183 LEU B N 1
ATOM 3069 C CA . LEU B 1 183 ? 2.559 -2.234 0.256 1 98.12 183 LEU B CA 1
ATOM 3070 C C . LEU B 1 183 ? 3.764 -2.764 1.026 1 98.12 183 LEU B C 1
ATOM 3072 O O . LEU B 1 183 ? 3.689 -2.969 2.24 1 98.12 183 LEU B O 1
ATOM 3076 N N . LEU B 1 184 ? 4.82 -2.945 0.337 1 97.81 184 LEU B N 1
ATOM 3077 C CA . LEU B 1 184 ? 6 -3.562 0.929 1 97.81 184 LEU B CA 1
ATOM 3078 C C . LEU B 1 184 ? 6.883 -2.518 1.602 1 97.81 184 LEU B C 1
ATOM 3080 O O . LEU B 1 184 ? 7.82 -2.861 2.328 1 97.81 184 LEU B O 1
ATOM 3084 N N . SER B 1 185 ? 6.578 -1.244 1.412 1 97.56 185 SER B N 1
ATOM 3085 C CA . SER B 1 185 ? 7.434 -0.157 1.874 1 97.56 185 SER B CA 1
ATOM 3086 C C . SER B 1 185 ? 7.473 -0.093 3.396 1 97.56 185 SER B C 1
ATOM 3088 O O . SER B 1 185 ? 8.391 0.495 3.977 1 97.56 185 SER B O 1
ATOM 3090 N N . ARG B 1 186 ? 6.527 -0.654 4.043 1 96.25 186 ARG B N 1
ATOM 3091 C CA . ARG B 1 186 ? 6.492 -0.579 5.5 1 96.25 186 ARG B CA 1
ATOM 3092 C C . ARG B 1 186 ? 7.473 -1.565 6.125 1 96.25 186 ARG B C 1
ATOM 3094 O O . ARG B 1 186 ? 7.742 -1.506 7.324 1 96.25 186 ARG B O 1
ATOM 3101 N N . PHE B 1 187 ? 7.941 -2.512 5.379 1 95.06 187 PHE B N 1
ATOM 3102 C CA . PHE B 1 187 ? 8.828 -3.539 5.918 1 95.06 187 PHE B CA 1
ATOM 3103 C C . PHE B 1 187 ? 10.281 -3.084 5.867 1 95.06 187 PHE B C 1
ATOM 3105 O O . PHE B 1 187 ? 10.695 -2.432 4.91 1 95.06 187 PHE B O 1
ATOM 3112 N N . ASN B 1 188 ? 10.977 -3.387 6.863 1 92.56 188 ASN B N 1
ATOM 3113 C CA . ASN B 1 188 ? 12.43 -3.244 6.863 1 92.56 188 ASN B CA 1
ATOM 3114 C C . ASN B 1 188 ? 13.125 -4.52 6.395 1 92.56 188 ASN B C 1
ATOM 3116 O O . ASN B 1 188 ? 13.156 -5.516 7.121 1 92.56 188 ASN B O 1
ATOM 3120 N N . PHE B 1 189 ? 13.688 -4.445 5.223 1 94.25 189 PHE B N 1
ATOM 3121 C CA . PHE B 1 189 ? 14.328 -5.621 4.645 1 94.25 189 PHE B CA 1
ATOM 3122 C C . PHE B 1 189 ? 15.773 -5.738 5.113 1 94.25 189 PHE B C 1
ATOM 3124 O O . PHE B 1 189 ? 16.516 -4.754 5.109 1 94.25 189 PHE B O 1
ATOM 3131 N N . ILE B 1 190 ? 16.078 -6.844 5.535 1 95.5 190 ILE B N 1
ATOM 3132 C CA . ILE B 1 190 ? 17.469 -7.199 5.816 1 95.5 190 ILE B CA 1
ATOM 3133 C C . ILE B 1 190 ? 18.031 -8.031 4.664 1 95.5 190 ILE B C 1
ATOM 3135 O O . ILE B 1 190 ? 17.609 -9.172 4.445 1 95.5 190 ILE B O 1
ATOM 3139 N N . TYR B 1 191 ? 18.922 -7.402 4 1 94.31 191 TYR B N 1
ATOM 3140 C CA . TYR B 1 191 ? 19.516 -8.078 2.857 1 94.31 191 TYR B CA 1
ATOM 3141 C C . TYR B 1 191 ? 20.688 -8.953 3.293 1 94.31 191 TYR B C 1
ATOM 3143 O O . TYR B 1 191 ? 21.703 -8.445 3.768 1 94.31 191 TYR B O 1
ATOM 3151 N N . ASN B 1 192 ? 20.547 -10.227 3.119 1 93.06 192 ASN B N 1
ATOM 3152 C CA . ASN B 1 192 ? 21.562 -11.188 3.525 1 93.06 192 ASN B CA 1
ATOM 3153 C C . ASN B 1 192 ? 22.547 -11.484 2.393 1 93.06 192 ASN B C 1
ATOM 3155 O O . ASN B 1 192 ? 22.203 -11.336 1.217 1 93.06 192 ASN B O 1
#

Organism: Eptatretus burgeri (NCBI:txid7764)

pLDDT: mean 95.28, std 3.61, range [77.56, 98.88]

Nearest PDB structures (foldseek):
  3mdg-assembly1_A  TM=9.976E-01  e=1.505E-38  Homo sapiens
  2j8q-assembly1_B  TM=9.981E-01  e=2.046E-38  Homo sapiens
  3bap-assembly1_A-2  TM=9.911E-01  e=5.818E-38  Homo sapiens
  3q2t-assembly1_A  TM=9.924E-01  e=5.145E-38  Homo sapiens
  3p5t-assembly3_E  TM=9.898E-01  e=4.278E-38  Homo sapiens

InterPro domains:
  IPR000086 NUDIX hydrolase domain [PS51462] (41-166)
  IPR015797 NUDIX hydrolase-like domain superfamily [SSF55811] (38-98)
  IPR016706 Cleavage/polyadenylation specificity factor subunit 5 [PF13869] (3-187)
  IPR016706 Cleavage/polyadenylation specificity factor subunit 5 [PIRSF017888] (3-192)
  IPR016706 Cleavage/polyadenylation specificity factor subunit 5 [PTHR13047] (3-191)

Secondary structure (DSSP, 8-state):
-EEE-BGGGEEEEEES----S-SSHHHHHHHHHHHHHHH-SEEEEEEEEEEEETTEEEEEEEEETTTEEE-SEEEPPTT--HHHHHHHHHHHHH--SSSPPP--EEEEEEEEEEE-SSSS--BSS--TT-SS-SEEEEEEEEEPPSSEEEEEETT-EEEEEEHHHHTT-HHHHHHHHHTHHHHHTTS-EEE-/-EEE-BGGGEEEEEES----S-SSHHHHHHHHHHHHHHH-SEEEEEEEEEEEETTEEEEEEEEETTTEEE-SEEEPPTT--HHHHHHHHHHHHH--SSSPPP--EEEEEEEEEEE-SSSS--BSS--TT-SS-SEEEEEEEEEPPSSEEEEEETT-EEEEEEHHHHTT-HHHHHHHHHTHHHHHTTS-EEE-

Sequence (384 aa):
MQSVYPLTNYTFGTKEPLYERDSSVLARFQRMRDEFERMGMRRSAEGVLIVHEHRLPHVLLLQLGTTFFKLPGGELNPGEDEVEGLKRLLAEILGRQDGVHQDWIIEDCISNWWRPNFEQPQYPYIPAHITKPKEHKKLFLVQLPEKALFAVPKNYKLVAAPLFELYDNASGYGPVISSLPQLLSRFNFIYNMQSVYPLTNYTFGTKEPLYERDSSVLARFQRMRDEFERMGMRRSAEGVLIVHEHRLPHVLLLQLGTTFFKLPGGELNPGEDEVEGLKRLLAEILGRQDGVHQDWIIEDCISNWWRPNFEQPQYPYIPAHITKPKEHKKLFLVQLPEKALFAVPKNYKLVAAPLFELYDNASGYGPVISSLPQLLSRFNFIYN

Foldseek 3Di:
DAEAEAPVQEAEAADAADDDPAPDLVRVLVVLVVVCVPQNAWEKEFEWEWHDDPNFIWTKWKDFPDQATDGQITTADRPDDRVRRSLVRCCVAWNDDPPDRDDKAWDDFLFKWFAQGSDDDIDRDDDPVGDGTSYIYIYTYIHDDNHDYTYHYPSIDIDIGTLVCLAPPCVRHNDPSSCVSVSCVVDDYDYD/DAEAEAPVQEAEAADAADDDPAPDLVRVLVVLVVVCVPQNAWEKEFEWEWHDDPPFIWTKWKDFPDQATDGQITTADRPDDRVNRSLVRCCVAWNDDPPDRDDKAWDDFLFKWFAQGSDDDIDRDDDPPGDGTSYIYIYTYIHDDNHDYTYHYPSIDIDIGTLVCLAPPCVRHNDPSSCVSVSCVVDDYDYD

Radius of gyration: 22.49 Å; Cα contacts (8 Å, |Δi|>4): 807; chains: 2; bounding box: 50×67×50 Å

Solvent-accessible surface area (backbone atoms only — not comparable to full-atom values): 20796 Å² total; per-residue (Å²): 125,43,74,28,36,41,57,84,44,46,45,78,49,72,41,73,66,75,78,71,93,48,93,39,72,67,51,41,36,51,51,48,54,61,43,31,79,77,70,41,57,41,44,30,24,32,43,45,38,56,29,22,59,93,81,35,59,18,41,49,29,37,28,43,83,90,68,41,57,43,59,52,43,46,76,45,57,91,91,49,51,62,68,61,38,32,46,53,35,39,43,71,50,36,33,46,85,84,78,59,81,79,84,75,44,74,72,43,71,54,27,32,35,26,19,60,49,88,56,87,64,64,33,38,53,78,56,89,89,53,87,66,52,45,28,42,36,36,34,28,39,33,55,64,67,78,59,49,68,32,17,36,25,62,68,44,40,82,43,72,43,43,42,78,69,30,43,90,24,40,90,64,46,33,67,69,57,15,42,41,34,47,52,52,24,48,58,50,72,40,75,100,124,43,73,29,35,42,56,84,45,46,45,78,48,72,41,72,66,73,78,71,94,48,95,38,72,66,50,40,37,50,50,49,54,59,43,32,78,75,72,40,56,40,44,31,24,32,43,45,37,56,27,22,60,92,84,34,59,18,41,49,29,38,28,45,82,90,69,41,58,43,59,52,45,47,76,46,58,90,90,49,51,62,68,61,36,31,46,53,35,40,43,71,51,37,32,46,85,85,76,60,80,80,83,75,43,75,73,43,71,52,28,32,35,26,18,60,49,88,56,86,66,64,33,38,53,78,56,90,88,53,87,65,50,44,28,44,35,37,34,29,39,34,54,64,67,77,60,48,66,33,17,36,25,62,68,45,42,83,43,72,44,43,41,77,69,30,43,88,25,38,89,64,44,33,67,69,57,16,40,40,33,48,52,52,23,48,58,50,73,41,74,100